Protein AF-A0A9N9U858-F1 (afdb_monomer_lite)

Foldseek 3Di:
DADLLNVLLVLLVVLLVPDPLNPLDALLFPSVPLSVVLVVAVLLVLLSVLLSVLSVCLVVLNAFDALVPPPSSVSSVVSLVVCCVDPNVQDLSSLSSLLSNVQSCLFGHLDDDPDDSLVVNVVSCVVNDFDDPPCSRSLSNLQSSVLNNLVVCLVPLPLVLLVDPRSLVSNLVSLLVLQVDVQLSVLSSVLVNLVSVLSNCNNVLVVLVVCLVDPVNDDPPDDSPVSLVVSLVVLVVSLVSLVCSLVVSVVSCVVVVQWDWDADPPAPVRIAIDGPGPSSLLSSLSSLLSNLVSLVVSLVSCVVVVNPCNVVSLVVSLVSLVVSSSCLVVVVVSQERSCSSNVVSNLSSCVPDDPVRVVVSLVSVCSRCSNSPPPCCVVNVVD

Sequence (383 aa):
MTTSADRIAARLVHHIDNAPERRMIMQTARLEDFPRRLDGNASLRDSIALLCSVWASYRSKTPSTEFISMPLYGKAIRSLSRTLETDHAISVETLASIAILQRTEDLFDPGDRRFIHEKGIASLLARLGPPKPDDKFYSSLLCECYSILVPYWVKTGWNTMLDDPAWKAAIVACMTDYIGIQELQPMLASSLTQYNHVSQRLPEIMRGMKAINTPSDKAPGFDVSSLVSKMATELRDMEAAAGETSSSAMAKAMELGAVTEVDDPTFIHGTCYHFSSTNLVQSLISFVSLHLCLLQLRYKWSSAYRLSDSQALYASFQTRCHQLWKFIPFVRRVKLFLANIHQDAFALTLEIANQREKRYLLDLFKELDSYAPGRFEALITAS

Structure (mmCIF, N/CA/C/O backbone):
data_AF-A0A9N9U858-F1
#
_entry.id   AF-A0A9N9U858-F1
#
loop_
_atom_site.group_PDB
_atom_site.id
_atom_site.type_symbol
_atom_site.label_atom_id
_atom_site.label_alt_id
_atom_site.label_comp_id
_atom_site.label_asym_id
_atom_site.label_entity_id
_atom_site.label_seq_id
_atom_site.pdbx_PDB_ins_code
_atom_site.Cartn_x
_atom_site.Cartn_y
_atom_site.Cartn_z
_atom_site.occupancy
_atom_site.B_iso_or_equiv
_atom_site.auth_seq_id
_atom_site.auth_comp_id
_atom_site.auth_asym_id
_atom_site.auth_atom_id
_atom_site.pdbx_PDB_model_num
ATOM 1 N N . MET A 1 1 ? -23.540 5.253 34.531 1.00 65.88 1 MET A N 1
ATOM 2 C CA . MET A 1 1 ? -22.261 4.508 34.551 1.00 65.88 1 MET A CA 1
ATOM 3 C C . MET A 1 1 ? -21.736 4.468 33.125 1.00 65.88 1 MET A C 1
ATOM 5 O O . MET A 1 1 ? -22.523 4.135 32.255 1.00 65.88 1 MET A O 1
ATOM 9 N N . THR A 1 2 ? -20.483 4.853 32.869 1.00 84.94 2 THR A N 1
ATOM 10 C CA . THR A 1 2 ? -19.867 4.742 31.532 1.00 84.94 2 THR A CA 1
ATOM 11 C C . THR A 1 2 ? -19.157 3.396 31.403 1.00 84.94 2 THR A C 1
ATOM 13 O O . THR A 1 2 ? -18.404 2.996 32.295 1.00 84.94 2 THR A O 1
ATOM 16 N N . THR A 1 3 ? -19.409 2.666 30.318 1.00 94.00 3 THR A N 1
ATOM 17 C CA . THR A 1 3 ? -18.790 1.357 30.076 1.00 94.00 3 THR A CA 1
ATOM 18 C C . THR A 1 3 ? -17.324 1.505 29.647 1.00 94.00 3 THR A C 1
ATOM 20 O O . THR A 1 3 ? -16.809 2.598 29.387 1.00 94.00 3 THR A O 1
ATOM 23 N N . SER A 1 4 ? -16.591 0.388 29.568 1.00 93.56 4 SER A N 1
ATOM 24 C CA . SER A 1 4 ? -15.258 0.408 28.950 1.00 93.56 4 SER A CA 1
ATOM 25 C C . SER A 1 4 ? -15.323 0.751 27.459 1.00 93.56 4 SER A C 1
ATOM 27 O O . SER A 1 4 ? -14.396 1.393 26.968 1.00 93.56 4 SER A O 1
ATOM 29 N N . ALA A 1 5 ? -16.376 0.323 26.757 1.00 95.38 5 ALA A N 1
ATOM 30 C CA . ALA A 1 5 ? -16.572 0.620 25.343 1.00 95.38 5 ALA A CA 1
ATOM 31 C C . ALA A 1 5 ? -16.788 2.125 25.132 1.00 95.38 5 ALA A C 1
ATOM 33 O O . ALA A 1 5 ? -16.074 2.712 24.323 1.00 95.38 5 ALA A O 1
ATOM 34 N N . ASP A 1 6 ? -17.636 2.768 25.946 1.00 95.94 6 ASP A N 1
ATOM 35 C CA . ASP A 1 6 ? -17.912 4.214 25.863 1.00 95.94 6 ASP A CA 1
ATOM 36 C C . ASP A 1 6 ? -16.642 5.054 26.017 1.00 95.94 6 ASP A C 1
ATOM 38 O O . ASP A 1 6 ? -16.403 6.002 25.272 1.00 95.94 6 ASP A O 1
ATOM 42 N N . ARG A 1 7 ? -15.779 4.682 26.972 1.00 96.50 7 ARG A N 1
ATOM 43 C CA . ARG A 1 7 ? -14.514 5.393 27.209 1.00 96.50 7 ARG A CA 1
ATOM 44 C C . ARG A 1 7 ? -13.544 5.255 26.038 1.00 96.50 7 ARG A C 1
ATOM 46 O O . ARG A 1 7 ? -12.853 6.215 25.707 1.00 96.50 7 ARG A O 1
ATOM 53 N N . ILE A 1 8 ? -13.466 4.075 25.421 1.00 96.56 8 ILE A N 1
ATOM 54 C CA . ILE A 1 8 ? -12.589 3.837 24.264 1.00 96.56 8 ILE A CA 1
ATOM 55 C C . ILE A 1 8 ? -13.149 4.538 23.022 1.00 96.56 8 ILE A C 1
ATOM 57 O O . ILE A 1 8 ? -12.395 5.211 22.324 1.00 96.56 8 ILE A O 1
ATOM 61 N N . ALA A 1 9 ? -14.460 4.459 22.795 1.00 95.56 9 ALA A N 1
ATOM 62 C CA . ALA A 1 9 ? -15.154 5.178 21.733 1.00 95.56 9 ALA A CA 1
ATOM 63 C C . ALA A 1 9 ? -14.917 6.692 21.828 1.00 95.56 9 ALA A C 1
ATOM 65 O O . ALA A 1 9 ? -14.501 7.309 20.851 1.00 95.56 9 ALA A O 1
ATOM 66 N N . ALA A 1 10 ? -15.095 7.281 23.016 1.00 94.94 10 ALA A N 1
ATOM 67 C CA . ALA A 1 10 ? -14.855 8.705 23.240 1.00 94.94 10 ALA A CA 1
ATOM 68 C C . ALA A 1 10 ? -13.398 9.105 22.955 1.00 94.94 10 ALA A C 1
ATOM 70 O O . ALA A 1 10 ? -13.152 10.146 22.349 1.00 94.94 10 ALA A O 1
ATOM 71 N N . ARG A 1 11 ? -12.424 8.266 23.338 1.00 94.06 11 ARG A N 1
ATOM 72 C CA . ARG A 1 11 ? -11.008 8.485 22.998 1.00 94.06 11 ARG A CA 1
ATOM 73 C C . ARG A 1 11 ? -10.774 8.437 21.491 1.00 94.06 11 ARG A C 1
ATOM 75 O O . ARG A 1 11 ? -10.085 9.311 20.974 1.00 94.06 11 ARG A O 1
ATOM 82 N N . LEU A 1 12 ? -11.340 7.453 20.793 1.00 92.00 12 LEU A N 1
ATOM 83 C CA . LEU A 1 12 ? -11.212 7.337 19.341 1.00 92.00 12 LEU A CA 1
ATOM 84 C C . LEU A 1 12 ? -11.775 8.578 18.636 1.00 92.00 12 LEU A C 1
ATOM 86 O O . LEU A 1 12 ? -11.067 9.193 17.843 1.00 92.00 12 LEU A O 1
ATOM 90 N N . VAL A 1 13 ? -12.996 8.993 18.985 1.00 91.06 13 VAL A N 1
ATOM 91 C CA . VAL A 1 13 ? -13.626 10.213 18.449 1.00 91.06 13 VAL A CA 1
ATOM 92 C C . VAL A 1 13 ? -12.764 11.442 18.742 1.00 91.06 13 VAL A C 1
ATOM 94 O O . VAL A 1 13 ? -12.469 12.215 17.837 1.00 91.06 13 VAL A O 1
ATOM 97 N N . HIS A 1 14 ? -12.251 11.574 19.970 1.00 90.44 14 HIS A N 1
ATOM 98 C CA . HIS A 1 14 ? -11.345 12.665 20.326 1.00 90.44 14 HIS A CA 1
ATOM 99 C C . HIS A 1 14 ? -10.085 12.699 19.444 1.00 90.44 14 HIS A C 1
ATOM 101 O O . HIS A 1 14 ? -9.667 13.782 19.027 1.00 90.44 14 HIS A O 1
ATOM 107 N N . HIS A 1 15 ? -9.479 11.546 19.140 1.00 87.06 15 HIS A N 1
ATOM 108 C CA . HIS A 1 15 ? -8.330 11.476 18.233 1.00 87.06 15 HIS A CA 1
ATOM 109 C C . HIS A 1 15 ? -8.691 11.890 16.803 1.00 87.06 15 HIS A C 1
ATOM 111 O O . HIS A 1 15 ? -7.932 12.653 16.205 1.00 87.06 15 HIS A O 1
ATOM 117 N N . ILE A 1 16 ? -9.841 11.446 16.288 1.00 84.94 16 ILE A N 1
ATOM 118 C CA . ILE A 1 16 ? -10.336 11.798 14.949 1.00 84.94 16 ILE A CA 1
ATOM 119 C C . ILE A 1 16 ? -10.588 13.309 14.846 1.00 84.94 16 ILE A C 1
ATOM 121 O O . ILE A 1 16 ? -10.084 13.957 13.929 1.00 84.94 16 ILE A O 1
ATOM 125 N N . ASP A 1 17 ? -11.296 13.893 15.813 1.00 84.69 17 ASP A N 1
ATOM 126 C CA . ASP A 1 17 ? -11.698 15.303 15.777 1.00 84.69 17 ASP A CA 1
ATOM 127 C C . ASP A 1 17 ? -10.527 16.269 15.977 1.00 84.69 17 ASP A C 1
ATOM 129 O O . ASP A 1 17 ? -10.501 17.358 15.393 1.00 84.69 17 ASP A O 1
ATOM 133 N N . ASN A 1 18 ? -9.545 15.892 16.798 1.00 82.12 18 ASN A N 1
ATOM 134 C CA . ASN A 1 18 ? -8.431 16.769 17.170 1.00 82.12 18 ASN A CA 1
ATOM 135 C C . ASN A 1 18 ? -7.163 16.535 16.356 1.00 82.12 18 ASN A C 1
ATOM 137 O O . ASN A 1 18 ? -6.127 17.132 16.667 1.00 82.12 18 ASN A O 1
ATOM 141 N N . ALA A 1 19 ? -7.196 15.658 15.357 1.00 69.38 19 ALA A N 1
ATOM 142 C CA . ALA A 1 19 ? -6.081 15.537 14.445 1.00 69.38 19 ALA A CA 1
ATOM 143 C C . ALA A 1 19 ? -6.211 16.581 13.323 1.00 69.38 19 ALA A C 1
ATOM 145 O O . ALA A 1 19 ? -7.236 16.606 12.647 1.00 69.38 19 ALA A O 1
ATOM 146 N N . PRO A 1 20 ? -5.185 17.413 13.056 1.00 56.91 20 PRO A N 1
ATOM 147 C CA . PRO A 1 20 ? -5.188 18.339 11.908 1.00 56.91 20 PRO A CA 1
ATOM 148 C C . PRO A 1 20 ? -5.321 17.607 10.559 1.00 56.91 20 PRO A C 1
ATOM 150 O O . PRO A 1 20 ? -5.617 18.195 9.527 1.00 56.91 20 PRO A O 1
ATOM 153 N N . GLU A 1 21 ? -5.143 16.294 10.601 1.00 60.47 21 GLU A N 1
ATOM 154 C CA . GLU A 1 21 ? -5.055 15.353 9.504 1.00 60.47 21 GLU A CA 1
ATOM 155 C C . GLU A 1 21 ? -6.333 14.487 9.430 1.00 60.47 21 GLU A C 1
ATOM 157 O O . GLU A 1 21 ? -6.252 13.341 9.006 1.00 60.47 21 GLU A O 1
ATOM 162 N N . ARG A 1 22 ? -7.503 15.014 9.857 1.00 53.12 22 ARG A N 1
ATOM 163 C CA . ARG A 1 22 ? -8.805 14.336 10.137 1.00 53.12 22 ARG A CA 1
ATOM 164 C C . ARG A 1 22 ? -9.245 13.175 9.218 1.00 53.12 22 ARG A C 1
ATOM 166 O O . ARG A 1 22 ? -10.128 12.418 9.599 1.00 53.12 22 ARG A O 1
ATOM 173 N N . ARG A 1 23 ? -8.685 13.031 8.013 1.00 51.69 23 ARG A N 1
ATOM 174 C CA . ARG A 1 23 ? -9.027 11.999 7.011 1.00 51.69 23 ARG A CA 1
ATOM 175 C C . ARG A 1 23 ? -7.849 11.166 6.495 1.00 51.69 23 ARG A C 1
ATOM 177 O O . ARG A 1 23 ? -8.057 10.242 5.725 1.00 51.69 23 ARG A O 1
ATOM 184 N N . MET A 1 24 ? -6.621 11.501 6.874 1.00 51.62 24 MET A N 1
ATOM 185 C CA . MET A 1 24 ? -5.397 10.915 6.312 1.00 51.62 24 MET A CA 1
ATOM 186 C C . MET A 1 24 ? -4.826 9.772 7.146 1.00 51.62 24 MET A C 1
ATOM 188 O O . MET A 1 24 ? -3.878 9.119 6.723 1.00 51.62 24 MET A O 1
ATOM 192 N N . ILE A 1 25 ? -5.333 9.610 8.367 1.00 52.12 25 ILE A N 1
ATOM 193 C CA . ILE A 1 25 ? -4.517 9.044 9.438 1.00 52.12 25 ILE A CA 1
ATOM 194 C C . ILE A 1 25 ? -4.459 7.539 9.361 1.00 52.12 25 ILE A C 1
ATOM 196 O O . ILE A 1 25 ? -3.390 6.990 9.561 1.00 52.12 25 ILE A O 1
ATOM 200 N N . MET A 1 26 ? -5.543 6.871 8.994 1.00 52.88 26 MET A N 1
ATOM 201 C CA . MET A 1 26 ? -5.501 5.449 8.720 1.00 52.88 26 MET A CA 1
ATOM 202 C C . MET A 1 26 ? -6.584 5.144 7.708 1.00 52.88 26 MET A C 1
ATOM 204 O O . MET A 1 26 ? -7.742 5.517 7.885 1.00 52.88 26 MET A O 1
ATOM 208 N N . GLN A 1 27 ? -6.225 4.418 6.664 1.00 60.41 27 GLN A N 1
ATOM 209 C CA . GLN A 1 27 ? -7.183 3.785 5.772 1.00 60.41 27 GLN A CA 1
ATOM 210 C C . GLN A 1 27 ? -8.082 2.752 6.492 1.00 60.41 27 GLN A C 1
ATOM 212 O O . GLN A 1 27 ? -8.827 2.030 5.848 1.00 60.41 27 GLN A O 1
ATOM 217 N N . THR A 1 28 ? -8.091 2.674 7.822 1.00 56.12 28 THR A N 1
ATOM 218 C CA . THR A 1 28 ? -8.888 1.723 8.590 1.00 56.12 28 THR A CA 1
ATOM 219 C C . THR A 1 28 ? -10.350 2.142 8.585 1.00 56.12 28 THR A C 1
ATOM 221 O O . THR A 1 28 ? -10.802 2.851 9.482 1.00 56.12 28 THR A O 1
ATOM 224 N N . ALA A 1 29 ? -11.053 1.754 7.524 1.00 57.03 29 ALA A N 1
ATOM 225 C CA . ALA A 1 29 ? -12.500 1.617 7.422 1.00 57.03 29 ALA A CA 1
ATOM 226 C C . ALA A 1 29 ? -13.287 2.606 8.283 1.00 57.03 29 ALA A C 1
ATOM 228 O O . ALA A 1 29 ? -13.579 2.274 9.426 1.00 57.03 29 ALA A O 1
ATOM 229 N N . ARG A 1 30 ? -13.591 3.804 7.751 1.00 71.81 30 ARG A N 1
ATOM 230 C CA . ARG A 1 30 ? -14.438 4.827 8.397 1.00 71.81 30 ARG A CA 1
ATOM 231 C C . ARG A 1 30 ? -14.354 4.732 9.921 1.00 71.81 30 ARG A C 1
ATOM 233 O O . ARG A 1 30 ? -15.277 4.218 10.534 1.00 71.81 30 ARG A O 1
ATOM 240 N N . LEU A 1 31 ? -13.239 5.143 10.540 1.00 79.94 31 LEU A N 1
ATOM 241 C CA . LEU A 1 31 ? -13.040 4.981 11.994 1.00 79.94 31 LEU A CA 1
ATOM 242 C C . LEU A 1 31 ? -14.252 5.469 12.829 1.00 79.94 31 LEU A C 1
ATOM 244 O O . LEU A 1 31 ? -14.513 4.964 13.917 1.00 79.94 31 LEU A O 1
ATOM 248 N N . GLU A 1 32 ? -15.006 6.421 12.278 1.00 84.31 32 GLU A N 1
ATOM 249 C CA . GLU A 1 32 ? -16.327 6.904 12.704 1.00 84.31 32 GLU A CA 1
ATOM 250 C C . GLU A 1 32 ? -17.409 5.817 12.915 1.00 84.31 32 GLU A C 1
ATOM 252 O O . GLU A 1 32 ? -18.311 5.998 13.729 1.00 84.31 32 GLU A O 1
ATOM 257 N N . ASP A 1 33 ? -17.311 4.669 12.248 1.00 89.94 33 ASP A N 1
ATOM 258 C CA . ASP A 1 33 ? -18.213 3.524 12.359 1.00 89.94 33 ASP A CA 1
ATOM 259 C C . ASP A 1 33 ? -17.853 2.570 13.508 1.00 89.94 33 ASP A C 1
ATOM 261 O O . ASP A 1 33 ? -18.694 1.762 13.912 1.00 89.94 33 ASP A O 1
ATOM 265 N N . PHE A 1 34 ? -16.634 2.632 14.057 1.00 91.38 34 PHE A N 1
ATOM 266 C CA . PHE A 1 34 ? -16.210 1.725 15.128 1.00 91.38 34 PHE A CA 1
ATOM 267 C C . PHE A 1 34 ? -16.888 1.952 16.483 1.00 91.38 34 PHE A C 1
ATOM 269 O O . PHE A 1 34 ? -17.234 0.944 17.103 1.00 91.38 34 PHE A O 1
ATOM 276 N N . PRO A 1 35 ? -17.127 3.192 16.964 1.00 94.12 35 PRO A N 1
ATOM 277 C CA . PRO A 1 35 ? -17.744 3.449 18.268 1.00 94.12 35 PRO A CA 1
ATOM 278 C C . PRO A 1 35 ? -18.989 2.603 18.555 1.00 94.12 35 PRO A C 1
ATOM 280 O O . PRO A 1 35 ? -19.078 1.976 19.608 1.00 94.12 35 PRO A O 1
ATOM 283 N N . ARG A 1 36 ? -19.904 2.504 17.582 1.00 94.44 36 ARG A N 1
ATOM 284 C CA . ARG A 1 36 ? -21.157 1.737 17.697 1.00 94.44 36 ARG A CA 1
ATOM 285 C C . ARG A 1 36 ? -20.976 0.212 17.712 1.00 94.44 36 ARG A C 1
ATOM 287 O O . ARG A 1 36 ? -21.929 -0.497 18.008 1.00 94.44 36 ARG A O 1
ATOM 294 N N . ARG A 1 37 ? -19.785 -0.299 17.383 1.00 94.69 37 ARG A N 1
ATOM 295 C CA . ARG A 1 37 ? -19.471 -1.739 17.293 1.00 94.69 37 ARG A CA 1
ATOM 296 C C . ARG A 1 37 ? -18.603 -2.250 18.447 1.00 94.69 37 ARG A C 1
ATOM 298 O O . ARG A 1 37 ? -18.442 -3.458 18.593 1.00 94.69 37 ARG A O 1
ATOM 305 N N . LEU A 1 38 ? -18.044 -1.360 19.275 1.00 95.38 38 LEU A N 1
ATOM 306 C CA . LEU A 1 38 ? -17.078 -1.748 20.315 1.00 95.38 38 LEU A CA 1
ATOM 307 C C . LEU A 1 38 ? -17.685 -2.586 21.444 1.00 95.38 38 LEU A C 1
ATOM 309 O O . LEU A 1 38 ? -16.970 -3.366 22.072 1.00 95.38 38 LEU A O 1
ATOM 313 N N . ASP A 1 39 ? -18.970 -2.407 21.743 1.00 95.19 39 ASP A N 1
ATOM 314 C CA . ASP A 1 39 ? -19.608 -3.132 22.846 1.00 95.19 39 ASP A CA 1
ATOM 315 C C . ASP A 1 39 ? -19.804 -4.620 22.513 1.00 95.19 39 ASP A C 1
ATOM 317 O O . ASP A 1 39 ? -19.565 -5.485 23.353 1.00 95.19 39 ASP A O 1
ATOM 321 N N . GLY A 1 40 ? -20.116 -4.920 21.247 1.00 93.12 40 GLY A N 1
ATOM 322 C CA . GLY A 1 40 ? -20.399 -6.275 20.769 1.00 93.12 40 GLY A CA 1
ATOM 323 C C . GLY A 1 40 ? -19.173 -7.138 20.457 1.00 93.12 40 GLY A C 1
ATOM 324 O O . GLY A 1 40 ? -19.326 -8.337 20.252 1.00 93.12 40 GLY A O 1
ATOM 325 N N . ASN A 1 41 ? -17.957 -6.579 20.409 1.00 96.06 41 ASN A N 1
ATOM 326 C CA . ASN A 1 41 ? -16.752 -7.353 20.093 1.00 96.06 41 ASN A CA 1
ATOM 327 C C . ASN A 1 41 ? -15.550 -6.917 20.949 1.00 96.06 41 ASN A C 1
ATOM 329 O O . ASN A 1 41 ? -14.955 -5.852 20.760 1.00 96.06 41 ASN A O 1
ATOM 333 N N . ALA A 1 42 ? -15.164 -7.778 21.896 1.00 96.81 42 ALA A N 1
ATOM 334 C CA . ALA A 1 42 ? -14.074 -7.506 22.831 1.00 96.81 42 ALA A CA 1
ATOM 335 C C . ALA A 1 42 ? -12.703 -7.377 22.146 1.00 96.81 42 ALA A C 1
ATOM 337 O O . ALA A 1 42 ? -11.886 -6.571 22.597 1.00 96.81 42 ALA A O 1
ATOM 338 N N . SER A 1 43 ? -12.460 -8.140 21.074 1.00 97.94 43 SER A N 1
ATOM 339 C CA . SER A 1 43 ? -11.225 -8.058 20.291 1.00 97.94 43 SER A CA 1
ATOM 340 C C . SER A 1 43 ? -11.093 -6.693 19.628 1.00 97.94 43 SER A C 1
ATOM 342 O O . SER A 1 43 ? -10.096 -6.005 19.828 1.00 97.94 43 SER A O 1
ATOM 344 N N . LEU A 1 44 ? -12.138 -6.249 18.924 1.00 97.00 44 LEU A N 1
ATOM 345 C CA . LEU A 1 44 ? -12.172 -4.938 18.281 1.00 97.00 44 LEU A CA 1
ATOM 346 C C . LEU A 1 44 ? -11.963 -3.813 19.299 1.00 97.00 44 LEU A C 1
ATOM 348 O O . LEU A 1 44 ? -11.134 -2.930 19.089 1.00 97.00 44 LEU A O 1
ATOM 352 N N . ARG A 1 45 ? -12.662 -3.873 20.438 1.00 97.50 45 ARG A N 1
ATOM 353 C CA . ARG A 1 45 ? -12.508 -2.903 21.528 1.00 97.50 45 ARG A CA 1
ATOM 354 C C . ARG A 1 45 ? -11.069 -2.804 22.030 1.00 97.50 45 ARG A C 1
ATOM 356 O O . ARG A 1 45 ? -10.572 -1.694 22.213 1.00 97.50 45 ARG A O 1
ATOM 363 N N . ASP A 1 46 ? -10.409 -3.933 22.275 1.00 98.38 46 ASP A N 1
ATOM 364 C CA . ASP A 1 46 ? -9.041 -3.939 22.798 1.00 98.38 46 ASP A CA 1
ATOM 365 C C . ASP A 1 46 ? -8.003 -3.548 21.724 1.00 98.38 46 ASP A C 1
ATOM 367 O O . ASP A 1 46 ? -7.057 -2.830 22.054 1.00 98.38 46 ASP A O 1
ATOM 371 N N . SER A 1 47 ? -8.210 -3.899 20.446 1.00 96.81 47 SER A N 1
ATOM 372 C CA . SER A 1 47 ? -7.395 -3.402 19.321 1.00 96.81 47 SER A CA 1
ATOM 373 C C . SER A 1 47 ? -7.483 -1.878 19.179 1.00 96.81 47 SER A C 1
ATOM 375 O O . SER A 1 47 ? -6.463 -1.203 19.064 1.00 96.81 47 SER A O 1
ATOM 377 N N . ILE A 1 48 ? -8.691 -1.308 19.254 1.00 96.06 48 ILE A N 1
ATOM 378 C CA . ILE A 1 48 ? -8.889 0.150 19.209 1.00 96.06 48 ILE A CA 1
ATOM 379 C C . ILE A 1 48 ? -8.280 0.825 20.447 1.00 96.06 48 ILE A C 1
ATOM 381 O O . ILE A 1 48 ? -7.701 1.906 20.343 1.00 96.06 48 ILE A O 1
ATOM 385 N N . ALA A 1 49 ? -8.347 0.193 21.623 1.00 97.12 49 ALA A N 1
ATOM 386 C CA . ALA A 1 49 ? -7.708 0.723 22.826 1.00 97.12 49 ALA A CA 1
ATOM 387 C C . ALA A 1 49 ? -6.181 0.824 22.687 1.00 97.12 49 ALA A C 1
ATOM 389 O O . ALA A 1 49 ? -5.602 1.821 23.136 1.00 97.12 49 ALA A O 1
ATOM 390 N N . LEU A 1 50 ? -5.548 -0.185 22.074 1.00 95.94 50 LEU A N 1
ATOM 391 C CA . LEU A 1 50 ? -4.126 -0.163 21.733 1.00 95.94 50 LEU A CA 1
ATOM 392 C C . LEU A 1 50 ? -3.826 0.980 20.761 1.00 95.94 50 LEU A C 1
ATOM 394 O O . LEU A 1 50 ? -2.988 1.822 21.083 1.00 95.94 50 LEU A O 1
ATOM 398 N N . LEU A 1 51 ? -4.554 1.051 19.640 1.00 93.44 51 LEU A N 1
ATOM 399 C CA . LEU A 1 51 ? -4.414 2.109 18.638 1.00 93.44 51 LEU A CA 1
ATOM 400 C C . LEU A 1 51 ? -4.468 3.503 19.274 1.00 93.44 51 LEU A C 1
ATOM 402 O O . LEU A 1 51 ? -3.553 4.303 19.102 1.00 93.44 51 LEU A O 1
ATOM 406 N N . CYS A 1 52 ? -5.514 3.799 20.053 1.00 93.69 52 CYS A N 1
ATOM 407 C CA . CYS A 1 52 ? -5.641 5.098 20.714 1.00 93.69 52 CYS A CA 1
ATOM 408 C C . CYS A 1 52 ? -4.491 5.369 21.694 1.00 93.69 52 CYS A C 1
ATOM 410 O O . CYS A 1 52 ? -4.161 6.522 21.947 1.00 93.69 52 CYS A O 1
ATOM 412 N N . SER A 1 53 ? -3.905 4.333 22.301 1.00 94.12 53 SER A N 1
ATOM 413 C CA . SER A 1 53 ? -2.761 4.500 23.199 1.00 94.12 53 SER A CA 1
ATOM 414 C C . SER A 1 53 ? -1.502 4.892 22.435 1.00 94.12 53 SER A C 1
ATOM 416 O O . SER A 1 53 ? -0.884 5.896 22.776 1.00 94.12 53 SER A O 1
ATOM 418 N N . VAL A 1 54 ? -1.139 4.139 21.394 1.00 91.06 54 VAL A N 1
ATOM 419 C CA . VAL A 1 54 ? 0.082 4.413 20.618 1.00 91.06 54 VAL A CA 1
ATOM 420 C C . VAL A 1 54 ? -0.039 5.705 19.819 1.00 91.06 54 VAL A C 1
ATOM 422 O O . VAL A 1 54 ? 0.915 6.471 19.733 1.00 91.06 54 VAL A O 1
ATOM 425 N N . TRP A 1 55 ? -1.238 6.027 19.333 1.00 88.62 55 TRP A N 1
ATOM 426 C CA . TRP A 1 55 ? -1.495 7.289 18.651 1.00 88.62 55 TRP A CA 1
ATOM 427 C C . TRP A 1 55 ? -1.377 8.483 19.613 1.00 88.62 55 TRP A C 1
ATOM 429 O O . TRP A 1 55 ? -0.830 9.525 19.246 1.00 88.62 55 TRP A O 1
ATOM 439 N N . ALA A 1 56 ? -1.820 8.352 20.868 1.00 89.75 56 ALA A N 1
ATOM 440 C CA . ALA A 1 56 ? -1.571 9.379 21.880 1.00 89.75 56 ALA A CA 1
ATOM 441 C C . ALA A 1 56 ? -0.067 9.584 22.126 1.00 89.75 56 ALA A C 1
ATOM 443 O O . ALA A 1 56 ? 0.389 10.724 22.061 1.00 89.75 56 ALA A O 1
ATOM 444 N N . SER A 1 57 ? 0.695 8.499 22.316 1.00 89.44 57 SER A N 1
ATOM 445 C CA . SER A 1 57 ? 2.156 8.537 22.490 1.00 89.44 57 SER A CA 1
ATOM 446 C C . SER A 1 57 ? 2.875 9.183 21.303 1.00 89.44 57 SER A C 1
ATOM 448 O O . SER A 1 57 ? 3.753 10.025 21.487 1.00 89.44 57 SER A O 1
ATOM 450 N N . TYR A 1 58 ? 2.451 8.857 20.081 1.00 85.00 58 TYR A N 1
ATOM 451 C CA . TYR A 1 58 ? 2.949 9.481 18.859 1.00 85.00 58 TYR A CA 1
ATOM 452 C C . TYR A 1 58 ? 2.714 10.999 18.862 1.00 85.00 58 TYR A C 1
ATOM 454 O O . TYR A 1 58 ? 3.633 11.786 18.626 1.00 85.00 58 TYR A O 1
ATOM 462 N N . ARG A 1 59 ? 1.492 11.445 19.192 1.00 83.19 59 ARG A N 1
ATOM 463 C CA . ARG A 1 59 ? 1.158 12.879 19.240 1.00 83.19 59 ARG A CA 1
ATOM 464 C C . ARG A 1 59 ? 1.936 13.630 20.316 1.00 83.19 59 ARG A C 1
ATOM 466 O O . ARG A 1 59 ? 2.259 14.798 20.108 1.00 83.19 59 ARG A O 1
ATOM 473 N N . SER A 1 60 ? 2.236 12.981 21.438 1.00 86.56 60 SER A N 1
ATOM 474 C CA . SER A 1 60 ? 3.075 13.545 22.497 1.00 86.56 60 SER A CA 1
ATOM 475 C C . SER A 1 60 ? 4.575 13.432 22.215 1.00 86.56 60 SER A C 1
ATOM 477 O O . SER A 1 60 ? 5.362 13.850 23.061 1.00 86.56 60 SER A O 1
ATOM 479 N N . LYS A 1 61 ? 4.982 12.899 21.049 1.00 85.44 61 LYS A N 1
ATOM 480 C CA . LYS A 1 61 ? 6.386 12.635 20.681 1.00 85.44 61 LYS A CA 1
ATOM 481 C C . LYS A 1 61 ? 7.119 11.798 21.732 1.00 85.44 61 LYS A C 1
ATOM 483 O O . LYS A 1 61 ? 8.304 11.991 21.993 1.00 85.44 61 LYS A O 1
ATOM 488 N N . THR A 1 62 ? 6.392 10.895 22.379 1.00 86.75 62 THR A N 1
ATOM 489 C CA . THR A 1 62 ? 6.979 9.934 23.305 1.00 86.75 62 THR A CA 1
ATOM 490 C C . THR A 1 62 ? 7.678 8.849 22.484 1.00 86.75 62 THR A C 1
ATOM 492 O O . THR A 1 62 ? 7.075 8.385 21.515 1.00 86.75 62 THR A O 1
ATOM 495 N N . PRO A 1 63 ? 8.911 8.439 22.841 1.00 82.38 63 PRO A N 1
ATOM 496 C CA . PRO A 1 63 ? 9.610 7.372 22.133 1.00 82.38 63 PRO A CA 1
ATOM 497 C C . PRO A 1 63 ? 8.739 6.121 21.995 1.00 82.38 63 PRO A C 1
ATOM 499 O O . PRO A 1 63 ? 8.088 5.705 22.959 1.00 82.38 63 PRO A O 1
ATOM 502 N N . SER A 1 64 ? 8.718 5.539 20.797 1.00 82.19 64 SER A N 1
ATOM 503 C CA . SER A 1 64 ? 8.006 4.294 20.529 1.00 82.19 64 SER A CA 1
ATOM 504 C C . SER A 1 64 ? 8.634 3.144 21.317 1.00 82.19 64 SER A C 1
ATOM 506 O O . SER A 1 64 ? 9.856 3.024 21.392 1.00 82.19 64 SER A O 1
ATOM 508 N N . THR A 1 65 ? 7.801 2.274 21.878 1.00 86.94 65 THR A N 1
ATOM 509 C CA . THR A 1 65 ? 8.226 1.031 22.534 1.00 86.94 65 THR A CA 1
ATOM 510 C C . THR A 1 65 ? 7.801 -0.151 21.683 1.00 86.94 65 THR A C 1
ATOM 512 O O . THR A 1 65 ? 6.676 -0.141 21.184 1.00 86.94 65 THR A O 1
ATOM 515 N N . GLU A 1 66 ? 8.638 -1.185 21.582 1.00 88.12 66 GLU A N 1
ATOM 516 C CA . GLU A 1 66 ? 8.256 -2.423 20.896 1.00 88.12 66 GLU A CA 1
ATOM 517 C C . GLU A 1 66 ? 6.952 -2.981 21.465 1.00 88.12 66 GLU A C 1
ATOM 519 O O . GLU A 1 66 ? 6.804 -3.148 22.684 1.00 88.12 66 GLU A O 1
ATOM 524 N N . PHE A 1 67 ? 6.011 -3.320 20.588 1.00 90.81 67 PHE A N 1
ATOM 525 C CA . PHE A 1 67 ? 4.656 -3.678 21.004 1.00 90.81 67 PHE A CA 1
ATOM 526 C C . PHE A 1 67 ? 4.607 -4.899 21.915 1.00 90.81 67 PHE A C 1
ATOM 528 O O . PHE A 1 67 ? 3.773 -4.968 22.815 1.00 90.81 67 PHE A O 1
ATOM 535 N N . ILE A 1 68 ? 5.532 -5.845 21.757 1.00 88.31 68 ILE A N 1
ATOM 536 C CA . ILE A 1 68 ? 5.603 -7.040 22.610 1.00 88.31 68 ILE A CA 1
ATOM 537 C C . ILE A 1 68 ? 5.784 -6.720 24.091 1.00 88.31 68 ILE A C 1
ATOM 539 O O . ILE A 1 68 ? 5.327 -7.479 24.944 1.00 88.31 68 ILE A O 1
ATOM 543 N N . SER A 1 69 ? 6.422 -5.591 24.391 1.00 89.81 69 SER A N 1
ATOM 544 C CA . SER A 1 69 ? 6.625 -5.120 25.757 1.00 89.81 69 SER A CA 1
ATOM 545 C C . SER A 1 69 ? 5.388 -4.409 26.320 1.00 89.81 69 SER A C 1
ATOM 547 O O . SER A 1 69 ? 5.292 -4.199 27.529 1.00 89.81 69 SER A O 1
ATOM 549 N N . MET A 1 70 ? 4.409 -4.065 25.473 1.00 94.19 70 MET A N 1
ATOM 550 C CA . MET A 1 70 ? 3.225 -3.307 25.861 1.00 94.19 70 MET A CA 1
ATOM 551 C C . MET A 1 70 ? 2.123 -4.218 26.429 1.00 94.19 70 MET A C 1
ATOM 553 O O . MET A 1 70 ? 1.570 -5.062 25.714 1.00 94.19 70 MET A O 1
ATOM 557 N N . PRO A 1 71 ? 1.660 -3.991 27.674 1.00 96.88 71 PRO A N 1
ATOM 558 C CA . PRO A 1 71 ? 0.556 -4.765 28.245 1.00 96.88 71 PRO A CA 1
ATOM 559 C C . PRO A 1 71 ? -0.746 -4.687 27.431 1.00 96.88 71 PRO A C 1
ATOM 561 O O . PRO A 1 71 ? -1.488 -5.670 27.355 1.00 96.88 71 PRO A O 1
ATOM 564 N N . LEU A 1 72 ? -1.023 -3.534 26.803 1.00 96.75 72 LEU A N 1
ATOM 565 C CA . LEU A 1 72 ? -2.200 -3.335 25.947 1.00 96.75 72 LEU A CA 1
ATOM 566 C C . LEU A 1 72 ? -2.160 -4.204 24.689 1.00 96.75 72 LEU A C 1
ATOM 568 O O . LEU A 1 72 ? -3.197 -4.736 24.299 1.00 96.75 72 LEU A O 1
ATOM 572 N N . TYR A 1 73 ? -0.980 -4.403 24.104 1.00 96.75 73 TYR A N 1
ATOM 573 C CA . TYR A 1 73 ? -0.813 -5.278 22.951 1.00 96.75 73 TYR A CA 1
ATOM 574 C C . TYR A 1 73 ? -1.082 -6.735 23.329 1.00 96.75 73 TYR A C 1
ATOM 576 O O . TYR A 1 73 ? -1.944 -7.386 22.741 1.00 96.75 73 TYR A O 1
ATOM 584 N N . GLY A 1 74 ? -0.460 -7.216 24.412 1.00 97.00 74 GLY A N 1
ATOM 585 C CA . GLY A 1 74 ? -0.731 -8.557 24.934 1.00 97.00 74 GLY A CA 1
ATOM 586 C C . GLY A 1 74 ? -2.209 -8.773 25.285 1.00 97.00 74 GLY A C 1
ATOM 587 O O . GLY A 1 74 ? -2.741 -9.868 25.094 1.00 97.00 74 GLY A O 1
ATOM 588 N N . LYS A 1 75 ? -2.905 -7.734 25.770 1.00 98.12 75 LYS A N 1
ATOM 589 C CA . LYS A 1 75 ? -4.355 -7.781 25.997 1.00 98.12 75 LYS A CA 1
ATOM 590 C C . LYS A 1 75 ? -5.129 -7.933 24.684 1.00 98.12 75 LYS A C 1
ATOM 592 O O . LYS A 1 75 ? -5.986 -8.811 24.618 1.00 98.12 75 LYS A O 1
ATOM 597 N N . ALA A 1 76 ? -4.824 -7.127 23.666 1.00 97.81 76 ALA A N 1
ATOM 598 C CA . ALA A 1 76 ? -5.491 -7.193 22.368 1.00 97.81 76 ALA A CA 1
ATOM 599 C C . ALA A 1 76 ? -5.316 -8.571 21.706 1.00 97.81 76 ALA A C 1
ATOM 601 O O . ALA A 1 76 ? -6.307 -9.180 21.311 1.00 97.81 76 ALA A O 1
ATOM 602 N N . ILE A 1 77 ? -4.099 -9.131 21.716 1.00 97.38 77 ILE A N 1
ATOM 603 C CA . ILE A 1 77 ? -3.823 -10.479 21.190 1.00 97.38 77 ILE A CA 1
ATOM 604 C C . ILE A 1 77 ? -4.606 -11.565 21.945 1.00 97.38 77 ILE A C 1
ATOM 606 O O . ILE A 1 77 ? -5.220 -12.429 21.322 1.00 97.38 77 ILE A O 1
ATOM 610 N N . ARG A 1 78 ? -4.660 -11.519 23.286 1.00 98.19 78 ARG A N 1
ATOM 611 C CA . ARG A 1 78 ? -5.465 -12.480 24.070 1.00 98.19 78 ARG A CA 1
ATOM 612 C C . ARG A 1 78 ? -6.966 -12.340 23.817 1.00 98.19 78 ARG A C 1
ATOM 614 O O . ARG A 1 78 ? -7.690 -13.332 23.864 1.00 98.19 78 ARG A O 1
ATOM 621 N N . SER A 1 79 ? -7.462 -11.124 23.603 1.00 98.25 79 SER A N 1
ATOM 622 C CA . SER A 1 79 ? -8.870 -10.893 23.264 1.00 98.25 79 SER A CA 1
ATOM 623 C C . SER A 1 79 ? -9.205 -11.390 21.857 1.00 98.25 79 SER A C 1
ATOM 625 O O . SER A 1 79 ? -10.255 -12.010 21.689 1.00 98.25 79 SER A O 1
ATOM 627 N N . LEU A 1 80 ? -8.294 -11.228 20.895 1.00 97.88 80 LEU A N 1
ATOM 628 C CA . LEU A 1 80 ? -8.412 -11.828 19.567 1.00 97.88 80 LEU A CA 1
ATOM 629 C C . LEU A 1 80 ? -8.418 -13.354 19.640 1.00 97.88 80 LEU A C 1
ATOM 631 O O . LEU A 1 80 ? -9.360 -13.967 19.150 1.00 97.88 80 LEU A O 1
ATOM 635 N N . SER A 1 81 ? -7.441 -13.961 20.320 1.00 97.38 81 SER A N 1
ATOM 636 C CA . SER A 1 81 ? -7.359 -15.420 20.487 1.00 97.38 81 SER A CA 1
ATOM 637 C C . SER A 1 81 ? -8.657 -16.003 21.044 1.00 97.38 81 SER A C 1
ATOM 639 O O . SER A 1 81 ? -9.207 -16.929 20.463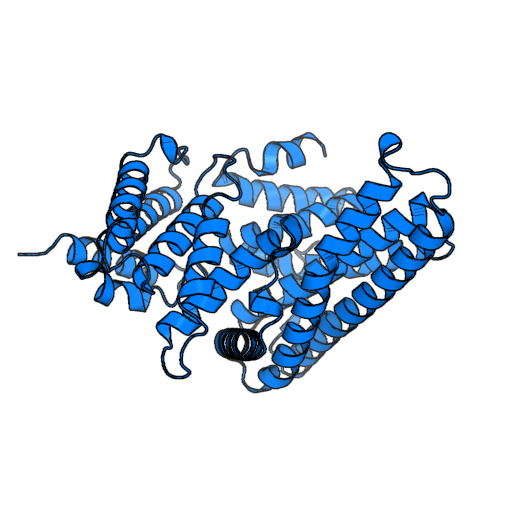 1.00 97.38 81 SER A O 1
ATOM 641 N N . ARG A 1 82 ? -9.202 -15.408 22.115 1.00 98.12 82 ARG A N 1
ATOM 642 C CA . ARG A 1 82 ? -10.483 -15.843 22.691 1.00 98.12 82 ARG A CA 1
ATOM 643 C C . ARG A 1 82 ? -11.651 -15.658 21.727 1.00 98.12 82 ARG A C 1
ATOM 645 O O . ARG A 1 82 ? -12.523 -16.507 21.669 1.00 98.12 82 ARG A O 1
ATOM 652 N N . THR A 1 83 ? -11.681 -14.567 20.962 1.00 97.81 83 THR A N 1
ATOM 653 C CA . THR A 1 83 ? -12.756 -14.323 19.982 1.00 97.81 83 THR A CA 1
ATOM 654 C C . THR A 1 83 ? -12.727 -15.355 18.854 1.00 97.81 83 THR A C 1
ATOM 656 O O . THR A 1 83 ? -13.780 -15.803 18.404 1.00 97.81 83 THR A O 1
ATOM 659 N N . LEU A 1 84 ? -11.537 -15.796 18.436 1.00 96.69 84 LEU A N 1
ATOM 660 C CA . LEU A 1 84 ? -11.366 -16.841 17.422 1.00 96.69 84 LEU A CA 1
ATOM 661 C C . LEU A 1 84 ? -11.860 -18.229 17.874 1.00 96.69 84 LEU A C 1
ATOM 663 O O . LEU A 1 84 ? -12.079 -19.089 17.024 1.00 96.69 84 LEU A O 1
ATOM 667 N N . GLU A 1 85 ? -12.075 -18.438 19.175 1.00 97.12 85 GLU A N 1
ATOM 668 C CA . GLU A 1 85 ? -12.648 -19.663 19.758 1.00 97.12 85 GLU A CA 1
ATOM 669 C C . GLU A 1 85 ? -14.186 -19.610 19.883 1.00 97.12 85 GLU A C 1
ATOM 671 O O . GLU A 1 85 ? -14.805 -20.574 20.330 1.00 97.12 85 GLU A O 1
ATOM 676 N N . THR A 1 86 ? -14.815 -18.494 19.498 1.00 96.25 86 THR A N 1
ATOM 677 C CA . THR A 1 86 ? -16.269 -18.272 19.611 1.00 96.25 86 THR A CA 1
ATOM 678 C C . THR A 1 86 ? -16.972 -18.289 18.251 1.00 96.25 86 THR A C 1
ATOM 680 O O . THR A 1 86 ? -16.345 -18.349 17.194 1.00 96.25 86 THR A O 1
ATOM 683 N N . ASP A 1 87 ? -18.296 -18.176 18.267 1.00 93.00 87 ASP A N 1
ATOM 684 C CA . ASP A 1 87 ? -19.134 -17.941 17.087 1.00 93.00 87 ASP A CA 1
ATOM 685 C C . ASP A 1 87 ? -18.832 -16.604 16.381 1.00 93.00 87 ASP A C 1
ATOM 687 O O . ASP A 1 87 ? -19.030 -16.480 15.172 1.00 93.00 87 ASP A O 1
ATOM 691 N N . HIS A 1 88 ? -18.249 -15.629 17.083 1.00 93.75 88 HIS A N 1
ATOM 692 C CA . HIS A 1 88 ? -17.797 -14.360 16.503 1.00 93.75 88 HIS A CA 1
ATOM 693 C C . HIS A 1 88 ? -16.491 -14.453 15.692 1.00 93.75 88 HIS A C 1
ATOM 695 O O . HIS A 1 88 ? -16.037 -13.438 15.145 1.00 93.75 88 HIS A O 1
ATOM 701 N N . ALA A 1 89 ? -15.876 -15.636 15.581 1.00 95.75 89 ALA A N 1
ATOM 702 C CA . ALA A 1 89 ? -14.611 -15.830 14.870 1.00 95.75 89 ALA A CA 1
ATOM 703 C C . ALA A 1 89 ? -14.671 -15.404 13.391 1.00 95.75 89 ALA A C 1
ATOM 705 O O . ALA A 1 89 ? -13.690 -14.880 12.868 1.00 95.75 89 ALA A O 1
ATOM 706 N N . ILE A 1 90 ? -15.813 -15.597 12.719 1.00 96.81 90 ILE A N 1
ATOM 707 C CA . ILE A 1 90 ? -16.036 -15.195 11.320 1.00 96.81 90 ILE A CA 1
ATOM 708 C C . ILE A 1 90 ? -16.999 -14.002 11.285 1.00 96.81 90 ILE A C 1
ATOM 710 O O . ILE A 1 90 ? -18.157 -14.123 10.898 1.00 96.81 90 ILE A O 1
ATOM 714 N N . SER A 1 91 ? -16.531 -12.838 11.728 1.00 96.88 91 SER A N 1
ATOM 715 C CA . SER A 1 91 ? -17.310 -11.596 11.691 1.00 96.88 91 SER A CA 1
ATOM 716 C C . SER A 1 91 ? -16.500 -10.447 11.103 1.00 96.88 91 SER A C 1
ATOM 718 O O . SER A 1 91 ? -15.264 -10.463 11.116 1.00 96.88 91 SER A O 1
ATOM 720 N N . VAL A 1 92 ? -17.202 -9.429 10.601 1.00 95.94 92 VAL A N 1
ATOM 721 C CA . VAL A 1 92 ? -16.574 -8.210 10.072 1.00 95.94 92 VAL A CA 1
ATOM 722 C C . VAL A 1 92 ? -15.854 -7.454 11.196 1.00 95.94 92 VAL A C 1
ATOM 724 O O . VAL A 1 92 ? -14.792 -6.883 10.974 1.00 95.94 92 VAL A O 1
ATOM 727 N N . GLU A 1 93 ? -16.362 -7.504 12.430 1.00 96.62 93 GLU A N 1
ATOM 728 C CA . GLU A 1 93 ? -15.711 -6.936 13.613 1.00 96.62 93 GLU A CA 1
ATOM 729 C C . GLU A 1 93 ? -14.392 -7.641 13.951 1.00 96.62 93 GLU A C 1
ATOM 731 O O . GLU A 1 93 ? -13.412 -6.974 14.289 1.00 96.62 93 GLU A O 1
ATOM 736 N N . THR A 1 94 ? -14.335 -8.971 13.837 1.00 97.56 94 THR A N 1
ATOM 737 C CA . THR A 1 94 ? -13.087 -9.724 14.040 1.00 97.56 94 THR A CA 1
ATOM 738 C C . THR A 1 94 ? -12.084 -9.422 12.928 1.00 97.56 94 THR A C 1
ATOM 740 O O . THR A 1 94 ? -10.917 -9.170 13.222 1.00 97.56 94 THR A O 1
ATOM 743 N N . LEU A 1 95 ? -12.527 -9.337 11.668 1.00 96.69 95 LEU A N 1
ATOM 744 C CA . LEU A 1 95 ? -11.679 -8.873 10.564 1.00 96.69 95 LEU A CA 1
ATOM 745 C C . LEU A 1 95 ? -11.135 -7.460 10.832 1.00 96.69 95 LEU A C 1
ATOM 747 O O . LEU A 1 95 ? -9.939 -7.220 10.676 1.00 96.69 95 LEU A O 1
ATOM 751 N N . ALA A 1 96 ? -11.988 -6.544 11.294 1.00 95.69 96 ALA A N 1
ATOM 752 C CA . ALA A 1 96 ? -11.583 -5.186 11.629 1.00 95.69 96 ALA A CA 1
ATOM 753 C C . ALA A 1 96 ? -10.572 -5.149 12.776 1.00 95.69 96 ALA A C 1
ATOM 755 O O . ALA A 1 96 ? -9.617 -4.382 12.725 1.00 95.69 96 ALA A O 1
ATOM 756 N N . SER A 1 97 ? -10.746 -5.990 13.795 1.00 96.06 97 SER A N 1
ATOM 757 C CA . SER A 1 97 ? -9.800 -6.099 14.906 1.00 96.06 97 SER A CA 1
ATOM 758 C C . SER A 1 97 ? -8.396 -6.483 14.429 1.00 96.06 97 SER A C 1
ATOM 760 O O . SER A 1 97 ? -7.424 -5.876 14.884 1.00 96.06 97 SER A O 1
ATOM 762 N N . ILE A 1 98 ? -8.293 -7.434 13.494 1.00 95.88 98 ILE A N 1
ATOM 763 C CA . ILE A 1 98 ? -7.016 -7.876 12.916 1.00 95.88 98 ILE A CA 1
ATOM 764 C C . ILE A 1 98 ? -6.427 -6.791 12.004 1.00 95.88 98 ILE A C 1
ATOM 766 O O . ILE A 1 98 ? -5.244 -6.485 12.115 1.00 95.88 98 ILE A O 1
ATOM 770 N N . ALA A 1 99 ? -7.244 -6.159 11.154 1.00 93.88 99 ALA A N 1
ATOM 771 C CA . ALA A 1 99 ? -6.795 -5.068 10.286 1.00 93.88 99 ALA A CA 1
ATOM 772 C C . ALA A 1 99 ? -6.270 -3.866 11.092 1.00 93.88 99 ALA A C 1
ATOM 774 O O . ALA A 1 99 ? -5.223 -3.313 10.767 1.00 93.88 99 ALA A O 1
ATOM 775 N N . ILE A 1 100 ? -6.951 -3.499 12.187 1.00 93.38 100 ILE A N 1
ATOM 776 C CA . ILE A 1 100 ? -6.484 -2.459 13.113 1.00 93.38 100 ILE A CA 1
ATOM 777 C C . ILE A 1 100 ? -5.157 -2.866 13.751 1.00 93.38 100 ILE A C 1
ATOM 779 O O . ILE A 1 100 ? -4.267 -2.026 13.825 1.00 93.38 100 ILE A O 1
ATOM 783 N N . LEU A 1 101 ? -5.000 -4.114 14.205 1.00 93.69 101 LEU A N 1
ATOM 784 C CA . LEU A 1 101 ? -3.738 -4.580 14.792 1.00 93.69 101 LEU A CA 1
ATOM 785 C C . LEU A 1 101 ? -2.586 -4.479 13.796 1.00 93.69 101 LEU A C 1
ATOM 787 O O . LEU A 1 101 ? -1.604 -3.812 14.108 1.00 93.69 101 LEU A O 1
ATOM 791 N N . GLN A 1 102 ? -2.756 -5.041 12.596 1.00 91.81 102 GLN A N 1
ATOM 792 C CA . GLN A 1 102 ? -1.766 -4.966 11.522 1.00 91.81 102 GLN A CA 1
ATOM 793 C C . GLN A 1 102 ? -1.373 -3.518 11.233 1.00 91.81 102 GLN A C 1
ATOM 795 O O . GLN A 1 102 ? -0.198 -3.172 11.254 1.00 91.81 102 GLN A O 1
ATOM 800 N N . ARG A 1 103 ? -2.359 -2.636 11.029 1.00 88.19 103 ARG A N 1
ATOM 801 C CA . ARG A 1 103 ? -2.078 -1.235 10.713 1.00 88.19 103 ARG A CA 1
ATOM 802 C C . ARG A 1 103 ? -1.397 -0.511 11.872 1.00 88.19 103 ARG A C 1
ATOM 804 O O . ARG A 1 103 ? -0.536 0.334 11.653 1.00 88.19 103 ARG A O 1
ATOM 811 N N . THR A 1 104 ? -1.788 -0.820 13.104 1.00 89.12 104 THR A N 1
ATOM 812 C CA . THR A 1 104 ? -1.190 -0.217 14.297 1.00 89.12 104 THR A CA 1
ATOM 813 C C . THR A 1 104 ? 0.275 -0.638 14.432 1.00 89.12 104 THR A C 1
ATOM 815 O O . THR A 1 104 ? 1.111 0.204 14.746 1.00 89.12 104 THR A O 1
ATOM 818 N N . GLU A 1 105 ? 0.594 -1.902 14.148 1.00 89.50 105 GLU A N 1
ATOM 819 C CA . GLU A 1 105 ? 1.971 -2.403 14.097 1.00 89.50 105 GLU A CA 1
ATOM 820 C C . GLU A 1 105 ? 2.767 -1.734 12.974 1.00 89.50 105 GLU A C 1
ATOM 822 O O . GLU A 1 105 ? 3.783 -1.100 13.245 1.00 89.50 105 GLU A O 1
ATOM 827 N N . ASP A 1 106 ? 2.253 -1.757 11.740 1.00 84.25 106 ASP A N 1
ATOM 828 C CA . ASP A 1 106 ? 2.927 -1.184 10.569 1.00 84.25 106 ASP A CA 1
ATOM 829 C C . ASP A 1 106 ? 3.306 0.288 10.756 1.00 84.25 106 ASP A C 1
ATOM 831 O O . ASP A 1 106 ? 4.296 0.754 10.184 1.00 84.25 106 ASP A O 1
ATOM 835 N N . LEU A 1 107 ? 2.504 1.037 11.516 1.00 82.50 107 LEU A N 1
ATOM 836 C CA . LEU A 1 107 ? 2.672 2.473 11.706 1.00 82.50 107 LEU A CA 1
ATOM 837 C C . LEU A 1 107 ? 3.476 2.854 12.946 1.00 82.50 107 LEU A C 1
ATOM 839 O O . LEU A 1 107 ? 4.154 3.879 12.908 1.00 82.50 107 LEU A O 1
ATOM 843 N N . PHE A 1 108 ? 3.363 2.096 14.037 1.00 85.00 108 PHE A N 1
ATOM 844 C CA . PHE A 1 108 ? 3.856 2.536 15.343 1.00 85.00 108 PHE A CA 1
ATOM 845 C C . PHE A 1 108 ? 4.740 1.513 16.064 1.00 85.00 108 PHE A C 1
ATOM 847 O O . PHE A 1 108 ? 5.345 1.888 17.070 1.00 85.00 108 PHE A O 1
ATOM 854 N N . ASP A 1 109 ? 4.817 0.256 15.612 1.00 87.88 109 ASP A N 1
ATOM 855 C CA . ASP A 1 109 ? 5.732 -0.724 16.205 1.00 87.88 109 ASP A CA 1
ATOM 856 C C . ASP A 1 109 ? 7.135 -0.539 15.601 1.00 87.88 109 ASP A C 1
ATOM 858 O O . ASP A 1 109 ? 7.301 -0.687 14.389 1.00 87.88 109 ASP A O 1
ATOM 862 N N . PRO A 1 110 ? 8.162 -0.210 16.405 1.00 82.62 110 PRO A N 1
ATOM 863 C CA . PRO A 1 110 ? 9.542 -0.183 15.925 1.00 82.62 110 PRO A CA 1
ATOM 864 C C . PRO A 1 110 ? 10.097 -1.596 15.667 1.00 82.62 110 PRO A C 1
ATOM 866 O O . PRO A 1 110 ? 11.163 -1.736 15.073 1.00 82.62 110 PRO A O 1
ATOM 869 N N . GLY A 1 111 ? 9.407 -2.648 16.124 1.00 79.88 111 GLY A N 1
ATOM 870 C CA . GLY A 1 111 ? 9.813 -4.030 15.902 1.00 79.88 111 GLY A CA 1
ATOM 871 C C . GLY A 1 111 ? 9.639 -4.492 14.450 1.00 79.88 111 GLY A C 1
ATOM 872 O O . GLY A 1 111 ? 8.632 -4.219 13.803 1.00 79.88 111 GLY A O 1
ATOM 873 N N . ASP A 1 112 ? 10.589 -5.286 13.948 1.00 70.88 112 ASP A N 1
ATOM 874 C CA . ASP A 1 112 ? 10.468 -5.935 12.636 1.00 70.88 112 ASP A CA 1
ATOM 875 C C . ASP A 1 112 ? 9.644 -7.230 12.747 1.00 70.88 112 ASP A C 1
ATOM 877 O O . ASP A 1 112 ? 10.171 -8.321 12.987 1.00 70.88 112 ASP A O 1
ATOM 881 N N . ARG A 1 113 ? 8.318 -7.107 12.623 1.00 68.25 113 ARG A N 1
ATOM 882 C CA . ARG A 1 113 ? 7.368 -8.232 12.705 1.00 68.25 113 ARG A CA 1
ATOM 883 C C . ARG A 1 113 ? 6.459 -8.283 11.498 1.00 68.25 113 ARG A C 1
ATOM 885 O O . ARG A 1 113 ? 5.259 -8.060 11.573 1.00 68.25 113 ARG A O 1
ATOM 892 N N . ARG A 1 114 ? 7.046 -8.600 10.354 1.00 65.31 114 ARG A N 1
ATOM 893 C CA . ARG A 1 114 ? 6.289 -8.638 9.105 1.00 65.31 114 ARG A CA 1
ATOM 894 C C . ARG A 1 114 ? 5.493 -9.945 8.967 1.00 65.31 114 ARG A C 1
ATOM 896 O O . ARG A 1 114 ? 6.021 -11.026 9.238 1.00 65.31 114 ARG A O 1
ATOM 903 N N . PHE A 1 115 ? 4.282 -9.862 8.414 1.00 68.12 115 PHE A N 1
ATOM 904 C CA . PHE A 1 115 ? 3.523 -10.986 7.843 1.00 68.12 115 PHE A CA 1
ATOM 905 C C . PHE A 1 115 ? 2.722 -11.908 8.780 1.00 68.12 115 PHE A C 1
ATOM 907 O O . PHE A 1 115 ? 2.318 -12.992 8.343 1.00 68.12 115 PHE A O 1
ATOM 914 N N . ILE A 1 116 ? 2.483 -11.546 10.045 1.00 82.56 116 ILE A N 1
ATOM 915 C CA . ILE A 1 116 ? 1.713 -12.415 10.956 1.00 82.56 116 ILE A CA 1
ATOM 916 C C . ILE A 1 116 ? 0.204 -12.270 10.718 1.00 82.56 116 ILE A C 1
ATOM 918 O O . ILE A 1 116 ? -0.495 -13.281 10.573 1.00 82.56 116 ILE A O 1
ATOM 922 N N . HIS A 1 117 ? -0.315 -11.043 10.652 1.00 92.38 117 HIS A N 1
ATOM 923 C CA . HIS A 1 117 ? -1.763 -10.815 10.604 1.00 92.38 117 HIS A CA 1
ATOM 924 C C . HIS A 1 117 ? -2.338 -10.934 9.199 1.00 92.38 117 HIS A C 1
ATOM 926 O O . HIS A 1 117 ? -3.495 -11.314 9.053 1.00 92.38 117 HIS A O 1
ATOM 932 N N . GLU A 1 118 ? -1.547 -10.694 8.158 1.00 92.31 118 GLU A N 1
ATOM 933 C CA . GLU A 1 118 ? -1.964 -10.722 6.755 1.00 92.31 118 GLU A CA 1
ATOM 934 C C . GLU A 1 118 ? -2.522 -12.093 6.369 1.00 92.31 118 GLU A C 1
ATOM 936 O O . GLU A 1 118 ? -3.565 -12.183 5.724 1.00 92.31 118 GLU A O 1
ATOM 941 N N . LYS A 1 119 ? -1.908 -13.179 6.861 1.00 92.00 119 LYS A N 1
ATOM 942 C CA . LYS A 1 119 ? -2.449 -14.539 6.702 1.00 92.00 119 LYS A CA 1
ATOM 943 C C . LYS A 1 119 ? -3.808 -14.701 7.398 1.00 92.00 119 LYS A C 1
ATOM 945 O O . LYS A 1 119 ? -4.689 -15.387 6.879 1.00 92.00 119 LYS A O 1
ATOM 950 N N . GLY A 1 120 ? -3.979 -14.092 8.571 1.00 93.56 120 GLY A N 1
ATOM 951 C CA . GLY A 1 120 ? -5.246 -14.071 9.302 1.00 93.56 120 GLY A CA 1
ATOM 952 C C . GLY A 1 120 ? -6.334 -13.317 8.535 1.00 93.56 120 GLY A C 1
ATOM 953 O O . GLY A 1 120 ? -7.413 -13.864 8.320 1.00 93.56 120 GLY A O 1
ATOM 954 N N . ILE A 1 121 ? -6.021 -12.114 8.048 1.00 95.25 121 ILE A N 1
ATOM 955 C CA . ILE A 1 121 ? -6.909 -11.275 7.227 1.00 95.25 121 ILE A CA 1
ATOM 956 C C . ILE A 1 121 ? -7.335 -12.034 5.965 1.00 95.25 121 ILE A C 1
ATOM 958 O O . ILE A 1 121 ? -8.529 -12.155 5.696 1.00 95.25 121 ILE A O 1
ATOM 962 N N . ALA A 1 122 ? -6.373 -12.604 5.234 1.00 94.00 122 ALA A N 1
ATOM 963 C CA . ALA A 1 122 ? -6.600 -13.435 4.054 1.00 94.00 122 ALA A CA 1
ATOM 964 C C . ALA A 1 122 ? -7.595 -14.577 4.326 1.00 94.00 122 ALA A C 1
ATOM 966 O O . ALA A 1 122 ? -8.587 -14.739 3.613 1.00 94.00 122 ALA A O 1
ATOM 967 N N . SER A 1 123 ? -7.351 -15.345 5.391 1.00 92.75 123 SER A N 1
ATOM 968 C CA . SER A 1 123 ? -8.194 -16.475 5.787 1.00 92.75 123 SER A CA 1
ATOM 969 C C . SER A 1 123 ? -9.613 -16.043 6.173 1.00 92.75 123 SER A C 1
ATOM 971 O O . SER A 1 123 ? -10.584 -16.674 5.753 1.00 92.75 123 SER A O 1
ATOM 973 N N . LEU A 1 124 ? -9.764 -14.953 6.938 1.00 95.25 124 LEU A N 1
ATOM 974 C CA . LEU A 1 124 ? -11.087 -14.444 7.307 1.00 95.25 124 LEU A CA 1
ATOM 975 C C . LEU A 1 124 ? -11.862 -13.918 6.099 1.00 95.25 124 LEU A C 1
ATOM 977 O O . LEU A 1 124 ? -13.040 -14.239 5.975 1.00 95.25 124 LEU A O 1
ATOM 981 N N . LEU A 1 125 ? -11.226 -13.158 5.203 1.00 95.44 125 LEU A N 1
ATOM 982 C CA . LEU A 1 125 ? -11.886 -12.665 3.991 1.00 95.44 125 LEU A CA 1
ATOM 983 C C . LEU A 1 125 ? -12.391 -13.817 3.126 1.00 95.44 125 LEU A C 1
ATOM 985 O O . LEU A 1 125 ? -13.552 -13.809 2.732 1.00 95.44 125 LEU A O 1
ATOM 989 N N . ALA A 1 126 ? -11.570 -14.847 2.910 1.00 93.69 126 ALA A N 1
ATOM 990 C CA . ALA A 1 126 ? -11.980 -16.025 2.148 1.00 93.69 126 ALA A CA 1
ATOM 991 C C . ALA A 1 126 ? -13.220 -16.724 2.741 1.00 93.69 126 ALA A C 1
ATOM 993 O O . ALA A 1 126 ? -14.014 -17.294 1.998 1.00 93.69 126 ALA A O 1
ATOM 994 N N . ARG A 1 127 ? -13.404 -16.667 4.068 1.00 94.69 127 ARG A N 1
ATOM 995 C CA . ARG A 1 127 ? -14.562 -17.252 4.768 1.00 94.69 127 ARG A CA 1
ATOM 996 C C . ARG A 1 127 ? -15.780 -16.328 4.813 1.00 94.69 127 ARG A C 1
ATOM 998 O O . ARG A 1 127 ? -16.897 -16.832 4.819 1.00 94.69 127 ARG A O 1
ATOM 1005 N N . LEU A 1 128 ? -15.576 -15.012 4.880 1.00 96.00 128 LEU A N 1
ATOM 1006 C CA . LEU A 1 128 ? -16.652 -14.014 4.889 1.00 96.00 128 LEU A CA 1
ATOM 1007 C C . LEU A 1 128 ? -17.291 -13.839 3.503 1.00 96.00 128 LEU A C 1
ATOM 1009 O O . LEU A 1 128 ? -18.497 -13.614 3.417 1.00 96.00 128 LEU A O 1
ATOM 1013 N N . GLY A 1 129 ? -16.502 -13.972 2.434 1.00 95.69 129 GLY A N 1
ATOM 1014 C CA . GLY A 1 129 ? -16.948 -13.670 1.073 1.00 95.69 129 GLY A CA 1
ATOM 1015 C C . GLY A 1 129 ? -16.999 -12.161 0.785 1.00 95.69 129 GLY A C 1
ATOM 1016 O O . GLY A 1 129 ? -16.723 -11.352 1.670 1.00 95.69 129 GLY A O 1
ATOM 1017 N N . PRO A 1 130 ? -17.300 -11.756 -0.462 1.00 95.75 130 PRO A N 1
ATOM 1018 C CA . PRO A 1 130 ? -17.329 -10.345 -0.835 1.00 95.75 130 PRO A CA 1
ATOM 1019 C C . PRO A 1 130 ? -18.422 -9.574 -0.069 1.00 95.75 130 PRO A C 1
ATOM 1021 O O . PRO A 1 130 ? -19.476 -10.142 0.237 1.00 95.75 130 PRO A O 1
ATOM 1024 N N . PRO A 1 131 ? -18.211 -8.277 0.231 1.00 95.25 131 PRO A N 1
ATOM 1025 C CA . PRO A 1 131 ? -19.211 -7.448 0.890 1.00 95.25 131 PRO A CA 1
ATOM 1026 C C . PRO A 1 131 ? -20.477 -7.333 0.040 1.00 95.25 131 PRO A C 1
ATOM 1028 O O . PRO A 1 131 ? -20.431 -7.288 -1.191 1.00 95.25 131 PRO A O 1
ATOM 1031 N N . LYS A 1 132 ? -21.624 -7.236 0.715 1.00 93.31 132 LYS A N 1
ATOM 1032 C CA . LYS A 1 132 ? -22.883 -6.892 0.050 1.00 93.31 132 LYS A CA 1
ATOM 1033 C C . LYS A 1 132 ? -22.841 -5.426 -0.408 1.00 93.31 132 LYS A C 1
ATOM 1035 O O . LYS A 1 132 ? -22.232 -4.614 0.290 1.00 93.31 132 LYS A O 1
ATOM 1040 N N . PRO A 1 133 ? -23.519 -5.057 -1.513 1.00 88.56 133 PRO A N 1
ATOM 1041 C CA . PRO A 1 133 ? -23.482 -3.690 -2.049 1.00 88.56 133 PRO A CA 1
ATOM 1042 C C . PRO A 1 133 ? -23.902 -2.587 -1.063 1.00 88.56 133 PRO A C 1
ATOM 1044 O O . PRO A 1 133 ? -23.483 -1.441 -1.193 1.00 88.56 133 PRO A O 1
ATOM 1047 N N . ASP A 1 134 ? -24.739 -2.910 -0.079 1.00 91.25 134 ASP A N 1
ATOM 1048 C CA . ASP A 1 134 ? -25.242 -1.988 0.939 1.00 91.25 134 ASP A CA 1
ATOM 1049 C C . ASP A 1 134 ? -24.393 -1.956 2.224 1.00 91.25 134 ASP A C 1
ATOM 1051 O O . ASP A 1 134 ? -24.529 -1.031 3.034 1.00 91.25 134 ASP A O 1
ATOM 1055 N N . ASP A 1 135 ? -23.467 -2.904 2.405 1.00 93.44 135 ASP A N 1
ATOM 1056 C CA . ASP A 1 135 ? -22.585 -2.954 3.571 1.00 93.44 135 ASP A CA 1
ATOM 1057 C C . ASP A 1 135 ? -21.382 -2.019 3.394 1.00 93.44 135 ASP A C 1
ATOM 1059 O O . ASP A 1 135 ? -20.257 -2.415 3.069 1.00 93.44 135 ASP A O 1
ATOM 1063 N N . LYS A 1 136 ? -21.628 -0.728 3.632 1.00 90.44 136 LYS A N 1
ATOM 1064 C CA . LYS A 1 136 ? -20.613 0.334 3.530 1.00 90.44 136 LYS A CA 1
ATOM 1065 C C . LYS A 1 136 ? -19.436 0.136 4.483 1.00 90.44 136 LYS A C 1
ATOM 1067 O O . LYS A 1 136 ? -18.318 0.545 4.163 1.00 90.44 136 LYS A O 1
ATOM 1072 N N . PHE A 1 137 ? -19.680 -0.461 5.649 1.00 91.31 137 PHE A N 1
ATOM 1073 C CA . PHE A 1 137 ? -18.633 -0.692 6.637 1.00 91.31 137 PHE A CA 1
ATOM 1074 C C . PHE A 1 137 ? -17.696 -1.797 6.158 1.00 91.31 137 PHE A C 1
ATOM 1076 O O . PHE A 1 137 ? -16.486 -1.579 6.096 1.00 91.31 137 PHE A O 1
ATOM 1083 N N . TYR A 1 138 ? -18.251 -2.940 5.742 1.00 94.19 138 TYR A N 1
ATOM 1084 C CA . TYR A 1 138 ? -17.430 -4.026 5.225 1.00 94.19 138 TYR A CA 1
ATOM 1085 C C . TYR A 1 138 ? -16.718 -3.622 3.925 1.00 94.19 138 TYR A C 1
ATOM 1087 O O . TYR A 1 138 ? -15.526 -3.867 3.781 1.00 94.19 138 TYR A O 1
ATOM 1095 N N . SER A 1 139 ? -17.389 -2.892 3.034 1.00 91.69 139 SER A N 1
ATOM 1096 C CA . SER A 1 139 ? -16.776 -2.334 1.818 1.00 91.69 139 SER A CA 1
ATOM 1097 C C . SER A 1 139 ? -15.563 -1.445 2.124 1.00 91.69 139 SER A C 1
ATOM 1099 O O . SER A 1 139 ? -14.498 -1.594 1.528 1.00 91.69 139 SER A O 1
ATOM 1101 N N . SER A 1 140 ? -15.681 -0.562 3.122 1.00 88.50 140 SER A N 1
ATOM 1102 C CA . SER A 1 140 ? -14.567 0.300 3.547 1.00 88.50 140 SER A CA 1
ATOM 1103 C C . SER A 1 140 ? -13.421 -0.502 4.175 1.00 88.50 140 SER A C 1
ATOM 1105 O O . SER A 1 140 ? -12.252 -0.178 3.978 1.00 88.50 140 SER A O 1
ATOM 1107 N N . LEU A 1 141 ? -13.745 -1.562 4.920 1.00 92.00 141 LEU A N 1
ATOM 1108 C CA . LEU A 1 141 ? -12.762 -2.480 5.496 1.00 92.00 141 LEU A CA 1
ATOM 1109 C C . LEU A 1 141 ? -12.076 -3.354 4.448 1.00 92.00 141 LEU A C 1
ATOM 1111 O O . LEU A 1 141 ? -10.901 -3.680 4.605 1.00 92.00 141 LEU A O 1
ATOM 1115 N N . LEU A 1 142 ? -12.767 -3.693 3.363 1.00 92.94 142 LEU A N 1
ATOM 1116 C CA . LEU A 1 142 ? -12.167 -4.403 2.245 1.00 92.94 142 LEU A CA 1
ATOM 1117 C C . LEU A 1 142 ? -11.083 -3.557 1.569 1.00 92.94 142 LEU A C 1
ATOM 1119 O O . LEU A 1 142 ? -10.003 -4.087 1.323 1.00 92.94 142 LEU A O 1
ATOM 1123 N N . CYS A 1 143 ? -11.321 -2.262 1.327 1.00 88.62 143 CYS A N 1
ATOM 1124 C CA . CYS A 1 143 ? -10.290 -1.358 0.792 1.00 88.62 143 CYS A CA 1
ATOM 1125 C C . CYS A 1 143 ? -9.024 -1.363 1.652 1.00 88.62 143 CYS A C 1
ATOM 1127 O O . CYS A 1 143 ? -7.908 -1.406 1.133 1.00 88.62 143 CYS A O 1
ATOM 1129 N N . GLU A 1 144 ? -9.208 -1.355 2.972 1.00 87.31 144 GLU A N 1
ATOM 1130 C CA . GLU A 1 144 ? -8.100 -1.390 3.917 1.00 87.31 144 GLU A CA 1
ATOM 1131 C C . GLU A 1 144 ? -7.297 -2.680 3.793 1.00 87.31 144 GLU A C 1
ATOM 1133 O O . GLU A 1 144 ? -6.089 -2.667 3.539 1.00 87.31 144 GLU A O 1
ATOM 1138 N N . CYS A 1 145 ? -7.997 -3.807 3.920 1.00 91.88 145 CYS A N 1
ATOM 1139 C CA . CYS A 1 145 ? -7.388 -5.125 3.857 1.00 91.88 145 CYS A CA 1
ATOM 1140 C C . CYS A 1 145 ? -6.721 -5.370 2.502 1.00 91.88 145 CYS A C 1
ATOM 1142 O O . CYS A 1 145 ? -5.687 -6.022 2.446 1.00 91.88 145 CYS A O 1
ATOM 1144 N N . TYR A 1 146 ? -7.272 -4.827 1.417 1.00 90.31 146 TYR A N 1
ATOM 1145 C CA . TYR A 1 146 ? -6.686 -4.930 0.088 1.00 90.31 146 TYR A CA 1
ATOM 1146 C C . TYR A 1 146 ? -5.274 -4.325 0.044 1.00 90.31 146 TYR A C 1
ATOM 1148 O O . TYR A 1 146 ? -4.350 -4.973 -0.444 1.00 90.31 146 TYR A O 1
ATOM 1156 N N . SER A 1 147 ? -5.068 -3.137 0.627 1.00 85.75 147 SER A N 1
ATOM 1157 C CA . SER A 1 147 ? -3.738 -2.504 0.672 1.00 85.75 147 SER A CA 1
ATOM 1158 C C . SER A 1 147 ? -2.703 -3.326 1.455 1.00 85.75 147 SER A C 1
ATOM 1160 O O . SER A 1 147 ? -1.538 -3.383 1.067 1.00 85.75 147 SER A O 1
ATOM 1162 N N . ILE A 1 148 ? -3.150 -4.011 2.512 1.00 88.00 148 ILE A N 1
ATOM 1163 C CA . ILE A 1 148 ? -2.338 -4.916 3.335 1.00 88.00 148 ILE A CA 1
ATOM 1164 C C . ILE A 1 148 ? -2.019 -6.211 2.572 1.00 88.00 148 ILE A C 1
ATOM 1166 O O . ILE A 1 148 ? -0.915 -6.749 2.653 1.00 88.00 148 ILE A O 1
ATOM 1170 N N . LEU A 1 149 ? -2.992 -6.737 1.827 1.00 91.19 149 LEU A N 1
ATOM 1171 C CA . LEU A 1 149 ? -2.899 -8.058 1.224 1.00 91.19 149 LEU A CA 1
ATOM 1172 C C . LEU A 1 149 ? -2.166 -8.090 -0.114 1.00 91.19 149 LEU A C 1
ATOM 1174 O O . LEU A 1 149 ? -1.614 -9.135 -0.439 1.00 91.19 149 LEU A O 1
ATOM 1178 N N . VAL A 1 150 ? -2.094 -6.992 -0.871 1.00 88.56 150 VAL A N 1
ATOM 1179 C CA . VAL A 1 150 ? -1.357 -6.981 -2.149 1.00 88.56 150 VAL A CA 1
ATOM 1180 C C . VAL A 1 150 ? 0.106 -7.437 -1.980 1.00 88.56 150 VAL A C 1
ATOM 1182 O O . VAL A 1 150 ? 0.502 -8.384 -2.668 1.00 88.56 150 VAL A O 1
ATOM 1185 N N . PRO A 1 151 ? 0.911 -6.885 -1.046 1.00 87.00 151 PRO A N 1
ATOM 1186 C CA . PRO A 1 151 ? 2.261 -7.394 -0.787 1.00 87.00 151 PRO A CA 1
ATOM 1187 C C . PRO A 1 151 ? 2.279 -8.867 -0.357 1.00 87.00 151 PRO A C 1
ATOM 1189 O O . PRO A 1 151 ? 3.141 -9.637 -0.790 1.00 87.00 151 PRO A O 1
ATOM 1192 N N . TYR A 1 152 ? 1.313 -9.282 0.468 1.00 89.44 152 TYR A N 1
ATOM 1193 C CA . TYR A 1 152 ? 1.178 -10.668 0.914 1.00 89.44 152 TYR A CA 1
ATOM 1194 C C . TYR A 1 152 ? 0.910 -11.626 -0.258 1.00 89.44 152 TYR A C 1
ATOM 1196 O O . TYR A 1 152 ? 1.549 -12.677 -0.350 1.00 89.44 152 TYR A O 1
ATOM 1204 N N . TRP A 1 153 ? 0.027 -11.260 -1.188 1.00 89.31 153 TRP A N 1
ATOM 1205 C CA . TRP A 1 153 ? -0.290 -12.027 -2.395 1.00 89.31 153 TRP A CA 1
ATOM 1206 C C . TRP A 1 153 ? 0.911 -12.148 -3.320 1.00 89.31 153 TRP A C 1
ATOM 1208 O O . TRP A 1 153 ? 1.247 -13.255 -3.737 1.00 89.31 153 TRP A O 1
ATOM 1218 N N . VAL A 1 154 ? 1.614 -11.041 -3.568 1.00 88.12 154 VAL A N 1
ATOM 1219 C CA . VAL A 1 154 ? 2.838 -11.039 -4.383 1.00 88.12 154 VAL A CA 1
ATOM 1220 C C . VAL A 1 154 ? 3.900 -11.961 -3.776 1.00 88.12 154 VAL A C 1
ATOM 1222 O O . VAL A 1 154 ? 4.529 -12.747 -4.482 1.00 88.12 154 VAL A O 1
ATOM 1225 N N . LYS A 1 155 ? 4.078 -11.912 -2.452 1.00 88.06 155 LYS A N 1
ATOM 1226 C CA . LYS A 1 155 ? 5.077 -12.722 -1.746 1.00 88.06 155 LYS A CA 1
ATOM 1227 C C . LYS A 1 155 ? 4.732 -14.211 -1.717 1.00 88.06 155 LYS A C 1
ATOM 1229 O O . LYS A 1 155 ? 5.620 -15.050 -1.852 1.00 88.06 155 LYS A O 1
ATOM 1234 N N . THR A 1 156 ? 3.472 -14.546 -1.454 1.00 88.88 156 THR A N 1
ATOM 1235 C CA . THR A 1 156 ? 3.048 -15.933 -1.196 1.00 88.88 156 THR A CA 1
ATOM 1236 C C . THR A 1 156 ? 2.512 -16.646 -2.430 1.00 88.88 156 THR A C 1
ATOM 1238 O O . THR A 1 156 ? 2.433 -17.872 -2.433 1.00 88.88 156 THR A O 1
ATOM 1241 N N . GLY A 1 157 ? 2.136 -15.902 -3.471 1.00 87.12 157 GLY A N 1
ATOM 1242 C CA . GLY A 1 157 ? 1.390 -16.429 -4.609 1.00 87.12 157 GLY A CA 1
ATOM 1243 C C . GLY A 1 157 ? -0.072 -16.747 -4.299 1.00 87.12 157 GLY A C 1
ATOM 1244 O O . GLY A 1 157 ? -0.743 -17.327 -5.145 1.00 87.12 157 GLY A O 1
ATOM 1245 N N . TRP A 1 158 ? -0.583 -16.401 -3.112 1.00 84.12 158 TRP A N 1
ATOM 1246 C CA . TRP A 1 158 ? -1.995 -16.590 -2.793 1.00 84.12 158 TRP A CA 1
ATOM 1247 C C . TRP A 1 158 ? -2.834 -15.546 -3.537 1.00 84.12 158 TRP A C 1
ATOM 1249 O O . TRP A 1 158 ? -2.720 -14.362 -3.252 1.00 84.12 158 TRP A O 1
ATOM 1259 N N . ASN A 1 159 ? -3.668 -15.969 -4.487 1.00 75.69 159 ASN A N 1
ATOM 1260 C CA . ASN A 1 159 ? -4.409 -15.071 -5.384 1.00 75.69 159 ASN A CA 1
ATOM 1261 C C . ASN A 1 159 ? -5.915 -15.389 -5.484 1.00 75.69 159 ASN A C 1
ATOM 1263 O O . ASN A 1 159 ? -6.600 -14.802 -6.315 1.00 75.69 159 ASN A O 1
ATOM 1267 N N . THR A 1 160 ? -6.444 -16.261 -4.617 1.00 72.12 160 THR A N 1
ATOM 1268 C CA . THR A 1 160 ? -7.831 -16.773 -4.684 1.00 72.12 160 THR A CA 1
ATOM 1269 C C . THR A 1 160 ? -8.888 -15.672 -4.836 1.00 72.12 160 THR A C 1
ATOM 1271 O O . THR A 1 160 ? -9.823 -15.809 -5.616 1.00 72.12 160 THR A O 1
ATOM 1274 N N . MET A 1 161 ? -8.733 -14.552 -4.121 1.00 82.62 161 MET A N 1
ATOM 1275 C CA . MET A 1 161 ? -9.674 -13.427 -4.206 1.00 82.62 161 MET A CA 1
ATOM 1276 C C . MET A 1 161 ? -9.582 -12.687 -5.541 1.00 82.62 161 MET A C 1
ATOM 1278 O O . MET A 1 161 ? -10.585 -12.221 -6.063 1.00 82.62 161 MET A O 1
ATOM 1282 N N . LEU A 1 162 ? -8.381 -12.572 -6.105 1.00 81.88 162 LEU A N 1
ATOM 1283 C CA . LEU A 1 162 ? -8.190 -11.910 -7.386 1.00 81.88 162 LEU A CA 1
ATOM 1284 C C . LEU A 1 162 ? -8.613 -12.795 -8.559 1.00 81.88 162 LEU A C 1
ATOM 1286 O O . LEU A 1 162 ? -8.722 -12.279 -9.659 1.00 81.88 162 LEU A O 1
ATOM 1290 N N . ASP A 1 163 ? -8.863 -14.091 -8.378 1.00 82.75 163 ASP A N 1
ATOM 1291 C CA . ASP A 1 163 ? -9.356 -14.964 -9.452 1.00 82.75 163 ASP A CA 1
ATOM 1292 C C . ASP A 1 163 ? -10.892 -14.973 -9.542 1.00 82.75 163 ASP A C 1
ATOM 1294 O O . ASP A 1 163 ? -11.449 -15.172 -10.623 1.00 82.75 163 ASP A O 1
ATOM 1298 N N . ASP A 1 164 ? -11.580 -14.677 -8.438 1.00 89.56 164 ASP A N 1
ATOM 1299 C CA . ASP A 1 164 ? -13.040 -14.668 -8.343 1.00 89.56 164 ASP A CA 1
ATOM 1300 C C . ASP A 1 164 ? -13.649 -13.352 -8.894 1.00 89.56 164 ASP A C 1
ATOM 1302 O O . ASP A 1 164 ? -13.346 -12.261 -8.393 1.00 89.56 164 ASP A O 1
ATOM 1306 N N . PRO A 1 165 ? -14.540 -13.410 -9.907 1.00 91.38 165 PRO A N 1
ATOM 1307 C CA . PRO A 1 165 ? -15.186 -12.225 -10.474 1.00 91.38 165 PRO A CA 1
ATOM 1308 C C . PRO A 1 165 ? -15.981 -11.377 -9.470 1.00 91.38 165 PRO A C 1
ATOM 1310 O O . PRO A 1 165 ? -15.995 -10.151 -9.598 1.00 91.38 165 PRO A O 1
ATOM 1313 N N . ALA A 1 166 ? -16.629 -11.992 -8.475 1.00 92.88 166 ALA A N 1
ATOM 1314 C CA . ALA A 1 166 ? -17.412 -11.271 -7.473 1.00 92.88 166 ALA A CA 1
ATOM 1315 C C . ALA A 1 166 ? -16.502 -10.448 -6.554 1.00 92.88 166 ALA A C 1
ATOM 1317 O O . ALA A 1 166 ? -16.794 -9.289 -6.254 1.00 92.88 166 ALA A O 1
ATOM 1318 N N . TRP A 1 167 ? -15.353 -11.011 -6.175 1.00 92.62 167 TRP A N 1
ATOM 1319 C CA . TRP A 1 167 ? -14.329 -10.291 -5.425 1.00 92.62 167 TRP A CA 1
ATOM 1320 C C . TRP A 1 167 ? -13.705 -9.155 -6.231 1.00 92.62 167 TRP A C 1
ATOM 1322 O O . TRP A 1 167 ? -13.576 -8.052 -5.701 1.00 92.62 167 TRP A O 1
ATOM 1332 N N . LYS A 1 168 ? -13.373 -9.379 -7.510 1.00 90.31 168 LYS A N 1
ATOM 1333 C CA . LYS A 1 168 ? -12.880 -8.309 -8.396 1.00 90.31 168 LYS A CA 1
ATOM 1334 C C . LYS A 1 168 ? -13.854 -7.138 -8.451 1.00 90.31 168 LYS A C 1
ATOM 1336 O O . LYS A 1 168 ? -13.442 -5.997 -8.256 1.00 90.31 168 LYS A O 1
ATOM 1341 N N . ALA A 1 169 ? -15.133 -7.425 -8.693 1.00 90.81 169 ALA A N 1
ATOM 1342 C CA . ALA A 1 169 ? -16.171 -6.405 -8.771 1.00 90.81 169 ALA A CA 1
ATOM 1343 C C . ALA A 1 169 ? -16.301 -5.634 -7.450 1.00 90.81 169 ALA A C 1
ATOM 1345 O O . ALA A 1 169 ? -16.334 -4.404 -7.466 1.00 90.81 169 ALA A O 1
ATOM 1346 N N . ALA A 1 170 ? -16.300 -6.339 -6.313 1.00 93.00 170 ALA A N 1
ATOM 1347 C CA . ALA A 1 170 ? -16.360 -5.716 -4.996 1.00 93.00 170 ALA A CA 1
ATOM 1348 C C . ALA A 1 170 ? -15.145 -4.817 -4.727 1.00 93.00 170 ALA A C 1
ATOM 1350 O O . ALA A 1 170 ? -15.322 -3.665 -4.346 1.00 93.00 170 ALA A O 1
ATOM 1351 N N . ILE A 1 171 ? -13.920 -5.297 -4.971 1.00 91.19 171 ILE A N 1
ATOM 1352 C CA . ILE A 1 171 ? -12.688 -4.513 -4.779 1.00 91.19 171 ILE A CA 1
ATOM 1353 C C . ILE A 1 171 ? -12.711 -3.259 -5.652 1.00 91.19 171 ILE A C 1
ATOM 1355 O O . ILE A 1 171 ? -12.451 -2.167 -5.151 1.00 91.19 171 ILE A O 1
ATOM 1359 N N . VAL A 1 172 ? -13.040 -3.404 -6.939 1.00 90.50 172 VAL A N 1
ATOM 1360 C CA . VAL A 1 172 ? -13.112 -2.277 -7.874 1.00 90.50 172 VAL A CA 1
ATOM 1361 C C . VAL A 1 172 ? -14.117 -1.243 -7.381 1.00 90.50 172 VAL A C 1
ATOM 1363 O O . VAL A 1 172 ? -13.729 -0.093 -7.207 1.00 90.50 172 VAL A O 1
ATOM 1366 N N . ALA A 1 173 ? -15.353 -1.653 -7.079 1.00 90.00 173 ALA A N 1
ATOM 1367 C CA . ALA A 1 173 ? -16.396 -0.750 -6.598 1.00 90.00 173 ALA A CA 1
ATOM 1368 C C . ALA A 1 173 ? -15.986 -0.036 -5.301 1.00 90.00 173 ALA A C 1
ATOM 1370 O O . ALA A 1 173 ? -16.056 1.190 -5.212 1.00 90.00 173 ALA A O 1
ATOM 1371 N N . CYS A 1 174 ? -15.478 -0.787 -4.318 1.00 89.38 174 CYS A N 1
ATOM 1372 C CA . CYS A 1 174 ? -15.070 -0.229 -3.031 1.00 89.38 174 CYS A CA 1
ATOM 1373 C C . CYS A 1 174 ? -13.939 0.799 -3.200 1.00 89.38 174 CYS A C 1
ATOM 1375 O O . CYS A 1 174 ? -13.988 1.880 -2.613 1.00 89.38 174 CYS A O 1
ATOM 1377 N N . MET A 1 175 ? -12.931 0.495 -4.024 1.00 87.38 175 MET A N 1
ATOM 1378 C CA . MET A 1 175 ? -11.784 1.380 -4.246 1.00 87.38 175 MET A CA 1
ATOM 1379 C C . MET A 1 175 ? -12.162 2.626 -5.058 1.00 87.38 175 MET A C 1
ATOM 1381 O O . MET A 1 175 ? -11.684 3.721 -4.756 1.00 87.38 175 MET A O 1
ATOM 1385 N N . THR A 1 176 ? -13.042 2.502 -6.057 1.00 88.31 176 THR A N 1
ATOM 1386 C CA . THR A 1 176 ? -13.530 3.659 -6.825 1.00 88.31 176 THR A CA 1
ATOM 1387 C C . THR A 1 176 ? -14.416 4.575 -5.986 1.00 88.31 176 THR A C 1
ATOM 1389 O O . THR A 1 176 ? -14.306 5.798 -6.092 1.00 88.31 176 THR A O 1
ATOM 1392 N N . ASP A 1 177 ? -15.248 4.008 -5.113 1.00 87.12 177 ASP A N 1
ATOM 1393 C CA . ASP A 1 177 ? -16.078 4.772 -4.178 1.00 87.12 177 ASP A CA 1
ATOM 1394 C C . ASP A 1 177 ? -15.229 5.452 -3.102 1.00 87.12 177 ASP A C 1
ATOM 1396 O O . ASP A 1 177 ? -15.494 6.594 -2.723 1.00 87.12 177 ASP A O 1
ATOM 1400 N N . TYR A 1 178 ? -14.163 4.788 -2.648 1.00 83.31 178 TYR A N 1
ATOM 1401 C CA . TYR A 1 178 ? -13.218 5.342 -1.684 1.00 83.31 178 TYR A CA 1
ATOM 1402 C C . TYR A 1 178 ? -12.527 6.613 -2.199 1.00 83.31 178 TYR A C 1
ATOM 1404 O O . TYR A 1 178 ? -12.297 7.545 -1.429 1.00 83.31 178 TYR A O 1
ATOM 1412 N N . ILE A 1 179 ? -12.216 6.692 -3.496 1.00 84.81 179 ILE A N 1
ATOM 1413 C CA . ILE A 1 179 ? -11.577 7.877 -4.092 1.00 84.81 179 ILE A CA 1
ATOM 1414 C C . ILE A 1 179 ? -12.545 9.068 -4.155 1.00 84.81 179 ILE A C 1
ATOM 1416 O O . ILE A 1 179 ? -12.117 10.208 -3.958 1.00 84.81 179 ILE A O 1
ATOM 1420 N N . GLY A 1 180 ? -13.838 8.804 -4.370 1.00 85.19 180 GLY A N 1
ATOM 1421 C CA . GLY A 1 180 ? -14.908 9.800 -4.257 1.00 85.19 180 GLY A CA 1
ATOM 1422 C C . GLY A 1 180 ? -14.976 10.829 -5.391 1.00 85.19 180 GLY A C 1
ATOM 1423 O O . GLY A 1 180 ? -15.629 11.854 -5.226 1.00 85.19 180 GLY A O 1
ATOM 1424 N N . ILE A 1 181 ? -14.310 10.578 -6.525 1.00 88.56 181 ILE A N 1
ATOM 1425 C CA . ILE A 1 181 ? -14.355 11.429 -7.725 1.00 88.56 181 ILE A CA 1
ATOM 1426 C C . ILE A 1 181 ? -15.059 10.636 -8.827 1.00 88.56 181 ILE A C 1
ATOM 1428 O O . ILE A 1 181 ? -14.465 9.736 -9.427 1.00 88.56 181 ILE A O 1
ATOM 1432 N N . GLN A 1 182 ? -16.338 10.938 -9.054 1.00 90.06 182 GLN A N 1
ATOM 1433 C CA . GLN A 1 182 ? -17.227 10.133 -9.895 1.00 90.06 182 GLN A CA 1
ATOM 1434 C C . GLN A 1 182 ? -16.722 10.038 -11.343 1.00 90.06 182 GLN A C 1
ATOM 1436 O O . GLN A 1 182 ? -16.731 8.969 -11.950 1.00 90.06 182 GLN A O 1
ATOM 1441 N N . GLU A 1 183 ? -16.195 11.138 -11.868 1.00 91.56 183 GLU A N 1
ATOM 1442 C CA . GLU A 1 183 ? -15.680 11.274 -13.230 1.00 91.56 183 GLU A CA 1
ATOM 1443 C C . GLU A 1 183 ? -14.424 10.427 -13.479 1.00 91.56 183 GLU A C 1
ATOM 1445 O O . GLU A 1 183 ? -14.117 10.093 -14.625 1.00 91.56 183 GLU A O 1
ATOM 1450 N N . LEU A 1 184 ? -13.701 10.048 -12.417 1.00 90.31 184 LEU A N 1
ATOM 1451 C CA . LEU A 1 184 ? -12.536 9.169 -12.506 1.00 90.31 184 LEU A CA 1
ATOM 1452 C C . LEU A 1 184 ? -12.898 7.683 -12.408 1.00 90.31 184 LEU A C 1
ATOM 1454 O O . LEU A 1 184 ? -12.068 6.851 -12.777 1.00 90.31 184 LEU A O 1
ATOM 1458 N N . GLN A 1 185 ? -14.099 7.319 -11.942 1.00 90.12 185 GLN A N 1
ATOM 1459 C CA . GLN A 1 185 ? -14.435 5.925 -11.624 1.00 90.12 185 GLN A CA 1
ATOM 1460 C C . GLN A 1 185 ? -14.231 4.940 -12.786 1.00 90.12 185 GLN A C 1
ATOM 1462 O O . GLN A 1 185 ? -13.597 3.912 -12.545 1.00 90.12 185 GLN A O 1
ATOM 1467 N N . PRO A 1 186 ? -14.669 5.210 -14.037 1.00 91.31 186 PRO A N 1
ATOM 1468 C CA . PRO A 1 186 ? -14.485 4.253 -15.132 1.00 91.31 186 PRO A CA 1
ATOM 1469 C C . PRO A 1 186 ? -13.006 3.960 -15.412 1.00 91.31 186 PRO A C 1
ATOM 1471 O O . PRO A 1 186 ? -12.602 2.811 -15.593 1.00 91.31 186 PRO A O 1
ATOM 1474 N N . MET A 1 187 ? -12.179 5.006 -15.388 1.00 91.75 187 MET A N 1
ATOM 1475 C CA . MET A 1 187 ? -10.739 4.889 -15.594 1.00 91.75 187 MET A CA 1
ATOM 1476 C C . MET A 1 187 ? -10.075 4.163 -14.418 1.00 91.75 187 MET A C 1
ATOM 1478 O O . MET A 1 187 ? -9.247 3.275 -14.630 1.00 91.75 187 MET A O 1
ATOM 1482 N N . LEU A 1 188 ? -10.446 4.499 -13.180 1.00 88.75 188 LEU A N 1
ATOM 1483 C CA . LEU A 1 188 ? -9.898 3.874 -11.976 1.00 88.75 188 LEU A CA 1
ATOM 1484 C C . LEU A 1 188 ? -10.263 2.391 -11.900 1.00 88.75 188 LEU A C 1
ATOM 1486 O O . LEU A 1 188 ? -9.416 1.579 -11.543 1.00 88.75 188 LEU A O 1
ATOM 1490 N N . ALA A 1 189 ? -11.480 2.020 -12.298 1.00 90.19 189 ALA A N 1
ATOM 1491 C CA . ALA A 1 189 ? -11.912 0.631 -12.388 1.00 90.19 189 ALA A CA 1
ATOM 1492 C C . ALA A 1 189 ? -11.056 -0.175 -13.376 1.00 90.19 189 ALA A C 1
ATOM 1494 O O . ALA A 1 189 ? -10.568 -1.260 -13.044 1.00 90.19 189 ALA A O 1
ATOM 1495 N N . SER A 1 190 ? -10.816 0.382 -14.568 1.00 90.69 190 SER A N 1
ATOM 1496 C CA . SER A 1 190 ? -9.914 -0.216 -15.559 1.00 90.69 190 SER A CA 1
ATOM 1497 C C . SER A 1 190 ? -8.486 -0.333 -15.015 1.00 90.69 190 SER A C 1
ATOM 1499 O O . SER A 1 190 ? -7.868 -1.394 -15.092 1.00 90.69 190 SER A O 1
ATOM 1501 N N . SER A 1 191 ? -7.990 0.733 -14.386 1.00 91.06 191 SER A N 1
ATOM 1502 C CA . SER A 1 191 ? -6.648 0.802 -13.799 1.00 91.06 191 SER A CA 1
ATOM 1503 C C . SER A 1 191 ? -6.439 -0.232 -12.695 1.00 91.06 191 SER A C 1
ATOM 1505 O O . SER A 1 191 ? -5.422 -0.918 -12.665 1.00 91.06 191 SER A O 1
ATOM 1507 N N . LEU A 1 192 ? -7.420 -0.398 -11.805 1.00 89.62 192 LEU A N 1
ATOM 1508 C CA . LEU A 1 192 ? -7.394 -1.396 -10.736 1.00 89.62 192 LEU A CA 1
ATOM 1509 C C . LEU A 1 192 ? -7.466 -2.821 -11.282 1.00 89.62 192 LEU A C 1
ATOM 1511 O O . LEU A 1 192 ? -6.794 -3.712 -10.766 1.00 89.62 192 LEU A O 1
ATOM 1515 N N . THR A 1 193 ? -8.245 -3.044 -12.340 1.00 90.44 193 THR A N 1
ATOM 1516 C CA . THR A 1 193 ? -8.299 -4.345 -13.018 1.00 90.44 193 THR A CA 1
ATOM 1517 C C . THR A 1 193 ? -6.927 -4.713 -13.578 1.00 90.44 193 THR A C 1
ATOM 1519 O O . THR A 1 193 ? -6.442 -5.820 -13.335 1.00 90.44 193 THR A O 1
ATOM 1522 N N . GLN A 1 194 ? -6.259 -3.770 -14.245 1.00 90.50 194 GLN A N 1
ATOM 1523 C CA . GLN A 1 194 ? -4.920 -3.988 -14.784 1.00 90.50 194 GLN A CA 1
ATOM 1524 C C . GLN A 1 194 ? -3.868 -4.152 -13.679 1.00 90.50 194 GLN A C 1
ATOM 1526 O O . GLN A 1 194 ? -3.028 -5.049 -13.748 1.00 90.50 194 GLN A O 1
ATOM 1531 N N . TYR A 1 195 ? -3.938 -3.334 -12.628 1.00 90.25 195 TYR A N 1
ATOM 1532 C CA . TYR A 1 195 ? -3.077 -3.441 -11.450 1.00 90.25 195 TYR A CA 1
ATOM 1533 C C . TYR A 1 195 ? -3.170 -4.831 -10.806 1.00 90.25 195 TYR A C 1
ATOM 1535 O O . TYR A 1 195 ? -2.150 -5.451 -10.493 1.00 90.25 195 TYR A O 1
ATOM 1543 N N . ASN A 1 196 ? -4.392 -5.347 -10.648 1.00 89.81 196 ASN A N 1
ATOM 1544 C CA . ASN A 1 196 ? -4.640 -6.689 -10.128 1.00 89.81 196 ASN A CA 1
ATOM 1545 C C . ASN A 1 196 ? -4.058 -7.765 -11.038 1.00 89.81 196 ASN A C 1
ATOM 1547 O O . ASN A 1 196 ? -3.369 -8.659 -10.552 1.00 89.81 196 ASN A O 1
ATOM 1551 N N . HIS A 1 197 ? -4.270 -7.645 -12.350 1.00 89.56 197 HIS A N 1
ATOM 1552 C CA . HIS A 1 197 ? -3.719 -8.583 -13.322 1.00 89.56 197 HIS A CA 1
ATOM 1553 C C . HIS A 1 197 ? -2.190 -8.673 -13.224 1.00 89.56 197 HIS A C 1
ATOM 1555 O O . HIS A 1 197 ? -1.630 -9.763 -13.131 1.00 89.56 197 HIS A O 1
ATOM 1561 N N . VAL A 1 198 ? -1.507 -7.530 -13.160 1.00 90.62 198 VAL A N 1
ATOM 1562 C CA . VAL A 1 198 ? -0.051 -7.478 -12.977 1.00 90.62 198 VAL A CA 1
ATOM 1563 C C . VAL A 1 198 ? 0.358 -8.106 -11.638 1.00 90.62 198 VAL A C 1
ATOM 1565 O O . VAL A 1 198 ? 1.267 -8.936 -11.592 1.00 90.62 198 VAL A O 1
ATOM 1568 N N . SER A 1 199 ? -0.336 -7.764 -10.550 1.00 88.62 199 SER A N 1
ATOM 1569 C CA . SER A 1 199 ? -0.029 -8.271 -9.206 1.00 88.62 199 SER A CA 1
ATOM 1570 C C . SER A 1 199 ? -0.151 -9.797 -9.107 1.00 88.62 199 SER A C 1
ATOM 1572 O O . SER A 1 199 ? 0.683 -10.435 -8.467 1.00 88.62 199 SER A O 1
ATOM 1574 N N . GLN A 1 200 ? -1.124 -10.399 -9.798 1.00 89.31 200 GLN A N 1
ATOM 1575 C CA . GLN A 1 200 ? -1.299 -11.857 -9.871 1.00 89.31 200 GLN A CA 1
ATOM 1576 C C . GLN A 1 200 ? -0.138 -12.576 -10.564 1.00 89.31 200 GLN A C 1
ATOM 1578 O O . GLN A 1 200 ? 0.157 -13.724 -10.240 1.00 89.31 200 GLN A O 1
ATOM 1583 N N . ARG A 1 201 ? 0.523 -11.920 -11.523 1.00 90.56 201 ARG A N 1
ATOM 1584 C CA . ARG A 1 201 ? 1.612 -12.509 -12.318 1.00 90.56 201 ARG A CA 1
ATOM 1585 C C . ARG A 1 201 ? 2.972 -12.413 -11.622 1.00 90.56 201 ARG A C 1
ATOM 1587 O O . ARG A 1 201 ? 3.836 -13.261 -11.844 1.00 90.56 201 ARG A O 1
ATOM 1594 N N . LEU A 1 202 ? 3.173 -11.418 -10.754 1.00 90.69 202 LEU A N 1
ATOM 1595 C CA . LEU A 1 202 ? 4.452 -11.182 -10.067 1.00 90.69 202 LEU A CA 1
ATOM 1596 C C . LEU A 1 202 ? 5.021 -12.407 -9.315 1.00 90.69 202 LEU A C 1
ATOM 1598 O O . LEU A 1 202 ? 6.217 -12.664 -9.470 1.00 90.69 202 LEU A O 1
ATOM 1602 N N . PRO A 1 203 ? 4.237 -13.210 -8.564 1.00 91.56 203 PRO A N 1
ATOM 1603 C CA . PRO A 1 203 ? 4.755 -14.408 -7.899 1.00 91.56 203 PRO A CA 1
ATOM 1604 C C . PRO A 1 203 ? 5.397 -15.424 -8.856 1.00 91.56 203 PRO A C 1
ATOM 1606 O O . PRO A 1 203 ? 6.387 -16.074 -8.516 1.00 91.56 203 PRO A O 1
ATOM 1609 N N . GLU A 1 204 ? 4.837 -15.600 -10.056 1.00 90.12 204 GLU A N 1
ATOM 1610 C CA . GLU A 1 204 ? 5.395 -16.496 -11.077 1.00 90.12 204 GLU A CA 1
ATOM 1611 C C . GLU A 1 204 ? 6.714 -15.964 -11.624 1.00 90.12 204 GLU A C 1
ATOM 1613 O O . GLU A 1 204 ? 7.689 -16.714 -11.701 1.00 90.12 204 GLU A O 1
ATOM 1618 N N . ILE A 1 205 ? 6.771 -14.663 -11.911 1.00 90.94 205 ILE A N 1
ATOM 1619 C CA . ILE A 1 205 ? 7.999 -13.990 -12.333 1.00 90.94 205 ILE A CA 1
ATOM 1620 C C . ILE A 1 205 ? 9.085 -14.153 -11.269 1.00 90.94 205 ILE A C 1
ATOM 1622 O O . ILE A 1 205 ? 10.181 -14.615 -11.577 1.00 90.94 205 ILE A O 1
ATOM 1626 N N . MET A 1 206 ? 8.789 -13.857 -10.002 1.00 90.50 206 MET A N 1
ATOM 1627 C CA . MET A 1 206 ? 9.760 -13.987 -8.909 1.00 90.50 206 MET A CA 1
ATOM 1628 C C . MET A 1 206 ? 10.288 -15.423 -8.772 1.00 90.50 206 MET A C 1
ATOM 1630 O O . MET A 1 206 ? 11.493 -15.627 -8.597 1.00 90.50 206 MET A O 1
ATOM 1634 N N . ARG A 1 207 ? 9.415 -16.433 -8.908 1.00 89.25 207 ARG A N 1
ATOM 1635 C CA . ARG A 1 207 ? 9.825 -17.848 -8.925 1.00 89.25 207 ARG A CA 1
ATOM 1636 C C . ARG A 1 207 ? 10.713 -18.177 -10.126 1.00 89.25 207 ARG A C 1
ATOM 1638 O O . ARG A 1 207 ? 11.737 -18.830 -9.941 1.00 89.25 207 ARG A O 1
ATOM 1645 N N . GLY A 1 208 ? 10.370 -17.691 -11.319 1.00 88.12 208 GLY A N 1
ATOM 1646 C CA . GLY A 1 208 ? 11.183 -17.861 -12.527 1.00 88.12 208 GLY A CA 1
ATOM 1647 C C . GLY A 1 208 ? 12.584 -17.262 -12.381 1.00 88.12 208 GLY A C 1
ATOM 1648 O O . GLY A 1 208 ? 13.578 -17.917 -12.697 1.00 88.12 208 GLY A O 1
ATOM 1649 N N . MET A 1 209 ? 12.687 -16.063 -11.797 1.00 89.00 209 MET A N 1
ATOM 1650 C CA . MET A 1 209 ? 13.974 -15.401 -11.561 1.00 89.00 209 MET A CA 1
ATOM 1651 C C . MET A 1 209 ? 14.835 -16.195 -10.583 1.00 89.00 209 MET A C 1
ATOM 1653 O O . MET A 1 209 ? 16.036 -16.359 -10.796 1.00 89.00 209 MET A O 1
ATOM 1657 N N . LYS A 1 210 ? 14.224 -16.716 -9.514 1.00 88.56 210 LYS A N 1
ATOM 1658 C CA . LYS A 1 210 ? 14.921 -17.559 -8.538 1.00 88.56 210 LYS A CA 1
ATOM 1659 C C . LYS A 1 210 ? 15.418 -18.862 -9.171 1.00 88.56 210 LYS A C 1
ATOM 1661 O O . LYS A 1 210 ? 16.561 -19.244 -8.925 1.00 88.56 210 LYS A O 1
ATOM 1666 N N . ALA A 1 211 ? 14.600 -19.506 -10.004 1.00 86.06 211 ALA A N 1
ATOM 1667 C CA . ALA A 1 211 ? 14.957 -20.753 -10.682 1.00 86.06 211 ALA A CA 1
ATOM 1668 C C . ALA A 1 211 ? 16.178 -20.588 -11.603 1.00 86.06 211 ALA A C 1
ATOM 1670 O O . ALA A 1 211 ? 17.061 -21.442 -11.623 1.00 86.06 211 ALA A O 1
ATOM 1671 N N . ILE A 1 212 ? 16.294 -19.463 -12.318 1.00 85.44 212 ILE A N 1
ATOM 1672 C CA . ILE A 1 212 ? 17.462 -19.213 -13.180 1.00 85.44 212 ILE A CA 1
ATOM 1673 C C . ILE A 1 212 ? 18.751 -19.029 -12.363 1.00 85.44 212 ILE A C 1
ATOM 1675 O O . ILE A 1 212 ? 19.820 -19.499 -12.777 1.00 85.44 212 ILE A O 1
ATOM 1679 N N . ASN A 1 213 ? 18.639 -18.392 -11.196 1.00 83.44 213 ASN A N 1
ATOM 1680 C CA . ASN A 1 213 ? 19.763 -18.050 -10.324 1.00 83.44 213 ASN A CA 1
ATOM 1681 C C . ASN A 1 213 ? 20.193 -19.177 -9.368 1.00 83.44 213 ASN A C 1
ATOM 1683 O O . ASN A 1 213 ? 21.209 -19.028 -8.696 1.00 83.44 213 ASN A O 1
ATOM 1687 N N . THR A 1 214 ? 19.464 -20.296 -9.304 1.00 85.62 214 THR A N 1
ATOM 1688 C CA . THR A 1 214 ? 19.762 -21.407 -8.384 1.00 85.62 214 THR A CA 1
ATOM 1689 C C . THR A 1 214 ? 20.403 -22.575 -9.156 1.00 85.62 214 THR A C 1
ATOM 1691 O O . THR A 1 214 ? 19.715 -23.232 -9.936 1.00 85.62 214 THR A O 1
ATOM 1694 N N . PRO A 1 215 ? 21.718 -22.855 -8.997 1.00 69.31 215 PRO A N 1
ATOM 1695 C CA . PRO A 1 215 ? 22.421 -23.868 -9.797 1.00 69.31 215 PRO A CA 1
ATOM 1696 C C . PRO A 1 215 ? 21.948 -25.309 -9.560 1.00 69.31 215 PRO A C 1
ATOM 1698 O O . PRO A 1 215 ? 22.000 -26.116 -10.483 1.00 69.31 215 PRO A O 1
ATOM 1701 N N . SER A 1 216 ? 21.486 -25.627 -8.345 1.00 65.25 216 SER A N 1
ATOM 1702 C CA . SER A 1 216 ? 21.079 -26.977 -7.922 1.00 65.25 216 SER A CA 1
ATOM 1703 C C . SER A 1 216 ? 19.766 -27.466 -8.533 1.00 65.25 216 SER A C 1
ATOM 1705 O O . SER A 1 216 ? 19.514 -28.666 -8.536 1.00 65.25 216 SER A O 1
ATOM 1707 N N . ASP A 1 217 ? 18.944 -26.554 -9.055 1.00 63.25 217 ASP A N 1
ATOM 1708 C CA . ASP A 1 217 ? 17.577 -26.855 -9.498 1.00 63.25 217 ASP A CA 1
ATOM 1709 C C . ASP A 1 217 ? 17.496 -27.085 -11.019 1.00 63.25 217 ASP A C 1
ATOM 1711 O O . ASP A 1 217 ? 16.424 -27.334 -11.574 1.00 63.25 217 ASP A O 1
ATOM 1715 N N . LYS A 1 218 ? 18.634 -27.003 -11.722 1.00 70.75 218 LYS A N 1
ATOM 1716 C CA . LYS A 1 218 ? 18.701 -27.172 -13.176 1.00 70.75 218 LYS A CA 1
ATOM 1717 C C . LYS A 1 218 ? 18.777 -28.656 -13.519 1.00 70.75 218 LYS A C 1
ATOM 1719 O O . LYS A 1 218 ? 19.854 -29.246 -13.553 1.00 70.75 218 LYS A O 1
ATOM 1724 N N . ALA A 1 219 ? 17.619 -29.255 -13.789 1.00 74.44 219 ALA A N 1
ATOM 1725 C CA . ALA A 1 219 ? 17.544 -30.587 -14.379 1.00 74.44 219 ALA A CA 1
ATOM 1726 C C . ALA A 1 219 ? 18.334 -30.645 -15.709 1.00 74.44 219 ALA A C 1
ATOM 1728 O O . ALA A 1 219 ? 18.425 -29.631 -16.414 1.00 74.44 219 ALA A O 1
ATOM 1729 N N . PRO A 1 220 ? 18.886 -31.813 -16.093 1.00 76.56 220 PRO A N 1
ATOM 1730 C CA . PRO A 1 220 ? 19.479 -31.995 -17.415 1.00 76.56 220 PRO A CA 1
ATOM 1731 C C . PRO A 1 220 ? 18.491 -31.560 -18.511 1.00 76.56 220 PRO A C 1
ATOM 1733 O O . PRO A 1 220 ? 17.363 -32.045 -18.548 1.00 76.56 220 PRO A O 1
ATOM 1736 N N . GLY A 1 221 ? 18.900 -30.628 -19.379 1.00 78.25 221 GLY A N 1
ATOM 1737 C CA . GLY A 1 221 ? 18.046 -30.073 -20.441 1.00 78.25 221 GLY A CA 1
ATOM 1738 C C . GLY A 1 221 ? 17.293 -28.780 -20.094 1.00 78.25 221 GLY A C 1
ATOM 1739 O O . GLY A 1 221 ? 16.469 -28.337 -20.888 1.00 78.25 221 GLY A O 1
ATOM 1740 N N . PHE A 1 222 ? 17.563 -28.149 -18.946 1.00 82.81 222 PHE A N 1
ATOM 1741 C CA . PHE A 1 222 ? 16.983 -26.845 -18.611 1.00 82.81 222 PHE A CA 1
ATOM 1742 C C . PHE A 1 222 ? 17.487 -25.732 -19.551 1.00 82.81 222 PHE A C 1
ATOM 1744 O O . PHE A 1 222 ? 18.634 -25.286 -19.452 1.00 82.81 222 PHE A O 1
ATOM 1751 N N . ASP A 1 223 ? 16.619 -25.260 -20.448 1.00 86.44 223 ASP A N 1
ATOM 1752 C CA . ASP A 1 223 ? 16.923 -24.169 -21.375 1.00 86.44 223 ASP A CA 1
ATOM 1753 C C . ASP A 1 223 ? 16.768 -22.797 -20.698 1.00 86.44 223 ASP A C 1
ATOM 1755 O O . ASP A 1 223 ? 15.694 -22.187 -20.663 1.00 86.44 223 ASP A O 1
ATOM 1759 N N . VAL A 1 224 ? 17.886 -22.300 -20.165 1.00 87.38 224 VAL A N 1
ATOM 1760 C CA . VAL A 1 224 ? 17.975 -20.965 -19.560 1.00 87.38 224 VAL A CA 1
ATOM 1761 C C . VAL A 1 224 ? 17.625 -19.869 -20.571 1.00 87.38 224 VAL A C 1
ATOM 1763 O O . VAL A 1 224 ? 17.005 -18.881 -20.188 1.00 87.38 224 VAL A O 1
ATOM 1766 N N . SER A 1 225 ? 17.996 -20.018 -21.846 1.00 88.62 225 SER A N 1
ATOM 1767 C CA . SER A 1 225 ? 17.800 -18.971 -22.855 1.00 88.62 225 SER A CA 1
ATOM 1768 C C . SER A 1 225 ? 16.319 -18.771 -23.168 1.00 88.62 225 SER A C 1
ATOM 1770 O O . SER A 1 225 ? 15.831 -17.638 -23.145 1.00 88.62 225 SER A O 1
ATOM 1772 N N . SER A 1 226 ? 15.585 -19.871 -23.363 1.00 89.44 226 SER A N 1
ATOM 1773 C CA . SER A 1 226 ? 14.132 -19.839 -23.560 1.00 89.44 226 SER A CA 1
ATOM 1774 C C . SER A 1 226 ? 13.409 -19.232 -22.358 1.00 89.44 226 SER A C 1
ATOM 1776 O O . SER A 1 226 ? 12.576 -18.337 -22.526 1.00 89.44 226 SER A O 1
ATOM 1778 N N . LEU A 1 227 ? 13.778 -19.621 -21.129 1.00 88.44 227 LEU A N 1
ATOM 1779 C CA . LEU A 1 227 ? 13.165 -19.041 -19.933 1.00 88.44 227 LEU A CA 1
ATOM 1780 C C . LEU A 1 227 ? 13.481 -17.544 -19.794 1.00 88.44 227 LEU A C 1
ATOM 1782 O O . LEU A 1 227 ? 12.584 -16.764 -19.480 1.00 88.44 227 LEU A O 1
ATOM 1786 N N . VAL A 1 228 ? 14.715 -17.120 -20.084 1.00 90.88 228 VAL A N 1
ATOM 1787 C CA . VAL A 1 228 ? 15.097 -15.699 -20.063 1.00 90.88 228 VAL A CA 1
ATOM 1788 C C . VAL A 1 228 ? 14.293 -14.882 -21.071 1.00 90.88 228 VAL A C 1
ATOM 1790 O O . VAL A 1 228 ? 13.791 -13.811 -20.724 1.00 90.88 228 VAL A O 1
ATOM 1793 N N . SER A 1 229 ? 14.127 -15.396 -22.292 1.00 91.50 229 SER A N 1
ATOM 1794 C CA . SER A 1 229 ? 13.339 -14.752 -23.349 1.00 91.50 229 SER A CA 1
ATOM 1795 C C . SER A 1 229 ? 11.853 -14.652 -22.985 1.00 91.50 229 SER A C 1
ATOM 1797 O O . SER A 1 229 ? 11.244 -13.584 -23.116 1.00 91.50 229 SER A O 1
ATOM 1799 N N . LYS A 1 230 ? 11.284 -15.739 -22.446 1.00 91.81 230 LYS A N 1
ATOM 1800 C CA . LYS A 1 230 ? 9.904 -15.772 -21.951 1.00 91.81 230 LYS A CA 1
ATOM 1801 C C . LYS A 1 230 ? 9.687 -14.723 -20.862 1.00 91.81 230 LYS A C 1
ATOM 1803 O O . LYS A 1 230 ? 8.775 -13.911 -20.967 1.00 91.81 230 LYS A O 1
ATOM 1808 N N . MET A 1 231 ? 10.557 -14.688 -19.855 1.00 92.06 231 MET A N 1
ATOM 1809 C CA . MET A 1 231 ? 10.451 -13.725 -18.758 1.00 92.06 231 MET A CA 1
ATOM 1810 C C . MET A 1 231 ? 10.644 -12.279 -19.215 1.00 92.06 231 MET A C 1
ATOM 1812 O O . MET A 1 231 ? 9.936 -11.399 -18.737 1.00 92.06 231 MET A O 1
ATOM 1816 N N . ALA A 1 232 ? 11.557 -12.021 -20.155 1.00 92.81 232 ALA A N 1
ATOM 1817 C CA . ALA A 1 232 ? 11.734 -10.688 -20.728 1.00 92.81 232 ALA A CA 1
ATOM 1818 C C . ALA A 1 232 ? 10.462 -10.204 -21.447 1.00 92.81 232 ALA A C 1
ATOM 1820 O O . ALA A 1 232 ? 10.084 -9.040 -21.309 1.00 92.81 232 ALA A O 1
ATOM 1821 N N . THR A 1 233 ? 9.788 -11.102 -22.171 1.00 94.06 233 THR A N 1
ATOM 1822 C CA . THR A 1 233 ? 8.503 -10.820 -22.827 1.00 94.06 233 THR A CA 1
ATOM 1823 C C . THR A 1 233 ? 7.414 -10.526 -21.801 1.00 94.06 233 THR A C 1
ATOM 1825 O O . THR A 1 233 ? 6.810 -9.460 -21.856 1.00 94.06 233 THR A O 1
ATOM 1828 N N . GLU A 1 234 ? 7.229 -11.401 -20.810 1.00 93.94 234 GLU A N 1
ATOM 1829 C CA . GLU A 1 234 ? 6.199 -11.207 -19.781 1.00 93.94 234 GLU A CA 1
ATOM 1830 C C . GLU A 1 234 ? 6.412 -9.915 -18.979 1.00 93.94 234 GLU A C 1
ATOM 1832 O O . GLU A 1 234 ? 5.471 -9.155 -18.760 1.00 93.94 234 GLU A O 1
ATOM 1837 N N . LEU A 1 235 ? 7.655 -9.618 -18.586 1.00 94.88 235 LEU A N 1
ATOM 1838 C CA . LEU A 1 235 ? 7.983 -8.381 -17.880 1.00 94.88 235 LEU A CA 1
ATOM 1839 C C . LEU A 1 235 ? 7.695 -7.138 -18.720 1.00 94.88 235 LEU A C 1
ATOM 1841 O O . LEU A 1 235 ? 7.220 -6.143 -18.177 1.00 94.88 235 LEU A O 1
ATOM 1845 N N . ARG A 1 236 ? 8.003 -7.174 -20.021 1.00 96.12 236 ARG A N 1
ATOM 1846 C CA . ARG A 1 236 ? 7.710 -6.072 -20.942 1.00 96.12 236 ARG A CA 1
ATOM 1847 C C . ARG A 1 236 ? 6.213 -5.818 -21.027 1.00 96.12 236 ARG A C 1
ATOM 1849 O O . ARG A 1 236 ? 5.807 -4.667 -20.927 1.00 96.12 236 ARG A O 1
ATOM 1856 N N . ASP A 1 237 ? 5.417 -6.868 -21.173 1.00 95.19 237 ASP A N 1
ATOM 1857 C CA . ASP A 1 237 ? 3.969 -6.738 -21.324 1.00 95.19 237 ASP A CA 1
ATOM 1858 C C . ASP A 1 237 ? 3.330 -6.227 -20.016 1.00 95.19 237 ASP A C 1
ATOM 1860 O O . ASP A 1 237 ? 2.493 -5.323 -20.036 1.00 95.19 237 ASP A O 1
ATOM 1864 N N . MET A 1 238 ? 3.798 -6.720 -18.861 1.00 95.31 238 MET A N 1
ATOM 1865 C CA . MET A 1 238 ? 3.388 -6.219 -17.542 1.00 95.31 238 MET A CA 1
ATOM 1866 C C . MET A 1 238 ? 3.773 -4.750 -17.328 1.00 95.31 238 MET A C 1
ATOM 1868 O O . MET A 1 238 ? 2.963 -3.967 -16.831 1.00 95.31 238 MET A O 1
ATOM 1872 N N . GLU A 1 239 ? 5.004 -4.369 -17.681 1.00 96.62 239 GLU A N 1
ATOM 1873 C CA . GLU A 1 239 ? 5.491 -2.994 -17.537 1.00 96.62 239 GLU A CA 1
ATOM 1874 C C . GLU A 1 239 ? 4.732 -2.029 -18.444 1.00 96.62 239 GLU A C 1
ATOM 1876 O O . GLU A 1 239 ? 4.304 -0.982 -17.962 1.00 96.62 239 GLU A O 1
ATOM 1881 N N . ALA A 1 240 ? 4.504 -2.393 -19.707 1.00 96.12 240 ALA A N 1
ATOM 1882 C CA . ALA A 1 240 ? 3.748 -1.575 -20.646 1.00 96.12 240 ALA A CA 1
ATOM 1883 C C . ALA A 1 240 ? 2.335 -1.299 -20.118 1.00 96.12 240 ALA A C 1
ATOM 1885 O O . ALA A 1 240 ? 1.899 -0.148 -20.079 1.00 96.12 240 ALA A O 1
ATOM 1886 N N . ALA A 1 241 ? 1.654 -2.332 -19.619 1.00 94.69 241 ALA A N 1
ATOM 1887 C CA . ALA A 1 241 ? 0.305 -2.184 -19.098 1.00 94.69 241 ALA A CA 1
ATOM 1888 C C . ALA A 1 241 ? 0.247 -1.372 -17.788 1.00 94.69 241 ALA A C 1
ATOM 1890 O O . ALA A 1 241 ? -0.673 -0.575 -17.584 1.00 94.69 241 ALA A O 1
ATOM 1891 N N . ALA A 1 242 ? 1.242 -1.517 -16.904 1.00 95.19 242 ALA A N 1
ATOM 1892 C CA . ALA A 1 242 ? 1.376 -0.668 -15.717 1.00 95.19 242 ALA A CA 1
ATOM 1893 C C . ALA A 1 242 ? 1.692 0.797 -16.086 1.00 95.19 242 ALA A C 1
ATOM 1895 O O . ALA A 1 242 ? 1.184 1.727 -15.454 1.00 95.19 242 ALA A O 1
ATOM 1896 N N . GLY A 1 243 ? 2.499 1.013 -17.128 1.00 95.94 243 GLY A N 1
ATOM 1897 C CA . GLY A 1 243 ? 2.837 2.333 -17.652 1.00 95.94 243 GLY A CA 1
ATOM 1898 C C . GLY A 1 243 ? 1.651 3.046 -18.294 1.00 95.94 243 GLY A C 1
ATOM 1899 O O . GLY A 1 243 ? 1.435 4.232 -18.031 1.00 95.94 243 GLY A O 1
ATOM 1900 N N . GLU A 1 244 ? 0.848 2.328 -19.078 1.00 94.69 244 GLU A N 1
ATOM 1901 C CA . GLU A 1 244 ? -0.405 2.831 -19.647 1.00 94.69 244 GLU A CA 1
ATOM 1902 C C . GLU A 1 244 ? -1.404 3.186 -18.543 1.00 94.69 244 GLU A C 1
ATOM 1904 O O . GLU A 1 244 ? -1.961 4.284 -18.546 1.00 94.69 244 GLU A O 1
ATOM 1909 N N . THR A 1 245 ? -1.564 2.299 -17.557 1.00 93.12 245 THR A N 1
ATOM 1910 C CA . THR A 1 245 ? -2.443 2.504 -16.399 1.00 93.12 245 THR A CA 1
ATOM 1911 C C . THR A 1 245 ? -2.066 3.766 -15.625 1.00 93.12 245 THR A C 1
ATOM 1913 O O . THR A 1 245 ? -2.896 4.653 -15.425 1.00 93.12 245 THR A O 1
ATOM 1916 N N . SER A 1 246 ? -0.798 3.883 -15.217 1.00 95.00 246 SER A N 1
ATOM 1917 C CA . SER A 1 246 ? -0.328 5.027 -14.431 1.00 95.00 246 SER A CA 1
ATOM 1918 C C . SER A 1 246 ? -0.410 6.341 -15.216 1.00 95.00 246 SER A C 1
ATOM 1920 O O . SER A 1 246 ? -0.848 7.357 -14.670 1.00 95.00 246 SER A O 1
ATOM 1922 N N . SER A 1 247 ? -0.051 6.326 -16.504 1.00 95.38 247 SER A N 1
ATOM 1923 C CA . SER A 1 247 ? -0.070 7.519 -17.357 1.00 95.38 247 SER A CA 1
ATOM 1924 C C . SER A 1 247 ? -1.496 7.975 -17.660 1.00 95.38 247 SER A C 1
ATOM 1926 O O . SER A 1 247 ? -1.779 9.164 -17.539 1.00 95.38 247 SER A O 1
ATOM 1928 N N . SER A 1 248 ? -2.404 7.051 -17.987 1.00 94.75 248 SER A N 1
ATOM 1929 C CA . SER A 1 248 ? -3.811 7.365 -18.268 1.00 94.75 248 SER A CA 1
ATOM 1930 C C . SER A 1 248 ? -4.525 7.885 -17.024 1.00 94.75 248 SER A C 1
ATOM 1932 O O . SER A 1 248 ? -5.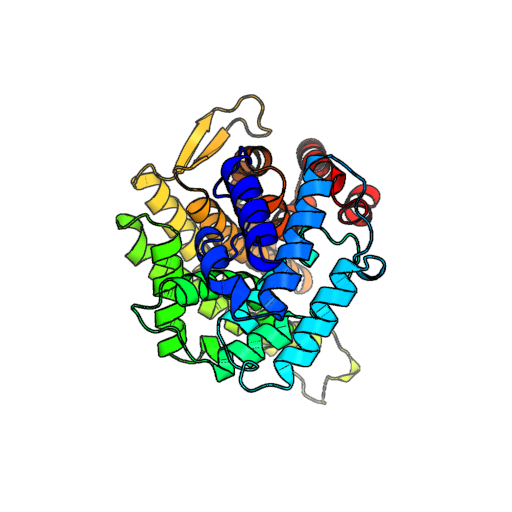263 8.868 -17.101 1.00 94.75 248 SER A O 1
ATOM 1934 N N . ALA A 1 249 ? -4.258 7.280 -15.860 1.00 94.06 249 ALA A N 1
ATOM 1935 C CA . ALA A 1 249 ? -4.829 7.732 -14.600 1.00 94.06 249 ALA A CA 1
ATOM 1936 C C . ALA A 1 249 ? -4.365 9.133 -14.212 1.00 94.06 249 ALA A C 1
ATOM 1938 O O . ALA A 1 249 ? -5.189 9.981 -13.863 1.00 94.06 249 ALA A O 1
ATOM 1939 N N . MET A 1 250 ? -3.061 9.393 -14.326 1.00 96.00 250 MET A N 1
ATOM 1940 C CA . MET A 1 250 ? -2.500 10.716 -14.076 1.00 96.00 250 MET A CA 1
ATOM 1941 C C . MET A 1 250 ? -3.048 11.750 -15.066 1.00 96.00 250 MET A C 1
ATOM 1943 O O . MET A 1 250 ? -3.528 12.797 -14.641 1.00 96.00 250 MET A O 1
ATOM 1947 N N . ALA A 1 251 ? -3.028 11.454 -16.369 1.00 96.25 251 ALA A N 1
ATOM 1948 C CA . ALA A 1 251 ? -3.493 12.372 -17.406 1.00 96.25 251 ALA A CA 1
ATOM 1949 C C . ALA A 1 251 ? -4.962 12.756 -17.204 1.00 96.25 251 ALA A C 1
ATOM 1951 O O . ALA A 1 251 ? -5.291 13.941 -17.226 1.00 96.25 251 ALA A O 1
ATOM 1952 N N . LYS A 1 252 ? -5.835 11.780 -16.921 1.00 96.25 252 LYS A N 1
ATOM 1953 C CA . LYS A 1 252 ? -7.251 12.062 -16.672 1.00 96.25 252 LYS A CA 1
ATOM 1954 C C . LYS A 1 252 ? -7.465 12.867 -15.392 1.00 96.25 252 LYS A C 1
ATOM 1956 O O . LYS A 1 252 ? -8.302 13.765 -15.360 1.00 96.25 252 LYS A O 1
ATOM 1961 N N . ALA A 1 253 ? -6.706 12.576 -14.337 1.00 96.38 253 ALA A N 1
ATOM 1962 C CA . ALA A 1 253 ? -6.782 13.344 -13.102 1.00 96.38 253 ALA A CA 1
ATOM 1963 C C . ALA A 1 253 ? -6.296 14.795 -13.289 1.00 96.38 253 ALA A C 1
ATOM 1965 O O . ALA A 1 253 ? -6.866 15.701 -12.683 1.00 96.38 253 ALA A O 1
ATOM 1966 N N . MET A 1 254 ? -5.305 15.025 -14.157 1.00 97.38 254 MET A N 1
ATOM 1967 C CA . MET A 1 254 ? -4.864 16.370 -14.541 1.00 97.38 254 MET A CA 1
ATOM 1968 C C . MET A 1 254 ? -5.894 17.102 -15.408 1.00 97.38 254 MET A C 1
ATOM 1970 O O . MET A 1 254 ? -6.187 18.263 -15.145 1.00 97.38 254 MET A O 1
ATOM 1974 N N . GLU A 1 255 ? -6.493 16.420 -16.388 1.00 97.19 255 GLU A N 1
ATOM 1975 C CA . GLU A 1 255 ? -7.565 16.963 -17.238 1.00 97.19 255 GLU A CA 1
ATOM 1976 C C . GLU A 1 255 ? -8.748 17.479 -16.402 1.00 97.19 255 GLU A C 1
ATOM 1978 O O . GLU A 1 255 ? -9.284 18.550 -16.668 1.00 97.19 255 GLU A O 1
ATOM 1983 N N . LEU A 1 256 ? -9.122 16.740 -15.354 1.00 96.69 256 LEU A N 1
ATOM 1984 C CA . LEU A 1 256 ? -10.209 17.105 -14.441 1.00 96.69 256 LEU A CA 1
ATOM 1985 C C . LEU A 1 256 ? -9.801 18.128 -13.365 1.00 96.69 256 LEU A C 1
ATOM 1987 O O . LEU A 1 256 ? -10.615 18.467 -12.509 1.00 96.69 256 LEU A O 1
ATOM 1991 N N . GLY A 1 257 ? -8.542 18.579 -13.343 1.00 96.50 257 GLY A N 1
ATOM 1992 C CA . GLY A 1 257 ? -8.016 19.472 -12.305 1.00 96.50 257 GLY A CA 1
ATOM 1993 C C . GLY A 1 257 ? -7.913 18.834 -10.913 1.00 96.50 257 GLY A C 1
ATOM 1994 O O . GLY A 1 257 ? -7.669 19.529 -9.928 1.00 96.50 257 GLY A O 1
ATOM 1995 N N . ALA A 1 258 ? -8.082 17.512 -10.804 1.00 95.81 258 ALA A N 1
ATOM 1996 C CA . ALA A 1 258 ? -7.896 16.775 -9.555 1.00 95.81 258 ALA A CA 1
ATOM 1997 C C . ALA A 1 258 ? -6.409 16.655 -9.174 1.00 95.81 258 ALA A C 1
ATOM 1999 O O . ALA A 1 258 ? -6.080 16.486 -7.995 1.00 95.81 258 ALA A O 1
ATOM 2000 N N . VAL A 1 259 ? -5.527 16.770 -10.170 1.00 97.81 259 VAL A N 1
ATOM 2001 C CA . VAL A 1 259 ? -4.081 16.947 -10.021 1.00 97.81 259 VAL A CA 1
ATOM 2002 C C . VAL A 1 259 ? -3.663 18.185 -10.799 1.00 97.81 259 VAL A C 1
ATOM 2004 O O . VAL A 1 259 ? -3.974 18.308 -11.977 1.00 97.81 259 VAL A O 1
ATOM 2007 N N . THR A 1 260 ? -2.912 19.083 -10.178 1.00 97.75 260 THR A N 1
ATOM 2008 C CA . THR A 1 260 ? -2.313 20.225 -10.879 1.00 97.75 260 THR A CA 1
ATOM 2009 C C . THR A 1 260 ? -0.827 20.277 -10.586 1.00 97.75 260 THR A C 1
ATOM 2011 O O . THR A 1 260 ? -0.415 20.140 -9.435 1.00 97.75 260 THR A O 1
ATOM 2014 N N . GLU A 1 261 ? -0.014 20.481 -11.617 1.00 97.81 261 GLU A N 1
ATOM 2015 C CA . GLU A 1 261 ? 1.402 20.781 -11.430 1.00 97.81 261 GLU A CA 1
ATOM 2016 C C . GLU A 1 261 ? 1.559 22.268 -11.102 1.00 97.81 261 GLU A C 1
ATOM 2018 O O . GLU A 1 261 ? 0.977 23.115 -11.779 1.00 97.81 261 GLU A O 1
ATOM 2023 N N . VAL A 1 262 ? 2.291 22.574 -10.034 1.00 97.50 262 VAL A N 1
ATOM 2024 C CA . VAL A 1 262 ? 2.498 23.938 -9.537 1.00 97.50 262 VAL A CA 1
ATOM 2025 C C . VAL A 1 262 ? 3.983 24.209 -9.341 1.00 97.50 262 VAL A C 1
ATOM 2027 O O . VAL A 1 262 ? 4.743 23.299 -8.996 1.00 97.50 262 VAL A O 1
ATOM 2030 N N . ASP A 1 263 ? 4.386 25.462 -9.536 1.00 97.50 263 ASP A N 1
ATOM 2031 C CA . ASP A 1 263 ? 5.749 25.903 -9.256 1.00 97.50 263 ASP A CA 1
ATOM 2032 C C . ASP A 1 263 ? 6.008 25.894 -7.744 1.00 97.50 263 ASP A C 1
ATOM 2034 O O . ASP A 1 263 ? 5.254 26.462 -6.951 1.00 97.50 263 ASP A O 1
ATOM 2038 N N . ASP A 1 264 ? 7.104 25.257 -7.349 1.00 95.31 264 ASP A N 1
ATOM 2039 C CA . ASP A 1 264 ? 7.601 25.213 -5.982 1.00 95.31 264 ASP A CA 1
ATOM 2040 C C . ASP A 1 264 ? 9.122 25.429 -6.000 1.00 95.31 264 ASP A C 1
ATOM 2042 O O . ASP A 1 264 ? 9.887 24.477 -6.194 1.00 95.31 264 ASP A O 1
ATOM 2046 N N . PRO A 1 265 ? 9.596 26.670 -5.774 1.00 92.50 265 PRO A N 1
ATOM 2047 C CA . PRO A 1 265 ? 11.022 26.981 -5.805 1.00 92.50 265 PRO A CA 1
ATOM 2048 C C . PRO A 1 265 ? 11.806 26.301 -4.673 1.00 92.50 265 PRO A C 1
ATOM 2050 O O . PRO A 1 265 ? 13.037 26.276 -4.709 1.00 92.50 265 PRO A O 1
ATOM 2053 N N . THR A 1 266 ? 11.120 25.756 -3.663 1.00 88.81 266 THR A N 1
ATOM 2054 C CA . THR A 1 266 ? 11.747 25.020 -2.559 1.00 88.81 266 THR A CA 1
ATOM 2055 C C . THR A 1 266 ? 11.935 23.537 -2.882 1.00 88.81 266 THR A C 1
ATOM 2057 O O . THR A 1 266 ? 12.759 22.862 -2.256 1.00 88.81 266 THR A O 1
ATOM 2060 N N . PHE A 1 267 ? 11.219 23.021 -3.885 1.00 92.81 267 PHE A N 1
ATOM 2061 C CA . PHE A 1 267 ? 11.345 21.647 -4.344 1.00 92.81 267 PHE A CA 1
ATOM 2062 C C . PHE A 1 267 ? 12.558 21.464 -5.268 1.00 92.81 267 PHE A C 1
ATOM 2064 O O . PHE A 1 267 ? 12.910 22.329 -6.067 1.00 92.81 267 PHE A O 1
ATOM 2071 N N . ILE A 1 268 ? 13.201 20.294 -5.192 1.00 90.62 268 ILE A N 1
ATOM 2072 C CA . ILE A 1 268 ? 14.468 20.003 -5.888 1.00 90.62 268 ILE A CA 1
ATOM 2073 C C . ILE A 1 268 ? 14.415 20.167 -7.412 1.00 90.62 268 ILE A C 1
ATOM 2075 O O . ILE A 1 268 ? 15.445 20.489 -8.005 1.00 90.62 268 ILE A O 1
ATOM 2079 N N . HIS A 1 269 ? 13.239 20.003 -8.025 1.00 90.88 269 HIS A N 1
ATOM 2080 C CA . HIS A 1 269 ? 13.028 20.171 -9.466 1.00 90.88 269 HIS A CA 1
ATOM 2081 C C . HIS A 1 269 ? 12.155 21.377 -9.833 1.00 90.88 269 HIS A C 1
ATOM 2083 O O . HIS A 1 269 ? 11.761 21.502 -10.986 1.00 90.88 269 HIS A O 1
ATOM 2089 N N . GLY A 1 270 ? 11.843 22.258 -8.880 1.00 94.38 270 GLY A N 1
ATOM 2090 C CA . GLY A 1 270 ? 11.098 23.492 -9.139 1.00 94.38 270 GLY A CA 1
ATOM 2091 C C . GLY A 1 270 ? 9.590 23.337 -9.351 1.00 94.38 270 GLY A C 1
ATOM 2092 O O . GLY A 1 270 ? 8.898 24.345 -9.294 1.00 94.38 270 GLY A O 1
ATOM 2093 N N . THR A 1 271 ? 9.060 22.123 -9.549 1.00 97.12 271 THR A N 1
ATOM 2094 C CA . THR A 1 271 ? 7.611 21.876 -9.659 1.00 97.12 271 THR A CA 1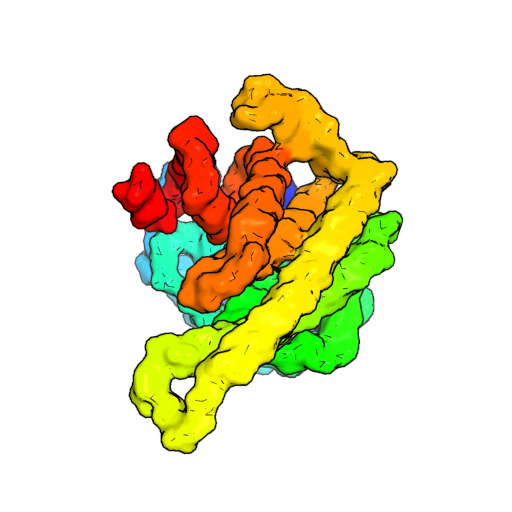
ATOM 2095 C C . THR A 1 271 ? 7.154 20.666 -8.854 1.00 97.12 271 THR A C 1
ATOM 2097 O O . THR A 1 271 ? 7.863 19.664 -8.751 1.00 97.12 271 THR A O 1
ATOM 2100 N N . CYS A 1 272 ? 5.945 20.727 -8.301 1.00 96.81 272 CYS A N 1
ATOM 2101 C CA . CYS A 1 272 ? 5.338 19.630 -7.549 1.00 96.81 272 CYS A CA 1
ATOM 2102 C C . CYS A 1 272 ? 3.858 19.442 -7.899 1.00 96.81 272 CYS A C 1
ATOM 2104 O O . CYS A 1 272 ? 3.264 20.248 -8.614 1.00 96.81 272 CYS A O 1
ATOM 2106 N N . TYR A 1 273 ? 3.256 18.352 -7.419 1.00 97.19 273 TYR A N 1
ATOM 2107 C CA . TYR A 1 273 ? 1.833 18.100 -7.621 1.00 97.19 273 TYR A CA 1
ATOM 2108 C C . TYR A 1 273 ? 0.994 18.588 -6.438 1.00 97.19 273 TYR A C 1
ATOM 2110 O O . TYR A 1 273 ? 1.247 18.256 -5.277 1.00 97.19 273 TYR A O 1
ATOM 2118 N N . HIS A 1 274 ? -0.068 19.321 -6.757 1.00 95.38 274 HIS A N 1
ATOM 2119 C CA . HIS A 1 274 ? -1.185 19.588 -5.865 1.00 95.38 274 HIS A CA 1
ATOM 2120 C C . HIS A 1 274 ? -2.340 18.639 -6.195 1.00 95.38 274 HIS A C 1
ATOM 2122 O O . HIS A 1 274 ? -2.598 18.346 -7.360 1.00 95.38 274 HIS A O 1
ATOM 2128 N N . PHE A 1 275 ? -3.042 18.168 -5.165 1.00 92.81 275 PHE A N 1
ATOM 2129 C CA . PHE A 1 275 ? -4.086 17.156 -5.295 1.00 92.81 275 PHE A CA 1
ATOM 2130 C C . PHE A 1 275 ? -5.351 17.584 -4.565 1.00 92.81 275 PHE A C 1
ATOM 2132 O O . PHE A 1 275 ? -5.277 18.055 -3.427 1.00 92.81 275 PHE A O 1
ATOM 2139 N N . SER A 1 276 ? -6.503 17.334 -5.184 1.00 90.81 276 SER A N 1
ATOM 2140 C CA . SER A 1 276 ? -7.818 17.592 -4.587 1.00 90.81 276 SER A CA 1
ATOM 2141 C C . SER A 1 276 ? -8.220 16.560 -3.525 1.00 90.81 276 SER A C 1
ATOM 2143 O O . SER A 1 276 ? -9.071 16.839 -2.681 1.00 90.81 276 SER A O 1
ATOM 2145 N N . SER A 1 277 ? -7.612 15.366 -3.545 1.00 86.88 277 SER A N 1
ATOM 2146 C CA . SER A 1 277 ? -7.967 14.241 -2.674 1.00 86.88 277 SER A CA 1
ATOM 2147 C C . SER A 1 277 ? -6.744 13.417 -2.261 1.00 86.88 277 SER A C 1
ATOM 2149 O O . SER A 1 277 ? -5.944 12.998 -3.096 1.00 86.88 277 SER A O 1
ATOM 2151 N N . THR A 1 278 ? -6.630 13.115 -0.965 1.00 84.62 278 THR A N 1
ATOM 2152 C CA . THR A 1 278 ? -5.609 12.204 -0.415 1.00 84.62 278 THR A CA 1
ATOM 2153 C C . THR A 1 278 ? -5.768 10.775 -0.941 1.00 84.62 278 THR A C 1
ATOM 2155 O O . THR A 1 278 ? -4.779 10.104 -1.226 1.00 84.62 278 THR A O 1
ATOM 2158 N N . ASN A 1 279 ? -7.008 10.312 -1.117 1.00 85.25 279 ASN A N 1
ATOM 2159 C CA . ASN A 1 279 ? -7.290 8.949 -1.579 1.00 85.25 279 ASN A CA 1
ATOM 2160 C C . ASN A 1 279 ? -6.864 8.769 -3.043 1.00 85.25 279 ASN A C 1
ATOM 2162 O O . ASN A 1 279 ? -6.348 7.718 -3.435 1.00 85.25 279 ASN A O 1
ATOM 2166 N N . LEU A 1 280 ? -7.019 9.833 -3.840 1.00 89.12 280 LEU A N 1
ATOM 2167 C CA . LEU A 1 280 ? -6.495 9.886 -5.199 1.00 89.12 280 LEU A CA 1
ATOM 2168 C C . LEU A 1 280 ? -4.964 9.803 -5.202 1.00 89.12 280 LEU A C 1
ATOM 2170 O O . LEU A 1 280 ? -4.415 8.984 -5.936 1.00 89.12 280 LEU A O 1
ATOM 2174 N N . VAL A 1 281 ? -4.281 10.590 -4.358 1.00 90.81 281 VAL A N 1
ATOM 2175 C CA . VAL A 1 281 ? -2.811 10.550 -4.226 1.00 90.81 281 VAL A CA 1
ATOM 2176 C C . VAL A 1 281 ? -2.324 9.138 -3.972 1.00 90.81 281 VAL A C 1
ATOM 2178 O O . VAL A 1 281 ? -1.434 8.667 -4.669 1.00 90.81 281 VAL A O 1
ATOM 2181 N N . GLN A 1 282 ? -2.924 8.452 -3.003 1.00 87.50 282 GLN A N 1
ATOM 2182 C CA . GLN A 1 282 ? -2.511 7.103 -2.649 1.00 87.50 282 GLN A CA 1
ATOM 2183 C C . GLN A 1 282 ? -2.635 6.126 -3.825 1.00 87.50 282 GLN A C 1
ATOM 2185 O O . GLN A 1 282 ? -1.740 5.314 -4.074 1.00 87.50 282 GLN A O 1
ATOM 2190 N N . SER A 1 283 ? -3.736 6.219 -4.566 1.00 89.31 283 SER A N 1
ATOM 2191 C CA . SER A 1 283 ? -3.982 5.364 -5.728 1.00 89.31 283 SER A CA 1
ATOM 2192 C C . SER A 1 283 ? -2.970 5.646 -6.840 1.00 89.31 283 SER A C 1
ATOM 2194 O O . SER A 1 283 ? -2.361 4.722 -7.375 1.00 89.31 283 SER A O 1
ATOM 2196 N N . LEU A 1 284 ? -2.716 6.926 -7.130 1.00 93.44 284 LEU A N 1
ATOM 2197 C CA . LEU A 1 284 ? -1.740 7.342 -8.137 1.00 93.44 284 LEU A CA 1
ATOM 2198 C C . LEU A 1 284 ? -0.309 6.957 -7.754 1.00 93.44 284 LEU A C 1
ATOM 2200 O O . LEU A 1 284 ? 0.413 6.444 -8.607 1.00 93.44 284 LEU A O 1
ATOM 2204 N N . ILE A 1 285 ? 0.093 7.140 -6.488 1.00 92.94 285 ILE A N 1
ATOM 2205 C CA . ILE A 1 285 ? 1.395 6.662 -6.009 1.00 92.94 285 ILE A CA 1
ATOM 2206 C C . ILE A 1 285 ? 1.471 5.150 -6.201 1.00 92.94 285 ILE A C 1
ATOM 2208 O O . ILE A 1 285 ? 2.427 4.687 -6.800 1.00 92.94 285 ILE A O 1
ATOM 2212 N N . SER A 1 286 ? 0.450 4.384 -5.803 1.00 90.88 286 SER A N 1
ATOM 2213 C CA . SER A 1 286 ? 0.442 2.922 -5.969 1.00 90.88 286 SER A CA 1
ATOM 2214 C C . SER A 1 286 ? 0.635 2.487 -7.429 1.00 90.88 286 SER A C 1
ATOM 2216 O O . SER A 1 286 ? 1.412 1.568 -7.698 1.00 90.88 286 SER A O 1
ATOM 2218 N N . PHE A 1 287 ? -0.021 3.159 -8.383 1.00 93.50 287 PHE A N 1
ATOM 2219 C CA . PHE A 1 287 ? 0.139 2.877 -9.814 1.00 93.50 287 PHE A CA 1
ATOM 2220 C C . PHE A 1 287 ? 1.544 3.223 -10.322 1.00 93.50 287 PHE A C 1
ATOM 2222 O O . PHE A 1 287 ? 2.164 2.413 -11.013 1.00 93.50 287 PHE A O 1
ATOM 2229 N N . VAL A 1 288 ? 2.072 4.393 -9.950 1.00 95.31 288 VAL A N 1
ATOM 2230 C CA . VAL A 1 288 ? 3.431 4.818 -10.322 1.00 95.31 288 VAL A CA 1
ATOM 2231 C C . VAL A 1 288 ? 4.487 3.916 -9.676 1.00 95.31 288 VAL A C 1
ATOM 2233 O O . VAL A 1 288 ? 5.447 3.531 -10.336 1.00 95.31 288 VAL A O 1
ATOM 2236 N N . SER A 1 289 ? 4.303 3.519 -8.417 1.00 93.56 289 SER A N 1
ATOM 2237 C CA . SER A 1 289 ? 5.190 2.607 -7.692 1.00 93.56 289 SER A CA 1
ATOM 2238 C C . SER A 1 289 ? 5.253 1.235 -8.355 1.00 93.56 289 SER A C 1
ATOM 2240 O O . SER A 1 289 ? 6.347 0.722 -8.561 1.00 93.56 289 SER A O 1
ATOM 2242 N N . LEU A 1 290 ? 4.111 0.654 -8.743 1.00 93.06 290 LEU A N 1
ATOM 2243 C CA . LEU A 1 290 ? 4.099 -0.617 -9.472 1.00 93.06 290 LEU A CA 1
ATOM 2244 C C . LEU A 1 290 ? 4.851 -0.503 -10.803 1.00 93.06 290 LEU A C 1
ATOM 2246 O O . LEU A 1 290 ? 5.661 -1.372 -11.130 1.00 93.06 290 LEU A O 1
ATOM 2250 N N . HIS A 1 291 ? 4.624 0.585 -11.547 1.00 96.00 291 HIS A N 1
ATOM 2251 C CA . HIS A 1 291 ? 5.334 0.841 -12.800 1.00 96.00 291 HIS A CA 1
ATOM 2252 C C . HIS A 1 291 ? 6.849 0.965 -12.584 1.00 96.00 291 HIS A C 1
ATOM 2254 O O . HIS A 1 291 ? 7.622 0.324 -13.294 1.00 96.00 291 HIS A O 1
ATOM 2260 N N . LEU A 1 292 ? 7.277 1.709 -11.562 1.00 96.00 292 LEU A N 1
ATOM 2261 C CA . LEU A 1 292 ? 8.685 1.853 -11.183 1.00 96.00 292 LEU A CA 1
ATOM 2262 C C . LEU A 1 292 ? 9.334 0.520 -10.807 1.00 96.00 292 LEU A C 1
ATOM 2264 O O . LEU A 1 292 ? 10.428 0.229 -11.288 1.00 96.00 292 LEU A O 1
ATOM 2268 N N . CYS A 1 293 ? 8.660 -0.304 -10.001 1.00 94.06 293 CYS A N 1
ATOM 2269 C CA . CYS A 1 293 ? 9.146 -1.634 -9.639 1.00 94.06 293 CYS A CA 1
ATOM 2270 C C . CYS A 1 293 ? 9.388 -2.496 -10.886 1.00 94.06 293 CYS A C 1
ATOM 2272 O O . CYS A 1 293 ? 10.436 -3.131 -11.005 1.00 94.06 293 CYS A O 1
ATOM 2274 N N . LEU A 1 294 ? 8.453 -2.494 -11.842 1.00 95.69 294 LEU A N 1
ATOM 2275 C CA . LEU A 1 294 ? 8.583 -3.256 -13.087 1.00 95.69 294 LEU A CA 1
ATOM 2276 C C . LEU A 1 294 ? 9.673 -2.703 -14.005 1.00 95.69 294 LEU A C 1
ATOM 2278 O O . LEU A 1 294 ? 10.436 -3.485 -14.569 1.00 95.69 294 LEU A O 1
ATOM 2282 N N . LEU A 1 295 ? 9.791 -1.380 -14.127 1.00 96.44 295 LEU A N 1
ATOM 2283 C CA . LEU A 1 295 ? 10.865 -0.737 -14.888 1.00 96.44 295 LEU A CA 1
ATOM 2284 C C . LEU A 1 295 ? 12.240 -1.085 -14.320 1.00 96.44 295 LEU A C 1
ATOM 2286 O O . LEU A 1 295 ? 13.132 -1.466 -15.076 1.00 96.44 295 LEU A O 1
ATOM 2290 N N . GLN A 1 296 ? 12.408 -1.011 -12.999 1.00 95.31 296 GLN A N 1
ATOM 2291 C CA . GLN A 1 296 ? 13.659 -1.384 -12.344 1.00 95.31 296 GLN A CA 1
ATOM 2292 C C . GLN A 1 296 ? 13.961 -2.872 -12.540 1.00 95.31 296 GLN A C 1
ATOM 2294 O O . GLN A 1 296 ? 15.098 -3.239 -12.842 1.00 95.31 296 GLN A O 1
ATOM 2299 N N . LEU A 1 297 ? 12.946 -3.729 -12.404 1.00 94.19 297 LEU A N 1
ATOM 2300 C CA . LEU A 1 297 ? 13.074 -5.167 -12.605 1.00 94.19 297 LEU A CA 1
ATOM 2301 C C . LEU A 1 297 ? 13.502 -5.493 -14.040 1.00 94.19 297 LEU A C 1
ATOM 2303 O O . LEU A 1 297 ? 14.451 -6.249 -14.236 1.00 94.19 297 LEU A O 1
ATOM 2307 N N . ARG A 1 298 ? 12.864 -4.866 -15.035 1.00 95.50 298 ARG A N 1
ATOM 2308 C CA . ARG A 1 298 ? 13.237 -4.970 -16.450 1.00 95.50 298 ARG A CA 1
ATOM 2309 C C . ARG A 1 298 ? 14.641 -4.457 -16.710 1.00 95.50 298 ARG A C 1
ATOM 2311 O O . ARG A 1 298 ? 15.411 -5.146 -17.363 1.00 95.50 298 ARG A O 1
ATOM 2318 N N . TYR A 1 299 ? 14.994 -3.284 -16.192 1.00 95.69 299 TYR A N 1
ATOM 2319 C CA . TYR A 1 299 ? 16.332 -2.718 -16.350 1.00 95.69 299 TYR A CA 1
ATOM 2320 C C . TYR A 1 299 ? 17.405 -3.673 -15.812 1.00 95.69 299 TYR A C 1
ATOM 2322 O O . TYR A 1 299 ? 18.348 -4.011 -16.531 1.00 95.69 299 TYR A O 1
ATOM 2330 N N . LYS A 1 300 ? 17.233 -4.168 -14.579 1.00 93.44 300 LYS A N 1
ATOM 2331 C CA . LYS A 1 300 ? 18.160 -5.122 -13.954 1.00 93.44 300 LYS A CA 1
ATOM 2332 C C . LYS A 1 300 ? 18.226 -6.433 -14.736 1.00 93.44 300 LYS A C 1
ATOM 2334 O O . LYS A 1 300 ? 19.319 -6.954 -14.942 1.00 93.44 300 LYS A O 1
ATOM 2339 N N . TRP A 1 301 ? 17.088 -6.923 -15.230 1.00 93.56 301 TRP A N 1
ATOM 2340 C CA . TRP A 1 301 ? 17.017 -8.104 -16.089 1.00 93.56 301 TRP A CA 1
ATOM 2341 C C . TRP A 1 301 ? 17.790 -7.915 -17.398 1.00 93.56 301 TRP A C 1
ATOM 2343 O O . TRP A 1 301 ? 18.709 -8.675 -17.697 1.00 93.56 301 TRP A O 1
ATOM 2353 N N . SER A 1 302 ? 17.467 -6.865 -18.152 1.00 94.19 302 SER A N 1
ATOM 2354 C CA . SER A 1 302 ? 18.116 -6.540 -19.420 1.00 94.19 302 SER A CA 1
ATOM 2355 C C . SER A 1 302 ? 19.613 -6.305 -19.253 1.00 94.19 302 SER A C 1
ATOM 2357 O O . SER A 1 302 ? 20.391 -6.756 -20.087 1.00 94.19 302 SER A O 1
ATOM 2359 N N . SER A 1 303 ? 20.037 -5.661 -18.165 1.00 93.62 303 SER A N 1
ATOM 2360 C CA . SER A 1 303 ? 21.455 -5.468 -17.850 1.00 93.62 303 SER A CA 1
ATOM 2361 C C . SER A 1 303 ? 22.166 -6.799 -17.571 1.00 93.62 303 SER A C 1
ATOM 2363 O O . SER A 1 303 ? 23.183 -7.101 -18.199 1.00 93.62 303 SER A O 1
ATOM 2365 N N . ALA A 1 304 ? 21.592 -7.650 -16.710 1.00 93.00 304 ALA A N 1
ATOM 2366 C CA . ALA A 1 304 ? 22.175 -8.942 -16.342 1.00 93.00 304 ALA A CA 1
ATOM 2367 C C . ALA A 1 304 ? 22.360 -9.883 -17.545 1.00 93.00 304 ALA A C 1
ATOM 2369 O O . ALA A 1 304 ? 23.371 -10.581 -17.633 1.00 93.00 304 ALA A O 1
ATOM 2370 N N . TYR A 1 305 ? 21.421 -9.867 -18.495 1.00 92.50 305 TYR A N 1
ATOM 2371 C CA . TYR A 1 305 ? 21.456 -10.708 -19.698 1.00 92.50 305 TYR A CA 1
ATOM 2372 C C . TYR A 1 305 ? 21.926 -9.976 -20.963 1.00 92.50 305 TYR A C 1
ATOM 2374 O O . TYR A 1 305 ? 21.836 -10.534 -22.054 1.00 92.50 305 TYR A O 1
ATOM 2382 N N . ARG A 1 306 ? 22.459 -8.752 -20.829 1.00 92.81 306 ARG A N 1
ATOM 2383 C CA . ARG A 1 306 ? 22.999 -7.932 -21.932 1.00 92.81 306 ARG A CA 1
ATOM 2384 C C . ARG A 1 306 ? 22.017 -7.736 -23.097 1.00 92.81 306 ARG A C 1
ATOM 2386 O O . ARG A 1 306 ? 22.405 -7.775 -24.263 1.00 92.81 306 ARG A O 1
ATOM 2393 N N . LEU A 1 307 ? 20.744 -7.522 -22.779 1.00 91.69 307 LEU A N 1
ATOM 2394 C CA . LEU A 1 307 ? 19.720 -7.166 -23.758 1.00 91.69 307 LEU A CA 1
ATOM 2395 C C . LEU A 1 307 ? 19.909 -5.711 -24.220 1.00 91.69 307 LEU A C 1
ATOM 2397 O O . LEU A 1 307 ? 20.403 -4.855 -23.479 1.00 91.69 307 LEU A O 1
ATOM 2401 N N . SER A 1 308 ? 19.503 -5.421 -25.456 1.00 93.06 308 SER A N 1
ATOM 2402 C CA . SER A 1 308 ? 19.771 -4.140 -26.125 1.00 93.06 308 SER A CA 1
ATOM 2403 C C . SER A 1 308 ? 18.974 -2.948 -25.582 1.00 93.06 308 SER A C 1
ATOM 2405 O O . SER A 1 308 ? 19.297 -1.810 -25.906 1.00 93.06 308 SER A O 1
ATOM 2407 N N . ASP A 1 309 ? 17.932 -3.175 -24.779 1.00 94.44 309 ASP A N 1
ATOM 2408 C CA . ASP A 1 309 ? 17.005 -2.139 -24.299 1.00 94.44 309 ASP A CA 1
ATOM 2409 C C . ASP A 1 309 ? 17.368 -1.548 -22.923 1.00 94.44 309 ASP A C 1
ATOM 2411 O O . ASP A 1 309 ? 16.706 -0.617 -22.462 1.00 94.44 309 ASP A O 1
ATOM 2415 N N . SER A 1 310 ? 18.436 -2.029 -22.274 1.00 94.19 310 SER A N 1
ATOM 2416 C CA . SER A 1 310 ? 18.815 -1.636 -20.905 1.00 94.19 310 SER A CA 1
ATOM 2417 C C . SER A 1 310 ? 18.974 -0.119 -20.712 1.00 94.19 310 SER A C 1
ATOM 2419 O O . SER A 1 310 ? 18.440 0.434 -19.750 1.00 94.19 310 SER A O 1
ATOM 2421 N N . GLN A 1 311 ? 19.630 0.582 -21.642 1.00 95.25 311 GLN A N 1
ATOM 2422 C CA . GLN A 1 311 ? 19.836 2.033 -21.545 1.00 95.25 311 GLN A CA 1
ATOM 2423 C C . GLN A 1 311 ? 18.526 2.828 -21.669 1.00 95.25 311 GLN A C 1
ATOM 2425 O O . GLN A 1 311 ? 18.312 3.802 -20.946 1.00 95.25 311 GLN A O 1
ATOM 2430 N N . ALA A 1 312 ? 17.631 2.408 -22.569 1.00 96.69 312 ALA A N 1
ATOM 2431 C CA . ALA A 1 312 ? 16.328 3.047 -22.748 1.00 96.69 312 ALA A CA 1
ATOM 2432 C C . ALA A 1 312 ? 15.424 2.830 -21.521 1.00 96.69 312 ALA A C 1
ATOM 2434 O O . ALA A 1 312 ? 14.720 3.747 -21.088 1.00 96.69 312 ALA A O 1
ATOM 2435 N N . LEU A 1 313 ? 15.492 1.637 -20.920 1.00 96.56 313 LEU A N 1
ATOM 2436 C CA . LEU A 1 313 ? 14.801 1.321 -19.670 1.00 96.56 313 LEU A CA 1
ATOM 2437 C C . LEU A 1 313 ? 15.316 2.170 -18.508 1.00 96.56 313 LEU A C 1
ATOM 2439 O O . LEU A 1 313 ? 14.508 2.691 -17.744 1.00 96.56 313 LEU A O 1
ATOM 2443 N N . TYR A 1 314 ? 16.632 2.373 -18.407 1.00 95.81 314 TYR A N 1
ATOM 2444 C CA . TYR A 1 314 ? 17.223 3.234 -17.381 1.00 95.81 314 TYR A CA 1
ATOM 2445 C C . TYR A 1 314 ? 16.732 4.686 -17.490 1.00 95.81 314 TYR A C 1
ATOM 2447 O O . TYR A 1 314 ? 16.292 5.266 -16.499 1.00 95.81 314 TYR A O 1
ATOM 2455 N N . ALA A 1 315 ? 16.723 5.260 -18.697 1.00 96.56 315 ALA A N 1
ATOM 2456 C CA . ALA A 1 315 ? 16.211 6.616 -18.923 1.00 96.56 315 ALA A CA 1
ATOM 2457 C C . ALA A 1 315 ? 14.709 6.742 -18.592 1.00 96.56 315 ALA A C 1
ATOM 2459 O O . ALA A 1 315 ? 14.263 7.733 -18.002 1.00 96.56 315 ALA A O 1
ATOM 2460 N N . SER A 1 316 ? 13.926 5.711 -18.927 1.00 96.56 316 SER A N 1
ATOM 2461 C CA . SER A 1 316 ? 12.498 5.645 -18.596 1.00 96.56 316 SER A CA 1
ATOM 2462 C C . SER A 1 316 ? 12.278 5.557 -17.084 1.00 96.56 316 SER A C 1
ATOM 2464 O O . SER A 1 316 ? 11.458 6.293 -16.536 1.00 96.56 316 SER A O 1
ATOM 2466 N N . PHE A 1 317 ? 13.057 4.719 -16.395 1.00 96.50 317 PHE A N 1
ATOM 2467 C CA . PHE A 1 317 ? 13.050 4.607 -14.938 1.00 96.50 317 PHE A CA 1
ATOM 2468 C C . PHE A 1 317 ? 13.388 5.947 -14.277 1.00 96.50 317 PHE A C 1
ATOM 2470 O O . PHE A 1 317 ? 12.637 6.406 -13.419 1.00 96.50 317 PHE A O 1
ATOM 2477 N N . GLN A 1 318 ? 14.430 6.639 -14.750 1.00 95.94 318 GLN A N 1
ATOM 2478 C CA . GLN A 1 318 ? 14.807 7.960 -14.244 1.00 95.94 318 GLN A CA 1
ATOM 2479 C C . GLN A 1 318 ? 13.675 8.985 -14.361 1.00 95.94 318 GLN A C 1
ATOM 2481 O O . GLN A 1 318 ? 13.335 9.665 -13.391 1.00 95.94 318 GLN A O 1
ATOM 2486 N N . THR A 1 319 ? 13.040 9.044 -15.530 1.00 95.88 319 THR A N 1
ATOM 2487 C CA . THR A 1 319 ? 11.905 9.942 -15.779 1.00 95.88 319 THR A CA 1
ATOM 2488 C C . THR A 1 319 ? 10.757 9.681 -14.802 1.00 95.88 319 THR A C 1
ATOM 2490 O O . THR A 1 319 ? 10.168 10.616 -14.255 1.00 95.88 319 THR A O 1
ATOM 2493 N N . ARG A 1 320 ? 10.448 8.407 -14.536 1.00 96.25 320 ARG A N 1
ATOM 2494 C CA . ARG A 1 320 ? 9.379 8.029 -13.604 1.00 96.25 320 ARG A CA 1
ATOM 2495 C C . ARG A 1 320 ? 9.741 8.292 -12.146 1.00 96.25 320 ARG A C 1
ATOM 2497 O O . ARG A 1 320 ? 8.863 8.690 -11.385 1.00 96.25 320 ARG A O 1
ATOM 2504 N N . CYS A 1 321 ? 11.006 8.158 -11.754 1.00 96.50 321 CYS A N 1
ATOM 2505 C CA . CYS A 1 321 ? 11.449 8.546 -10.415 1.00 96.50 321 CYS A CA 1
ATOM 2506 C C . CYS A 1 321 ? 11.238 10.046 -10.183 1.00 96.50 321 CYS A C 1
ATOM 2508 O O . CYS A 1 321 ? 10.663 10.426 -9.167 1.00 96.50 321 CYS A O 1
ATOM 2510 N N . HIS A 1 322 ? 11.602 10.891 -11.155 1.00 95.25 322 HIS A N 1
ATOM 2511 C CA . HIS A 1 322 ? 11.357 12.335 -11.067 1.00 95.25 322 HIS A CA 1
ATOM 2512 C C . HIS A 1 322 ? 9.859 12.646 -10.943 1.00 95.25 322 HIS A C 1
ATOM 2514 O O . HIS A 1 322 ? 9.467 13.503 -10.152 1.00 95.25 322 HIS A O 1
ATOM 2520 N N . GLN A 1 323 ? 9.009 11.922 -11.681 1.00 95.88 323 GLN A N 1
ATOM 2521 C CA . GLN A 1 323 ? 7.557 12.039 -11.551 1.00 95.88 323 GLN A CA 1
ATOM 2522 C C . GLN A 1 323 ? 7.077 11.660 -10.142 1.00 95.88 323 GLN A C 1
ATOM 2524 O O . GLN A 1 323 ? 6.278 12.394 -9.563 1.00 95.88 323 GLN A O 1
ATOM 2529 N N . LEU A 1 324 ? 7.568 10.554 -9.569 1.00 95.88 324 LEU A N 1
ATOM 2530 C CA . LEU A 1 324 ? 7.227 10.142 -8.205 1.00 95.88 324 LEU A CA 1
ATOM 2531 C C . LEU A 1 324 ? 7.691 11.180 -7.170 1.00 95.88 324 LEU A C 1
ATOM 2533 O O . LEU A 1 324 ? 6.973 11.466 -6.214 1.00 95.88 324 LEU A O 1
ATOM 2537 N N . TRP A 1 325 ? 8.853 11.803 -7.362 1.00 95.69 325 TRP A N 1
ATOM 2538 C CA . TRP A 1 325 ? 9.356 12.812 -6.428 1.00 95.69 325 TRP A CA 1
ATOM 2539 C C . TRP A 1 325 ? 8.474 14.059 -6.346 1.00 95.69 325 TRP A C 1
ATOM 2541 O O . TRP A 1 325 ? 8.404 14.670 -5.281 1.00 95.69 325 TRP A O 1
ATOM 2551 N N . LYS A 1 326 ? 7.722 14.402 -7.401 1.00 96.31 326 LYS A N 1
ATOM 2552 C CA . LYS A 1 326 ? 6.744 15.508 -7.363 1.00 96.31 326 LYS A CA 1
ATOM 2553 C C . LYS A 1 326 ? 5.610 15.289 -6.352 1.00 96.31 326 LYS A C 1
ATOM 2555 O O . LYS A 1 326 ? 4.931 16.248 -5.990 1.00 96.31 326 LYS A O 1
ATOM 2560 N N . PHE A 1 327 ? 5.415 14.059 -5.867 1.00 94.44 327 PHE A N 1
ATOM 2561 C CA . PHE A 1 327 ? 4.479 13.748 -4.784 1.00 94.44 327 PHE A CA 1
ATOM 2562 C C . PHE A 1 327 ? 5.049 14.064 -3.393 1.00 94.44 327 PHE A C 1
ATOM 2564 O O . PHE A 1 327 ? 4.275 14.199 -2.446 1.00 94.44 327 PHE A O 1
ATOM 2571 N N . ILE A 1 328 ? 6.375 14.196 -3.241 1.00 92.75 328 ILE A N 1
ATOM 2572 C CA . ILE A 1 328 ? 7.034 14.339 -1.931 1.00 92.75 328 ILE A CA 1
ATOM 2573 C C . ILE A 1 328 ? 6.504 15.535 -1.131 1.00 92.75 328 ILE A C 1
ATOM 2575 O O . ILE A 1 328 ? 6.216 15.343 0.050 1.00 92.75 328 ILE A O 1
ATOM 2579 N N . PRO A 1 329 ? 6.308 16.741 -1.704 1.00 91.88 329 PRO A N 1
ATOM 2580 C CA . PRO A 1 329 ? 5.765 17.863 -0.934 1.00 91.88 329 PRO A CA 1
ATOM 2581 C C . PRO A 1 329 ? 4.379 17.569 -0.353 1.00 91.88 329 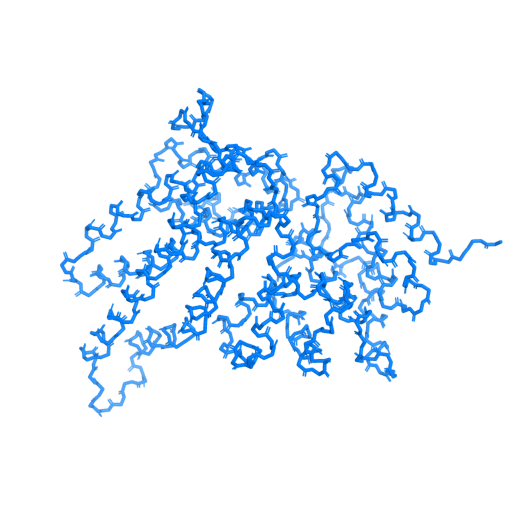PRO A C 1
ATOM 2583 O O . PRO A 1 329 ? 4.113 17.883 0.810 1.00 91.88 329 PRO A O 1
ATOM 2586 N N . PHE A 1 330 ? 3.517 16.890 -1.120 1.00 89.38 330 PHE A N 1
ATOM 2587 C CA . PHE A 1 330 ? 2.241 16.413 -0.597 1.00 89.38 330 PHE A CA 1
ATOM 2588 C C . PHE A 1 330 ? 2.472 15.411 0.533 1.00 89.38 330 PHE A C 1
ATOM 2590 O O . PHE A 1 330 ? 1.910 15.614 1.605 1.00 89.38 330 PHE A O 1
ATOM 2597 N N . VAL A 1 331 ? 3.317 14.391 0.315 1.00 86.88 331 VAL A N 1
ATOM 2598 C CA . VAL A 1 331 ? 3.660 13.335 1.287 1.00 86.88 331 VAL A CA 1
ATOM 2599 C C . VAL A 1 331 ? 4.178 13.917 2.613 1.00 86.88 331 VAL A C 1
ATOM 2601 O O . VAL A 1 331 ? 3.715 13.516 3.678 1.00 86.88 331 VAL A O 1
ATOM 2604 N N . ARG A 1 332 ? 5.050 14.930 2.574 1.00 84.50 332 ARG A N 1
ATOM 2605 C CA . ARG A 1 332 ? 5.536 15.642 3.770 1.00 84.50 332 ARG A CA 1
ATOM 2606 C C . ARG A 1 332 ? 4.428 16.384 4.501 1.00 84.50 332 ARG A C 1
ATOM 2608 O O . ARG A 1 332 ? 4.325 16.305 5.722 1.00 84.50 332 ARG A O 1
ATOM 2615 N N . ARG A 1 333 ? 3.539 17.062 3.768 1.00 83.12 333 ARG A N 1
ATOM 2616 C CA . ARG A 1 333 ? 2.370 17.724 4.369 1.00 83.12 333 AR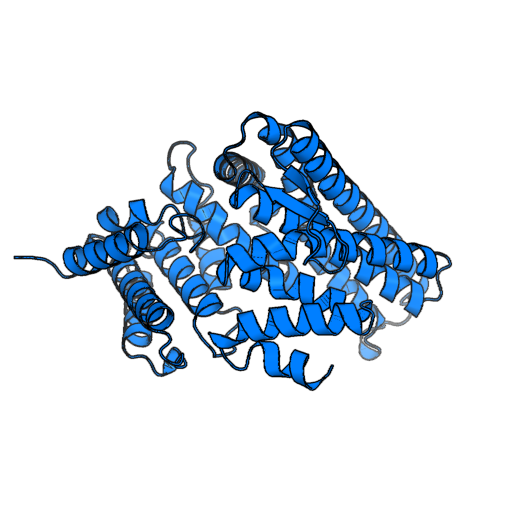G A CA 1
ATOM 2617 C C . ARG A 1 333 ? 1.465 16.722 5.083 1.00 83.12 333 ARG A C 1
ATOM 2619 O O . ARG A 1 333 ? 0.871 17.064 6.102 1.00 83.12 333 ARG A O 1
ATOM 2626 N N . VAL A 1 334 ? 1.387 15.494 4.563 1.00 76.69 334 VAL A N 1
ATOM 2627 C CA . VAL A 1 334 ? 0.638 14.394 5.181 1.00 76.69 334 VAL A CA 1
ATOM 2628 C C . VAL A 1 334 ? 1.395 13.621 6.272 1.00 76.69 334 VAL A C 1
ATOM 2630 O O . VAL A 1 334 ? 0.825 12.720 6.891 1.00 76.69 334 VAL A O 1
ATOM 2633 N N . LYS A 1 335 ? 2.632 14.051 6.565 1.00 67.75 335 LYS A N 1
ATOM 2634 C CA . LYS A 1 335 ? 3.575 13.566 7.580 1.00 67.75 335 LYS A CA 1
ATOM 2635 C C . LYS A 1 335 ? 3.885 12.077 7.483 1.00 67.75 335 LYS A C 1
ATOM 2637 O O . LYS A 1 335 ? 4.799 11.695 6.766 1.00 67.75 335 LYS A O 1
ATOM 2642 N N . LEU A 1 336 ? 3.167 11.237 8.226 1.00 61.59 336 LEU A N 1
ATOM 2643 C CA . LEU A 1 336 ? 3.660 9.900 8.564 1.00 61.59 336 LEU A CA 1
ATOM 2644 C C . LEU A 1 336 ? 3.097 8.781 7.685 1.00 61.59 336 LEU A C 1
ATOM 2646 O O . LEU A 1 336 ? 3.797 7.835 7.339 1.00 61.59 336 LEU A O 1
ATOM 2650 N N . PHE A 1 337 ? 1.816 8.860 7.336 1.00 67.50 337 PHE A N 1
ATOM 2651 C CA . PHE A 1 337 ? 1.063 7.647 7.005 1.00 67.50 337 PHE A CA 1
ATOM 2652 C C . PHE A 1 337 ? 1.196 7.234 5.539 1.00 67.50 337 PHE A C 1
ATOM 2654 O O . PHE A 1 337 ? 1.573 6.100 5.250 1.00 67.50 337 PHE A O 1
ATOM 2661 N N . LEU A 1 338 ? 0.975 8.163 4.603 1.00 62.75 338 LEU A N 1
ATOM 2662 C CA . LEU A 1 338 ? 1.191 7.885 3.176 1.00 62.75 338 LEU A CA 1
ATOM 2663 C C . LEU A 1 338 ? 2.662 7.616 2.863 1.00 62.75 338 LEU A C 1
ATOM 2665 O O . LEU A 1 338 ? 2.979 6.801 2.001 1.00 62.75 338 LEU A O 1
ATOM 2669 N N . ALA A 1 339 ? 3.553 8.285 3.589 1.00 60.56 339 ALA A N 1
ATOM 2670 C CA . ALA A 1 339 ? 4.980 8.112 3.428 1.00 60.56 339 ALA A CA 1
ATOM 2671 C C . ALA A 1 339 ? 5.430 6.705 3.840 1.00 60.56 339 ALA A C 1
ATOM 2673 O O . ALA A 1 339 ? 6.213 6.094 3.125 1.00 60.56 339 ALA A O 1
ATOM 2674 N N . ASN A 1 340 ? 4.883 6.168 4.936 1.00 68.62 340 ASN A N 1
ATOM 2675 C CA . ASN A 1 340 ? 5.215 4.830 5.413 1.00 68.62 340 ASN A CA 1
ATOM 2676 C C . ASN A 1 340 ? 4.714 3.730 4.453 1.00 68.62 340 ASN A C 1
ATOM 2678 O O . ASN A 1 340 ? 5.454 2.806 4.125 1.00 68.62 340 ASN A O 1
ATOM 2682 N N . ILE A 1 341 ? 3.496 3.863 3.911 1.00 69.94 341 ILE A N 1
ATOM 2683 C CA . ILE A 1 341 ? 2.938 2.884 2.954 1.00 69.94 341 ILE A CA 1
ATOM 2684 C C . ILE A 1 341 ? 3.760 2.824 1.656 1.00 69.94 341 ILE A C 1
ATOM 2686 O O . ILE A 1 341 ? 3.911 1.760 1.062 1.00 69.94 341 ILE A O 1
ATOM 2690 N N . HIS A 1 342 ? 4.305 3.957 1.213 1.00 76.88 342 HIS A N 1
ATOM 2691 C CA . HIS A 1 342 ? 5.020 4.060 -0.063 1.00 76.88 342 HIS A CA 1
ATOM 2692 C C . HIS A 1 342 ? 6.533 4.232 0.087 1.00 76.88 342 HIS A C 1
ATOM 2694 O O . HIS A 1 342 ? 7.216 4.535 -0.894 1.00 76.88 342 HIS A O 1
ATOM 2700 N N . GLN A 1 343 ? 7.066 4.024 1.293 1.00 81.62 343 GLN A N 1
ATOM 2701 C CA . GLN A 1 343 ? 8.480 4.240 1.601 1.00 81.62 343 GLN A CA 1
ATOM 2702 C C . GLN A 1 343 ? 9.391 3.423 0.683 1.00 81.62 343 GLN A C 1
ATOM 2704 O O . GLN A 1 343 ? 10.379 3.949 0.176 1.00 81.62 343 GLN A O 1
ATOM 2709 N N . ASP A 1 344 ? 9.005 2.176 0.402 1.00 84.94 344 ASP A N 1
ATOM 2710 C CA . ASP A 1 344 ? 9.783 1.258 -0.421 1.00 84.94 344 ASP A CA 1
ATOM 2711 C C . ASP A 1 344 ? 9.930 1.817 -1.833 1.00 84.94 344 ASP A C 1
ATOM 2713 O O . ASP A 1 344 ? 11.029 1.843 -2.377 1.00 84.94 344 ASP A O 1
ATOM 2717 N N . ALA A 1 345 ? 8.856 2.375 -2.399 1.00 88.62 345 ALA A N 1
ATOM 2718 C CA . ALA A 1 345 ? 8.900 2.974 -3.726 1.00 88.62 345 ALA A CA 1
ATOM 2719 C C . ALA A 1 345 ? 9.859 4.169 -3.788 1.00 88.62 345 ALA A C 1
ATOM 2721 O O . ALA A 1 345 ? 10.620 4.282 -4.746 1.00 88.62 345 ALA A O 1
ATOM 2722 N N . PHE A 1 346 ? 9.872 5.032 -2.765 1.00 91.06 346 PHE A N 1
ATOM 2723 C CA . PHE A 1 346 ? 10.846 6.123 -2.685 1.00 91.06 346 PHE A CA 1
ATOM 2724 C C . PHE A 1 346 ? 12.270 5.597 -2.473 1.00 91.06 346 PHE A C 1
ATOM 2726 O O . PHE A 1 346 ? 13.200 6.113 -3.091 1.00 91.06 346 PHE A O 1
ATOM 2733 N N . ALA A 1 347 ? 12.460 4.558 -1.659 1.00 91.12 347 ALA A N 1
ATOM 2734 C CA . ALA A 1 347 ? 13.774 3.974 -1.407 1.00 91.12 347 ALA A CA 1
ATOM 2735 C C . ALA A 1 347 ? 14.390 3.395 -2.690 1.00 91.12 347 ALA A C 1
ATOM 2737 O O . ALA A 1 347 ? 15.577 3.601 -2.942 1.00 91.12 347 ALA A O 1
ATOM 2738 N N . LEU A 1 348 ? 13.583 2.775 -3.564 1.00 91.56 348 LEU A N 1
ATOM 2739 C CA . LEU A 1 348 ? 14.041 2.295 -4.876 1.00 91.56 348 LEU A CA 1
ATOM 2740 C C . LEU A 1 348 ? 14.622 3.415 -5.752 1.00 91.56 348 LEU A C 1
ATOM 2742 O O . LEU A 1 348 ? 15.519 3.166 -6.557 1.00 91.56 348 LEU A O 1
ATOM 2746 N N . THR A 1 349 ? 14.151 4.653 -5.586 1.00 94.75 349 THR A N 1
ATOM 2747 C CA . THR A 1 349 ? 14.646 5.798 -6.363 1.00 94.75 349 THR A CA 1
ATOM 2748 C C . THR A 1 349 ? 16.008 6.320 -5.896 1.00 94.75 349 THR A C 1
ATOM 2750 O O . THR A 1 349 ? 16.640 7.080 -6.624 1.00 94.75 349 THR A O 1
ATOM 2753 N N . LEU A 1 350 ? 16.520 5.899 -4.730 1.00 94.19 350 LEU A N 1
ATOM 2754 C CA . LEU A 1 350 ? 17.858 6.299 -4.269 1.00 94.19 350 LEU A CA 1
ATOM 2755 C C . LEU A 1 350 ? 18.972 5.806 -5.202 1.00 94.19 350 LEU A C 1
ATOM 2757 O O . LEU A 1 350 ? 20.018 6.446 -5.292 1.00 94.19 350 LEU A O 1
ATOM 2761 N N . GLU A 1 351 ? 18.755 4.689 -5.904 1.00 90.31 351 GLU A N 1
ATOM 2762 C CA . GLU A 1 351 ? 19.742 4.081 -6.807 1.00 90.31 351 GLU A CA 1
ATOM 2763 C C . GLU A 1 351 ? 20.161 5.037 -7.937 1.00 90.31 351 GLU A C 1
ATOM 2765 O O . GLU A 1 351 ? 21.329 5.070 -8.317 1.00 90.31 351 GLU A O 1
ATOM 2770 N N . ILE A 1 352 ? 19.226 5.853 -8.430 1.00 92.25 352 ILE A N 1
ATOM 2771 C CA . ILE A 1 352 ? 19.421 6.733 -9.595 1.00 92.25 352 ILE A CA 1
ATOM 2772 C C . ILE A 1 352 ? 19.653 8.202 -9.233 1.00 92.25 352 ILE A C 1
ATOM 2774 O O . ILE A 1 352 ? 19.990 9.008 -10.099 1.00 92.25 352 ILE A O 1
ATOM 2778 N N . ALA A 1 353 ? 19.413 8.562 -7.974 1.00 94.62 353 ALA A N 1
ATOM 2779 C CA . ALA A 1 353 ? 19.443 9.940 -7.526 1.00 94.62 353 ALA A CA 1
ATOM 2780 C C . ALA A 1 353 ? 20.879 10.483 -7.565 1.00 94.62 353 ALA A C 1
ATOM 2782 O O . ALA A 1 353 ? 21.829 9.818 -7.145 1.0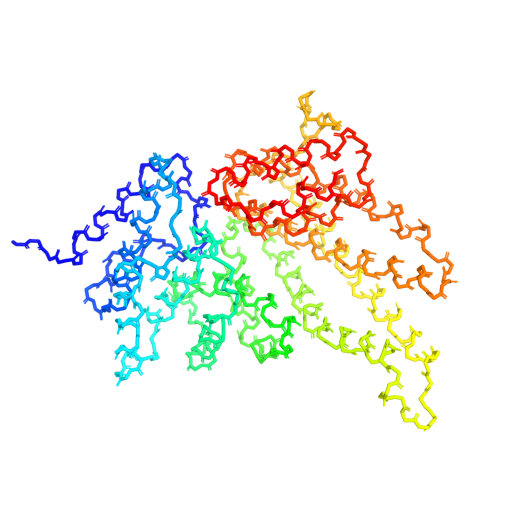0 94.62 353 ALA A O 1
ATOM 2783 N N . ASN A 1 354 ? 21.059 11.718 -8.029 1.00 95.19 354 ASN A N 1
ATOM 2784 C CA . ASN A 1 354 ? 22.331 12.417 -7.873 1.00 95.19 354 ASN A CA 1
ATOM 2785 C C . ASN A 1 354 ? 22.551 12.832 -6.406 1.00 95.19 354 ASN A C 1
ATOM 2787 O O . ASN A 1 354 ? 21.690 12.685 -5.543 1.00 95.19 354 ASN A O 1
ATOM 2791 N N . GLN A 1 355 ? 23.722 13.387 -6.097 1.00 95.44 355 GLN A N 1
ATOM 2792 C CA . GLN A 1 355 ? 24.108 13.694 -4.715 1.00 95.44 355 GLN A CA 1
ATOM 2793 C C . GLN A 1 355 ? 23.166 14.706 -4.024 1.00 95.44 355 GLN A C 1
ATOM 2795 O O . GLN A 1 355 ? 22.941 14.619 -2.816 1.00 95.44 355 GLN A O 1
ATOM 2800 N N . ARG A 1 356 ? 22.575 15.647 -4.776 1.00 95.12 356 ARG A N 1
ATOM 2801 C CA . ARG A 1 356 ? 21.590 16.610 -4.254 1.00 95.12 356 ARG A CA 1
ATOM 2802 C C . ARG A 1 356 ? 20.239 15.939 -3.996 1.00 95.12 356 ARG A C 1
ATOM 2804 O O . ARG A 1 356 ? 19.663 16.144 -2.932 1.00 95.12 356 ARG A O 1
ATOM 2811 N N . GLU A 1 357 ? 19.757 15.142 -4.943 1.00 95.12 357 GLU A N 1
ATOM 2812 C CA . GLU A 1 357 ? 18.503 14.383 -4.831 1.00 95.12 357 GLU A CA 1
ATOM 2813 C C . GLU A 1 357 ? 18.563 13.364 -3.690 1.00 95.12 357 GLU A C 1
ATOM 2815 O O . GLU A 1 357 ? 17.651 13.314 -2.868 1.00 95.12 357 GLU A O 1
ATOM 2820 N N . LYS A 1 358 ? 19.673 12.620 -3.567 1.00 94.94 358 LYS A N 1
ATOM 2821 C CA . LYS A 1 358 ? 19.897 11.673 -2.466 1.00 94.94 358 LYS A CA 1
ATOM 2822 C C . LYS A 1 358 ? 19.782 12.356 -1.115 1.00 94.94 358 LYS A C 1
ATOM 2824 O O . LYS A 1 358 ? 19.060 11.863 -0.262 1.00 94.94 358 LYS A O 1
ATOM 2829 N N . ARG A 1 359 ? 20.438 13.507 -0.922 1.00 93.62 359 ARG A N 1
ATOM 2830 C CA . ARG A 1 359 ? 20.321 14.272 0.331 1.00 93.62 359 ARG A CA 1
ATOM 2831 C C . ARG A 1 359 ? 18.873 14.641 0.631 1.00 93.62 359 ARG A C 1
ATOM 2833 O O . ARG A 1 359 ? 18.407 14.388 1.732 1.00 93.62 359 ARG A O 1
ATOM 2840 N N . TYR A 1 360 ? 18.147 15.146 -0.363 1.00 91.88 360 TYR A N 1
ATOM 2841 C CA . TYR A 1 360 ? 16.739 15.502 -0.196 1.00 91.88 360 TYR A CA 1
ATOM 2842 C C . TYR A 1 360 ? 15.854 14.302 0.190 1.00 91.88 360 TYR A C 1
ATOM 2844 O O . TYR A 1 360 ? 14.992 14.433 1.062 1.00 91.88 360 TYR A O 1
ATOM 2852 N N . LEU A 1 361 ? 16.077 13.137 -0.430 1.00 92.31 361 LEU A N 1
ATOM 2853 C CA . LEU A 1 361 ? 15.373 11.888 -0.117 1.00 92.31 361 LEU A CA 1
ATOM 2854 C C . LEU A 1 361 ? 15.764 11.333 1.259 1.00 92.31 361 LEU A C 1
ATOM 2856 O O . LEU A 1 361 ? 14.901 10.899 2.010 1.00 92.31 361 LEU A O 1
ATOM 2860 N N . LEU A 1 362 ? 17.043 11.384 1.629 1.00 91.81 362 LEU A N 1
ATOM 2861 C CA . LEU A 1 362 ? 17.508 10.971 2.954 1.00 91.81 362 LEU A CA 1
ATOM 2862 C C . LEU A 1 362 ? 16.951 11.874 4.057 1.00 91.81 362 LEU A C 1
ATOM 2864 O O . LEU A 1 362 ? 16.598 11.376 5.121 1.00 91.81 362 LEU A O 1
ATOM 2868 N N . ASP A 1 363 ? 16.820 13.177 3.809 1.00 90.00 363 ASP A N 1
ATOM 2869 C CA . ASP A 1 363 ? 16.175 14.098 4.746 1.00 90.00 363 ASP A CA 1
ATOM 2870 C C . ASP A 1 363 ? 14.682 13.780 4.904 1.00 90.00 363 ASP A C 1
ATOM 2872 O O . ASP A 1 363 ? 14.167 13.823 6.019 1.00 90.00 363 ASP A O 1
ATOM 2876 N N . LEU A 1 364 ? 13.999 13.382 3.818 1.00 87.62 364 LEU A N 1
ATOM 2877 C CA . LEU A 1 364 ? 12.649 12.817 3.907 1.00 87.62 364 LEU A CA 1
ATOM 2878 C C . LEU A 1 364 ? 12.643 11.556 4.786 1.00 87.62 364 LEU A C 1
ATOM 2880 O O . LEU A 1 364 ? 11.858 11.492 5.721 1.00 87.62 364 LEU A O 1
ATOM 2884 N N . PHE A 1 365 ? 13.521 10.578 4.548 1.00 87.62 365 PHE A N 1
ATOM 2885 C CA . PHE A 1 365 ? 13.544 9.353 5.357 1.00 87.62 365 PHE A CA 1
ATOM 2886 C C . PHE A 1 365 ? 13.857 9.615 6.831 1.00 87.62 365 PHE A C 1
ATOM 2888 O O . PHE A 1 365 ? 13.226 9.007 7.683 1.00 87.62 365 PHE A O 1
ATOM 2895 N N . LYS A 1 366 ? 14.748 10.558 7.157 1.00 86.69 366 LYS A N 1
ATOM 2896 C CA . LYS A 1 366 ? 15.014 10.975 8.547 1.00 86.69 366 LYS A CA 1
ATOM 2897 C C . LYS A 1 366 ? 13.794 11.611 9.210 1.00 86.69 366 LYS A C 1
ATOM 2899 O O . LYS A 1 366 ? 13.532 11.355 10.382 1.00 86.69 366 LYS A O 1
ATOM 2904 N N . GLU A 1 367 ? 13.049 12.439 8.477 1.00 83.25 367 GLU A N 1
ATOM 2905 C CA . GLU A 1 367 ? 11.789 13.015 8.960 1.00 83.25 367 GLU A CA 1
ATOM 2906 C C . GLU A 1 367 ? 10.785 11.904 9.301 1.00 83.25 367 GLU A C 1
ATOM 2908 O O . GLU A 1 367 ? 10.169 11.936 10.368 1.00 83.25 367 GLU A O 1
ATOM 2913 N N . LEU A 1 368 ? 10.688 10.881 8.447 1.00 77.75 368 LEU A N 1
ATOM 2914 C CA . LEU A 1 368 ? 9.828 9.716 8.667 1.00 77.75 368 LEU A CA 1
ATOM 2915 C C . LEU A 1 368 ? 10.315 8.819 9.815 1.00 77.75 368 LEU A C 1
ATOM 2917 O O . LEU A 1 368 ? 9.495 8.363 10.611 1.00 77.75 368 LEU A O 1
ATOM 2921 N N . ASP A 1 369 ? 11.629 8.608 9.941 1.00 78.88 369 ASP A N 1
ATOM 2922 C CA . ASP A 1 369 ? 12.250 7.778 10.987 1.00 78.88 369 ASP A CA 1
ATOM 2923 C C . ASP A 1 369 ? 12.144 8.409 12.377 1.00 78.88 369 ASP A C 1
ATOM 2925 O O . ASP A 1 369 ? 12.139 7.701 13.379 1.00 78.88 369 ASP A O 1
ATOM 2929 N N . SER A 1 370 ? 12.007 9.739 12.462 1.00 75.81 370 SER A N 1
ATOM 2930 C CA . SER A 1 370 ? 11.974 10.471 13.739 1.00 75.81 370 SER A CA 1
ATOM 2931 C C . SER A 1 370 ? 10.885 10.002 14.718 1.00 75.81 370 SER A C 1
ATOM 2933 O O . SER A 1 370 ? 10.959 10.300 15.911 1.00 75.81 370 SER A O 1
ATOM 2935 N N . TYR A 1 371 ? 9.895 9.251 14.232 1.00 64.38 371 TYR A N 1
ATOM 2936 C CA . TYR A 1 371 ? 8.787 8.714 15.018 1.00 64.38 371 TYR A CA 1
ATOM 2937 C C . TYR A 1 371 ? 8.835 7.202 15.259 1.00 64.38 371 TYR A C 1
ATOM 2939 O O . TYR A 1 371 ? 8.235 6.741 16.228 1.00 64.38 371 TYR A O 1
ATOM 2947 N N . ALA A 1 372 ? 9.535 6.447 14.414 1.00 66.00 372 ALA A N 1
ATOM 2948 C CA . ALA A 1 372 ? 9.761 5.012 14.571 1.00 66.00 372 ALA A CA 1
ATOM 2949 C C . ALA A 1 372 ? 11.247 4.720 14.294 1.00 66.00 372 ALA A C 1
ATOM 2951 O O . ALA A 1 372 ? 11.571 4.201 13.223 1.00 66.00 372 ALA A O 1
ATOM 2952 N N . PRO A 1 373 ? 12.147 5.115 15.221 1.00 69.31 373 PRO A N 1
ATOM 2953 C CA . PRO A 1 373 ? 13.584 5.093 14.980 1.00 69.31 373 PRO A CA 1
ATOM 2954 C C . PRO A 1 373 ? 14.087 3.699 14.619 1.00 69.31 373 PRO A C 1
ATOM 2956 O O . PRO A 1 373 ? 13.666 2.711 15.223 1.00 69.31 373 PRO A O 1
ATOM 2959 N N . GLY A 1 374 ? 15.024 3.634 13.673 1.00 69.50 374 GLY A N 1
ATOM 2960 C CA . GLY A 1 374 ? 15.674 2.384 13.269 1.00 69.50 374 GLY A CA 1
ATOM 2961 C C . GLY A 1 374 ? 15.076 1.748 12.015 1.00 69.50 374 GLY A C 1
ATOM 2962 O O . GLY A 1 374 ? 15.714 0.893 11.399 1.00 69.50 374 GLY A O 1
ATOM 2963 N N . ARG A 1 375 ? 13.899 2.197 11.563 1.00 69.31 375 ARG A N 1
ATOM 2964 C CA . ARG A 1 375 ? 13.260 1.672 10.348 1.00 69.31 375 ARG A CA 1
ATOM 2965 C C . ARG A 1 375 ? 14.069 2.006 9.098 1.00 69.31 375 ARG A C 1
ATOM 2967 O O . ARG A 1 375 ? 14.189 1.182 8.192 1.00 69.31 375 ARG A O 1
ATOM 2974 N N . PHE A 1 376 ? 14.650 3.201 9.064 1.00 72.12 376 PHE A N 1
ATOM 2975 C CA . PHE A 1 376 ? 15.451 3.687 7.941 1.00 72.12 376 PHE A CA 1
ATOM 2976 C C . PHE A 1 376 ? 16.951 3.708 8.220 1.00 72.12 376 PHE A C 1
ATOM 2978 O O . PHE A 1 376 ? 17.722 4.090 7.342 1.00 72.12 376 PHE A O 1
ATOM 2985 N N . GLU A 1 377 ? 17.391 3.279 9.401 1.00 76.88 377 GLU A N 1
ATOM 2986 C CA . GLU A 1 377 ? 18.794 3.374 9.809 1.00 76.88 377 GLU A CA 1
ATOM 2987 C C . GLU A 1 377 ? 19.729 2.653 8.829 1.00 76.88 377 GLU A C 1
ATOM 2989 O O . GLU A 1 377 ? 20.743 3.218 8.423 1.00 76.88 377 GLU A O 1
ATOM 2994 N N . ALA A 1 378 ? 19.353 1.467 8.340 1.00 72.75 378 ALA A N 1
ATOM 2995 C CA . ALA A 1 378 ? 20.138 0.739 7.340 1.00 72.75 378 ALA A CA 1
ATOM 2996 C C . ALA A 1 378 ? 20.268 1.498 6.003 1.00 72.75 378 ALA A C 1
ATOM 2998 O O . ALA A 1 378 ? 21.330 1.491 5.386 1.00 72.75 378 ALA A O 1
ATOM 2999 N N . LEU A 1 379 ? 19.209 2.184 5.557 1.00 72.19 379 LEU A N 1
ATOM 3000 C CA . LEU A 1 379 ? 19.234 2.987 4.327 1.00 72.19 379 LEU A CA 1
ATOM 3001 C C . LEU A 1 379 ? 20.031 4.284 4.511 1.00 72.19 379 LEU A C 1
ATOM 3003 O O . LEU A 1 379 ? 20.765 4.693 3.611 1.00 72.19 379 LEU A O 1
ATOM 3007 N N . ILE A 1 380 ? 19.898 4.912 5.682 1.00 75.88 380 ILE A N 1
ATOM 3008 C CA . ILE A 1 380 ? 20.581 6.157 6.043 1.00 75.88 380 ILE A CA 1
ATOM 3009 C C . ILE A 1 380 ? 22.085 5.927 6.227 1.00 75.88 380 ILE A C 1
ATOM 3011 O O . ILE A 1 380 ? 22.869 6.788 5.847 1.00 75.88 380 ILE A O 1
ATOM 3015 N N . THR A 1 381 ? 22.493 4.791 6.795 1.00 77.81 381 THR A N 1
ATOM 3016 C CA . THR A 1 381 ? 23.907 4.473 7.068 1.00 77.81 381 THR A CA 1
ATOM 3017 C C . THR A 1 381 ? 24.659 3.926 5.855 1.00 77.81 381 THR A C 1
ATOM 3019 O O . THR A 1 381 ? 25.873 4.095 5.776 1.00 77.81 381 THR A O 1
ATOM 3022 N N . ALA A 1 382 ? 23.965 3.282 4.911 1.00 69.81 382 ALA A N 1
ATOM 3023 C CA . ALA A 1 382 ? 24.572 2.721 3.702 1.00 69.81 382 ALA A CA 1
ATOM 3024 C C . ALA A 1 382 ? 24.771 3.736 2.555 1.00 69.81 382 ALA A C 1
ATOM 3026 O O . ALA A 1 382 ? 25.446 3.407 1.576 1.00 69.81 382 ALA A O 1
ATOM 3027 N N . SER A 1 383 ? 24.160 4.923 2.648 1.00 63.75 383 SER A N 1
ATOM 3028 C CA . SER A 1 383 ? 24.196 5.987 1.626 1.00 63.75 383 SER A CA 1
ATOM 3029 C C . SER A 1 383 ? 25.208 7.070 1.965 1.00 63.75 383 SER A C 1
ATOM 3031 O O . SER A 1 383 ? 25.815 7.604 1.006 1.00 63.75 383 SER A O 1
#

Radius of gyration: 21.74 Å; chains: 1; bounding box: 50×59×61 Å

Organism: NCBI:txid160290

pLDDT: mean 88.72, std 9.61, range [51.62, 98.38]

Secondary structure (DSSP, 8-state):
---HHHHHHHHHHHHHHT-TTTTTS--SS-GGGSGGGTTT-HHHHHHHHHHHHHHHHHHTTPPP--GGG-HHHHHHHHHHHHHHTSGGGSSHHHHHHHHHHHHHHHHH--S---SSHHHHHHHHHHHH-SPPTT-HHHHHHHHHHHHHHHHHHHHH---HHHH-HHHHHHHHHHHHHHH--GGGHHHHHHHHHHHHHHHHHHHHHHHHHHHHH-GGG--TT--HHHHHHHHHHHHHHHHHHHHHHHHHHHHHHHHTTSEEEEE-TTSTTSEEEEES-HHHHHHHHHHHHHHHHHHHHHHHHHHHTT-TTHHHHHHHHHHHHHHHHTTHHHHHHTTTHHHHHTHHHHHHGGGT--HHHHHHHHHHHHHHHTTSTTSSHHHHHH-